Protein AF-A0AAN1WKA2-F1 (afdb_monomer_lite)

Organism: NCBI:txid2721545

InterPro domains:
  IPR009056 Cytochrome c-like domain [PF13442] (157-230)
  IPR009056 Cytochrome c-like domain [PS51007] (146-234)
  IPR013036 Domain of unknown function DUF1587 [PF07626] (254-319)
  IPR013042 Domain of unknown function DUF1592 [PF07631] (455-517)
  IPR036909 Cytochrome c-like domain superfamily [G3DSA:1.10.760.10] (147-249)
  IPR036909 Cytochrome c-like domain superfamily [SSF46626] (140-236)

Secondary structure (DSSP, 8-state):
-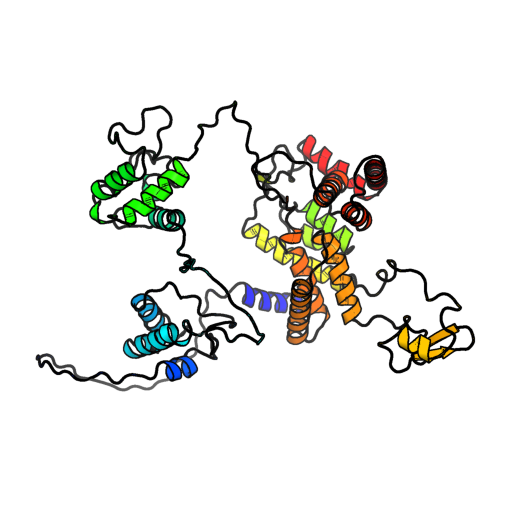HHHHHHHHHHHHHH-SS----------------------------------HHHHHHHHTBTTTB-TTSSSSSS----TTS-HHHHHHHHHHT-STT-TTSS-HHHHHHHHHHIIIIITTPPP-PPP---------------PPPHHHHHHHHHH---TT--SHHHH-TTS--BTTTB--SS-SSS-TTTT-TTTTSHHHHHHHHHHH-STT-GGGS-THHHHHHHHHHIIIIITT-----TTS--------EEPPHHHHHHHHHHHHSSSHHHHHHHSPP----BTTBTT-TTT----HHHHHHHHHHHHHHHHHHHHTT-SS--SSTTTTS-----TTS-SSHHHHHHHTTT-TTEEEETTTEEEETTEETT-SPPPHHHHHHHHHHHHHHHHTSSPPPHHHHHHHHHHHHHHHHHHT-HHHHHHHHHHHHHT-HHHHEE-----TTS--PPPHHHHHHHHHHHHHSSPPPHHHHHHHHHT--SHHHHHHHHHHHHHSGGGHHHHHHHHHHHHT---

pLDDT: mean 70.29, std 21.41, range [24.08, 98.19]

Radius of gyration: 32.51 Å; chains: 1; bounding box: 83×72×100 Å

Sequence (520 aa):
MKLKSMLAGCCILLLAACVAEPEVSSSSIESSMSDTPASSSASSNTATPKLDGKSLYETTCAGVCHSLEGVGSLFPLNNDLLSSADMIAVIRDDMPDGNALACGQLCAEAVTDYIKNTLFNRPVSSQSSSSQNNQSSSSDAPVMGTIIERGATLYFRDTAAGSCASCHGNDGEGIANKGGALVARDGDAFESCDSCGSIGGLTQYIDTKMPNGGAHLCQGQCAEDIAAYIMETFNDGYQAANCNDPIQKATPMRRLNKVEIANAVHDVFGAGAAELAATLPDETEVIGGFATVGSALSTSEDWTQALLEGALNAADAIVNAGKFPTCGDAIALVEPQPTLGECTTTGQCRTLYANATDCNNAAGGVCYCGTELCGNSAPTPNQCFETSTQSIAQLMFRRQLNNAEFMRFDNLRREVSNKTGNDADGYKAVVASMISSPRFMFALAADDKTQARNLTPAELADRLAMALWGSIPDATLLAAANNNDLEGEQLDQQINRMMKDAKFDRFSQVFVDAWIGFGG

Structure (mmCIF, N/CA/C/O backbone):
data_AF-A0AAN1WKA2-F1
#
_entry.id   AF-A0AAN1WKA2-F1
#
loop_
_atom_site.group_PDB
_atom_site.id
_atom_site.type_symbol
_atom_site.label_atom_id
_atom_site.label_alt_id
_atom_site.label_comp_id
_atom_site.label_asym_id
_atom_site.label_entity_id
_atom_site.label_seq_id
_atom_site.pdbx_PDB_ins_code
_atom_site.Cartn_x
_atom_site.Cartn_y
_atom_site.Cartn_z
_atom_site.occupancy
_atom_site.B_iso_or_equiv
_atom_site.auth_seq_id
_atom_site.auth_comp_id
_atom_site.auth_asym_id
_atom_site.auth_atom_id
_atom_site.pdbx_PDB_model_num
ATOM 1 N N . MET A 1 1 ? 24.467 -15.800 -4.545 1.00 39.56 1 MET A N 1
ATOM 2 C CA . MET A 1 1 ? 25.138 -15.732 -3.223 1.00 39.56 1 MET A CA 1
ATOM 3 C C . MET A 1 1 ? 25.714 -14.350 -2.888 1.00 39.56 1 MET A C 1
ATOM 5 O O . MET A 1 1 ? 25.605 -13.962 -1.739 1.00 39.56 1 MET A O 1
ATOM 9 N N . LYS A 1 2 ? 26.250 -13.573 -3.848 1.00 35.88 2 LYS A N 1
ATOM 10 C CA . LYS A 1 2 ? 26.809 -12.223 -3.594 1.00 35.88 2 LYS A CA 1
ATOM 11 C C . LYS A 1 2 ? 25.780 -11.079 -3.445 1.00 35.88 2 LYS A C 1
ATOM 13 O O . LYS A 1 2 ? 26.099 -10.074 -2.829 1.00 35.88 2 LYS A O 1
ATOM 18 N N . LEU A 1 3 ? 24.544 -11.247 -3.933 1.00 30.84 3 LEU A N 1
ATOM 19 C CA . LEU A 1 3 ? 23.468 -10.248 -3.789 1.00 30.84 3 LEU A CA 1
ATOM 20 C C . LEU A 1 3 ? 22.928 -10.183 -2.345 1.00 30.84 3 LEU A C 1
ATOM 22 O O . LEU A 1 3 ? 22.794 -9.102 -1.788 1.00 30.84 3 LEU A O 1
ATOM 26 N N . LYS A 1 4 ? 22.761 -11.345 -1.688 1.00 32.50 4 LYS A N 1
ATOM 27 C CA . LYS A 1 4 ? 22.396 -11.431 -0.261 1.00 32.50 4 LYS A CA 1
ATOM 28 C C . LYS A 1 4 ? 23.464 -10.839 0.667 1.00 32.50 4 LYS A C 1
ATOM 30 O O . LYS A 1 4 ? 23.105 -10.276 1.688 1.00 32.50 4 LYS A O 1
ATOM 35 N N . SER A 1 5 ? 24.753 -10.909 0.313 1.00 34.12 5 SER A N 1
ATOM 36 C CA . SER A 1 5 ? 25.813 -10.304 1.138 1.00 34.12 5 SER A CA 1
ATOM 37 C C . SER A 1 5 ? 25.995 -8.801 0.897 1.00 34.12 5 SER A C 1
ATOM 39 O O . SER A 1 5 ? 26.496 -8.120 1.783 1.00 34.12 5 SER A O 1
ATOM 41 N N . MET A 1 6 ? 25.594 -8.268 -0.265 1.00 34.19 6 MET A N 1
ATOM 42 C CA . MET A 1 6 ? 25.625 -6.820 -0.528 1.00 34.19 6 MET A CA 1
ATOM 43 C C . MET A 1 6 ? 24.364 -6.102 -0.029 1.00 34.19 6 MET A C 1
ATOM 45 O O . MET A 1 6 ? 24.483 -5.010 0.517 1.00 34.19 6 MET A O 1
ATOM 49 N N . LEU A 1 7 ? 23.185 -6.732 -0.105 1.00 34.06 7 LEU A N 1
ATOM 50 C CA . LEU A 1 7 ? 21.964 -6.212 0.525 1.00 34.06 7 LEU A CA 1
ATOM 51 C C . LEU A 1 7 ? 22.010 -6.334 2.051 1.00 34.06 7 LEU A C 1
ATOM 53 O O . LEU A 1 7 ? 21.595 -5.400 2.718 1.00 34.06 7 LEU A O 1
ATOM 57 N N . ALA A 1 8 ? 22.629 -7.377 2.619 1.00 34.22 8 ALA A N 1
ATOM 58 C CA . ALA A 1 8 ? 22.906 -7.419 4.060 1.00 34.22 8 ALA A CA 1
ATOM 59 C C . ALA A 1 8 ? 23.862 -6.292 4.504 1.00 34.22 8 ALA A C 1
ATOM 61 O O . ALA A 1 8 ? 23.672 -5.712 5.567 1.00 34.22 8 ALA A O 1
ATOM 62 N N . GLY A 1 9 ? 24.839 -5.915 3.669 1.00 29.83 9 GLY A N 1
ATOM 63 C CA . GLY A 1 9 ? 25.720 -4.768 3.928 1.00 29.83 9 GLY A CA 1
ATOM 64 C C . GLY A 1 9 ? 25.032 -3.402 3.794 1.00 29.83 9 GLY A C 1
ATOM 65 O O . GLY A 1 9 ? 25.440 -2.449 4.448 1.00 29.83 9 GLY A O 1
ATOM 66 N N . CYS A 1 10 ? 23.964 -3.304 2.997 1.00 28.58 10 CYS A N 1
ATOM 67 C CA . CYS A 1 10 ? 23.152 -2.089 2.879 1.00 28.58 10 CYS A CA 1
ATOM 68 C C . CYS A 1 10 ? 22.026 -2.037 3.932 1.00 28.58 10 CYS A C 1
ATOM 70 O O . CYS A 1 10 ? 21.695 -0.960 4.416 1.00 28.58 10 CYS A O 1
ATOM 72 N N . CYS A 1 11 ? 21.527 -3.193 4.384 1.00 29.33 11 CYS A N 1
ATOM 73 C CA . CYS A 1 11 ? 20.652 -3.316 5.550 1.00 29.33 11 CYS A CA 1
ATOM 74 C C . CYS A 1 11 ? 21.382 -2.964 6.850 1.00 29.33 11 CYS A C 1
ATOM 76 O O . CYS A 1 11 ? 20.771 -2.362 7.717 1.00 29.33 11 CYS A O 1
ATOM 78 N N . ILE A 1 12 ? 22.688 -3.224 6.977 1.00 29.92 12 ILE A N 1
ATOM 79 C CA . ILE A 1 12 ? 23.462 -2.786 8.156 1.00 29.92 12 ILE A CA 1
ATOM 80 C C . ILE A 1 12 ? 23.698 -1.259 8.158 1.00 29.92 12 ILE A C 1
ATOM 82 O O . ILE A 1 12 ? 23.815 -0.667 9.222 1.00 29.92 12 ILE A O 1
ATOM 86 N N . LEU A 1 13 ? 23.629 -0.581 7.006 1.00 29.12 13 LEU A N 1
ATOM 87 C CA . LEU A 1 13 ? 23.627 0.892 6.929 1.00 29.12 13 LEU A CA 1
ATOM 88 C C . LEU A 1 13 ? 22.234 1.527 7.101 1.00 29.12 13 LEU A C 1
ATOM 90 O O . LEU A 1 13 ? 22.134 2.747 7.194 1.00 29.12 13 LEU A O 1
ATOM 94 N N . LEU A 1 14 ? 21.174 0.717 7.180 1.00 30.50 14 LEU A N 1
ATOM 95 C CA . LEU A 1 14 ? 19.807 1.163 7.485 1.00 30.50 14 LEU A CA 1
ATOM 96 C C . LEU A 1 14 ? 19.274 0.630 8.829 1.00 30.50 14 LEU A C 1
ATOM 98 O O . LEU A 1 14 ? 18.238 1.103 9.281 1.00 30.50 14 LEU A O 1
ATOM 102 N N . LEU A 1 15 ? 19.986 -0.290 9.493 1.00 30.95 15 LEU A N 1
ATOM 103 C CA . LEU A 1 15 ? 19.613 -0.867 10.796 1.00 30.95 15 LEU A CA 1
ATOM 104 C C . LEU A 1 15 ? 20.731 -0.841 11.861 1.00 30.95 15 LEU A C 1
ATOM 106 O O . LEU A 1 15 ? 20.538 -1.376 12.946 1.00 30.95 15 LEU A O 1
ATOM 110 N N . ALA A 1 16 ? 21.869 -0.180 11.623 1.00 27.14 16 ALA A N 1
ATOM 111 C CA . ALA A 1 16 ? 22.871 0.077 12.664 1.00 27.14 16 ALA A CA 1
ATOM 112 C C . ALA A 1 16 ? 23.478 1.488 12.543 1.00 27.14 16 ALA A C 1
ATOM 114 O O . ALA A 1 16 ? 24.630 1.665 12.159 1.00 27.14 16 ALA A O 1
ATOM 115 N N . ALA A 1 17 ? 22.694 2.502 12.922 1.00 28.72 17 ALA A N 1
ATOM 116 C CA . ALA A 1 17 ? 23.223 3.756 13.476 1.00 28.72 17 ALA A CA 1
ATOM 117 C C . ALA A 1 17 ? 23.343 3.697 15.020 1.00 28.72 17 ALA A C 1
ATOM 119 O O . ALA A 1 17 ? 23.599 4.706 15.666 1.00 28.72 17 ALA A O 1
ATOM 120 N N . CYS A 1 18 ? 23.208 2.506 15.616 1.00 29.45 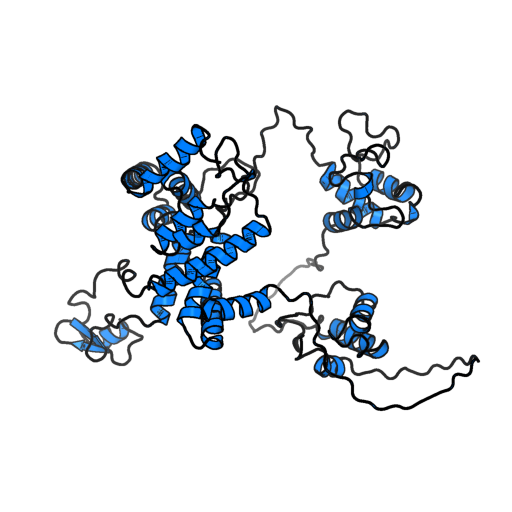18 CYS A N 1
ATOM 121 C CA . CYS A 1 18 ? 23.553 2.230 17.007 1.00 29.45 18 CYS A CA 1
ATOM 122 C C . CYS A 1 18 ? 24.594 1.100 17.071 1.00 29.45 18 CYS A C 1
ATOM 124 O O . CYS A 1 18 ? 24.305 -0.038 16.718 1.00 29.45 18 CYS A O 1
ATOM 126 N N . VAL A 1 19 ? 25.772 1.460 17.594 1.00 28.41 19 VAL A N 1
ATOM 127 C CA . VAL A 1 19 ? 26.871 0.618 18.108 1.00 28.41 19 VAL A CA 1
ATOM 128 C C . VAL A 1 19 ? 27.708 -0.161 17.076 1.00 28.41 19 VAL A C 1
ATOM 130 O O . VAL A 1 19 ? 27.365 -1.272 16.691 1.00 28.41 19 VAL A O 1
ATOM 133 N N . ALA A 1 20 ? 28.893 0.368 16.745 1.00 27.94 20 ALA A N 1
ATOM 134 C CA . ALA A 1 20 ? 30.176 -0.256 17.114 1.00 27.94 20 ALA A CA 1
ATOM 135 C C . ALA A 1 20 ? 31.384 0.632 16.744 1.00 27.94 20 ALA A C 1
ATOM 137 O O . ALA A 1 20 ? 31.482 1.162 15.638 1.00 27.94 20 ALA A O 1
ATOM 138 N N . GLU A 1 21 ? 32.309 0.744 17.697 1.00 30.78 21 GLU A N 1
ATOM 139 C CA . GLU A 1 21 ? 33.670 1.281 17.579 1.00 30.78 21 GLU A CA 1
ATOM 140 C C . GLU A 1 21 ? 34.494 0.582 16.478 1.00 30.78 21 GLU A C 1
ATOM 142 O O . GLU A 1 21 ? 34.253 -0.589 16.168 1.00 30.78 21 GLU A O 1
ATOM 147 N N . PRO A 1 22 ? 35.572 1.221 15.992 1.00 29.14 22 PRO A N 1
ATOM 148 C CA . PRO A 1 22 ? 36.738 0.494 15.519 1.00 29.14 22 PRO A CA 1
ATOM 149 C C . PRO A 1 22 ? 37.973 0.796 16.381 1.00 29.14 22 PRO A C 1
ATOM 151 O O . PRO A 1 22 ? 38.411 1.940 16.508 1.00 29.14 22 PRO A O 1
ATOM 154 N N . GLU A 1 23 ? 38.584 -0.266 16.909 1.00 26.05 23 GLU A N 1
ATOM 155 C CA . GLU A 1 23 ? 39.958 -0.238 17.402 1.00 26.05 23 GLU A CA 1
ATOM 156 C C . GLU A 1 23 ? 40.937 0.142 16.281 1.00 26.05 23 GLU A C 1
ATOM 158 O O . GLU A 1 23 ? 40.973 -0.499 15.228 1.00 26.05 23 GLU A O 1
ATOM 163 N N . VAL A 1 24 ? 41.814 1.115 16.554 1.00 28.89 24 VAL A N 1
ATOM 164 C CA . VAL A 1 24 ? 43.096 1.272 15.855 1.00 28.89 24 VAL A CA 1
ATOM 165 C C . VAL A 1 24 ? 44.203 1.593 16.867 1.00 28.89 24 VAL A C 1
ATOM 167 O O . VAL A 1 24 ? 44.287 2.682 17.421 1.00 28.89 24 VAL A O 1
ATOM 170 N N . SER A 1 25 ? 45.037 0.574 17.081 1.00 26.72 25 SER A N 1
ATOM 171 C CA . SER A 1 25 ? 46.453 0.550 17.477 1.00 26.72 25 SER A CA 1
ATOM 172 C C . SER A 1 25 ? 47.102 1.801 18.094 1.00 26.72 25 SER A C 1
ATOM 174 O O . SER A 1 25 ? 47.347 2.810 17.434 1.00 26.72 25 SER A O 1
ATOM 176 N N . SER A 1 26 ? 47.569 1.618 19.328 1.00 27.19 26 SER A N 1
ATOM 177 C CA . SER A 1 26 ? 48.503 2.470 20.060 1.00 27.19 26 SER A CA 1
ATOM 178 C C . SER A 1 26 ? 49.910 2.516 19.443 1.00 27.19 26 SER A C 1
ATOM 180 O O . SER A 1 26 ? 50.558 1.478 19.294 1.00 27.19 26 SER A O 1
ATOM 182 N N . SER A 1 27 ? 50.448 3.721 19.249 1.00 27.61 27 SER A N 1
ATOM 183 C CA . SER A 1 27 ? 51.892 3.969 19.326 1.00 27.61 27 SER A CA 1
ATOM 184 C C . SER A 1 27 ? 52.171 5.353 19.920 1.00 27.61 27 SER A C 1
ATOM 186 O O . SER A 1 27 ? 51.981 6.368 19.259 1.00 27.61 27 SER A O 1
ATOM 188 N N . SER A 1 28 ? 52.586 5.331 21.188 1.00 26.19 28 SER A N 1
ATOM 189 C CA . SER A 1 28 ? 53.630 6.136 21.839 1.00 26.19 28 SER A CA 1
ATOM 190 C C . SER A 1 28 ? 53.849 7.590 21.386 1.00 26.19 28 SER A C 1
ATOM 192 O O . SER A 1 28 ? 54.323 7.827 20.281 1.00 26.19 28 SER A O 1
ATOM 194 N N . ILE A 1 29 ? 53.733 8.544 22.316 1.00 26.39 29 ILE A N 1
ATOM 195 C CA . ILE A 1 29 ? 54.899 9.169 22.975 1.00 26.39 29 ILE A CA 1
ATOM 196 C C . ILE A 1 29 ? 54.442 10.061 24.140 1.00 26.39 29 ILE A C 1
ATOM 198 O O . ILE A 1 29 ? 53.467 10.803 24.064 1.00 26.39 29 ILE A O 1
ATOM 202 N N . GLU A 1 30 ? 55.184 9.902 25.231 1.00 24.45 30 GLU A N 1
ATOM 203 C CA . GLU A 1 30 ? 55.145 10.584 26.518 1.00 24.45 30 GLU A CA 1
ATOM 204 C C . GLU A 1 30 ? 55.442 12.088 26.418 1.00 24.45 30 GLU A C 1
ATOM 206 O O . GLU A 1 30 ? 56.215 12.512 25.566 1.00 24.45 30 GLU A O 1
ATOM 211 N N . SER A 1 31 ? 54.922 12.867 27.373 1.00 27.02 31 SER A N 1
ATOM 212 C CA . SER A 1 31 ? 55.719 13.573 28.405 1.00 27.02 31 SER A CA 1
ATOM 213 C C . SER A 1 31 ? 54.875 14.723 28.975 1.00 27.02 31 SER A C 1
ATOM 215 O O . SER A 1 31 ? 54.500 15.639 28.251 1.00 27.02 31 SER A O 1
ATOM 217 N N . SER A 1 32 ? 54.370 14.576 30.203 1.00 25.14 32 SER A N 1
ATOM 218 C CA . SER A 1 32 ? 54.972 15.084 31.455 1.00 25.14 32 SER A CA 1
ATOM 219 C C . SER A 1 32 ? 54.480 16.501 31.779 1.00 25.14 32 SER A C 1
ATOM 221 O O . SER A 1 32 ? 54.739 17.417 31.011 1.00 25.14 32 SER A O 1
ATOM 223 N N . MET A 1 33 ? 53.657 16.639 32.830 1.00 26.22 33 MET A N 1
ATOM 224 C CA . MET A 1 33 ? 54.038 17.234 34.135 1.00 26.22 33 MET A CA 1
ATOM 225 C C . MET A 1 33 ? 54.183 18.766 34.053 1.00 26.22 33 MET A C 1
ATOM 227 O O . MET A 1 33 ? 54.800 19.276 33.136 1.00 26.22 33 MET A O 1
ATOM 231 N N . SER A 1 34 ? 53.689 19.595 34.960 1.00 25.44 34 SER A N 1
ATOM 232 C CA . SER A 1 34 ? 53.117 19.445 36.297 1.00 25.44 34 SER A CA 1
ATOM 233 C C . SER A 1 34 ? 52.662 20.849 36.742 1.00 25.44 34 SER A C 1
ATOM 235 O O . SER A 1 34 ? 52.891 21.832 36.041 1.00 25.44 34 SER A O 1
ATOM 237 N N . ASP A 1 35 ? 52.093 20.914 37.945 1.00 25.34 35 ASP A N 1
ATOM 238 C CA . ASP A 1 35 ? 52.036 22.085 38.832 1.00 25.34 35 ASP A CA 1
ATOM 239 C C . ASP A 1 35 ? 50.765 22.945 38.817 1.00 25.34 35 ASP A C 1
ATOM 241 O O . ASP A 1 35 ? 50.650 23.997 38.195 1.00 25.34 35 ASP A O 1
ATOM 245 N N . THR A 1 36 ? 49.841 22.543 39.690 1.00 28.03 36 THR A N 1
ATOM 246 C CA . THR A 1 36 ? 49.083 23.479 40.531 1.00 28.03 36 THR A CA 1
ATOM 247 C C . THR A 1 36 ? 50.006 24.213 41.510 1.00 28.03 36 THR A C 1
ATOM 249 O O . THR A 1 36 ? 50.865 23.582 42.130 1.00 28.03 36 THR A O 1
ATOM 252 N N . PRO A 1 37 ? 49.712 25.491 41.803 1.00 30.97 37 PRO A N 1
ATOM 253 C CA . PRO A 1 37 ? 49.400 25.825 43.190 1.00 30.97 37 PRO A CA 1
ATOM 254 C C . PRO A 1 37 ? 48.167 26.730 43.349 1.00 30.97 37 PRO A C 1
ATOM 256 O O . PRO A 1 37 ? 47.680 27.372 42.422 1.00 30.97 37 PRO A O 1
ATOM 259 N N . ALA A 1 38 ? 47.655 26.728 44.577 1.00 26.89 38 ALA A N 1
ATOM 260 C CA . ALA A 1 38 ? 46.400 27.320 45.003 1.00 26.89 38 ALA A CA 1
ATOM 261 C C . ALA A 1 38 ? 46.437 28.842 45.262 1.00 26.89 38 ALA A C 1
ATOM 263 O O . ALA A 1 38 ? 47.446 29.408 45.672 1.00 26.89 38 ALA A O 1
ATOM 264 N N . SER A 1 39 ? 45.234 29.420 45.159 1.00 29.38 39 SER A N 1
ATOM 265 C CA . SER A 1 39 ? 44.677 30.594 45.854 1.00 29.38 39 SER A CA 1
ATOM 266 C C . SER A 1 39 ? 45.341 31.968 45.685 1.00 29.38 39 SER A C 1
ATOM 268 O O . SER A 1 39 ? 46.417 32.234 46.208 1.00 29.38 39 SER A O 1
ATOM 270 N N . SER A 1 40 ? 44.596 32.927 45.132 1.00 26.36 40 SER A N 1
ATOM 271 C CA . SER A 1 40 ? 44.071 34.079 45.889 1.00 26.36 40 SER A CA 1
ATOM 272 C C . SER A 1 40 ? 43.330 35.054 44.966 1.00 26.36 40 SER A C 1
ATOM 274 O O . SER A 1 40 ? 43.638 35.226 43.793 1.00 26.36 40 SER A O 1
ATOM 276 N N . SER A 1 41 ? 42.284 35.641 45.530 1.00 33.91 41 SER A N 1
ATOM 277 C CA . SER A 1 41 ? 41.320 36.561 44.939 1.00 33.91 41 SER A CA 1
ATOM 278 C C . SER A 1 41 ? 41.932 37.840 44.357 1.00 33.91 41 SER A C 1
ATOM 280 O O . SER A 1 41 ? 42.561 38.605 45.087 1.00 33.91 41 SER A O 1
ATOM 282 N N . ALA A 1 42 ? 41.601 38.151 43.102 1.00 26.09 42 ALA A N 1
ATOM 283 C CA . ALA A 1 42 ? 41.604 39.513 42.578 1.00 26.09 42 ALA A CA 1
ATOM 284 C C . ALA A 1 42 ? 40.483 39.669 41.539 1.00 26.09 42 ALA A C 1
ATOM 286 O O . ALA A 1 42 ? 40.501 39.054 40.475 1.00 26.09 42 ALA A O 1
ATOM 287 N N . SER A 1 43 ? 39.494 40.495 41.876 1.00 34.72 43 SER A N 1
ATOM 288 C CA . SER A 1 43 ? 38.476 40.973 40.945 1.00 34.72 43 SER A CA 1
ATOM 289 C C . SER A 1 43 ? 39.168 41.758 39.828 1.00 34.72 43 SER A C 1
ATOM 291 O O . SER A 1 43 ? 39.803 42.780 40.091 1.00 34.72 43 SER A O 1
ATOM 293 N N . SER A 1 44 ? 39.085 41.265 38.593 1.00 29.23 44 SER A N 1
ATOM 294 C CA . SER A 1 44 ? 39.513 42.005 37.409 1.00 29.23 44 SER A CA 1
ATOM 295 C C . SER A 1 44 ? 38.514 41.785 36.277 1.00 29.23 44 SER A C 1
ATOM 297 O O . SER A 1 44 ? 38.388 40.700 35.716 1.00 29.23 44 SER A O 1
ATOM 299 N N . ASN A 1 45 ? 37.785 42.856 35.960 1.00 38.38 45 ASN A N 1
ATOM 300 C CA . ASN A 1 45 ? 37.074 43.015 34.700 1.00 38.38 45 ASN A CA 1
ATOM 301 C C . ASN A 1 45 ? 38.080 42.846 33.558 1.00 38.38 45 ASN A C 1
ATOM 303 O O . ASN A 1 45 ? 38.846 43.761 33.256 1.00 38.38 45 ASN A O 1
ATOM 307 N N . THR A 1 46 ? 38.074 41.680 32.928 1.00 32.91 46 THR A N 1
ATOM 308 C CA . THR A 1 46 ? 38.745 41.434 31.655 1.00 32.91 46 THR A CA 1
ATOM 309 C C . THR A 1 46 ? 37.692 40.888 30.704 1.00 32.91 46 THR A C 1
ATOM 311 O O . THR A 1 46 ? 37.072 39.861 30.963 1.00 32.91 46 THR A O 1
ATOM 314 N N . ALA A 1 47 ? 37.412 41.649 29.644 1.00 42.59 47 ALA A N 1
ATOM 315 C CA . ALA A 1 47 ? 36.520 41.219 28.580 1.00 42.59 47 ALA A CA 1
ATOM 316 C C . ALA A 1 47 ? 37.089 39.933 27.970 1.00 42.59 47 ALA A C 1
ATOM 318 O O . ALA A 1 47 ? 38.224 39.915 27.489 1.00 42.59 47 ALA A O 1
ATOM 319 N N . THR A 1 48 ? 36.311 38.859 28.042 1.00 43.78 48 THR A N 1
ATOM 320 C CA . THR A 1 48 ? 36.620 37.567 27.438 1.00 43.78 48 THR A CA 1
ATOM 321 C C . THR A 1 48 ? 36.843 37.732 25.928 1.00 43.78 48 THR A C 1
ATOM 323 O O . THR A 1 48 ? 36.108 38.488 25.283 1.00 43.78 48 THR A O 1
ATOM 326 N N . PRO A 1 49 ? 37.844 37.061 25.323 1.00 49.22 49 PRO A N 1
ATOM 327 C CA . PRO A 1 49 ? 38.010 37.065 23.874 1.00 49.22 49 PRO A CA 1
ATOM 328 C C . PRO A 1 49 ? 36.755 36.465 23.236 1.00 49.22 49 PRO A C 1
ATOM 330 O O . PRO A 1 49 ? 36.446 35.295 23.458 1.00 49.22 49 PRO A O 1
ATOM 333 N N . LYS A 1 50 ? 36.006 37.266 22.473 1.00 59.88 50 LYS A N 1
ATOM 334 C CA . LYS A 1 50 ? 34.811 36.784 21.777 1.00 59.88 50 LYS A CA 1
ATOM 335 C C . LYS A 1 50 ? 35.258 35.916 20.602 1.00 59.88 50 LYS A C 1
ATOM 337 O O . LYS A 1 50 ? 35.765 36.436 19.610 1.00 59.88 50 LYS A O 1
ATOM 342 N N . LEU A 1 51 ? 35.123 34.602 20.751 1.00 73.19 51 LEU A N 1
ATOM 343 C CA . LEU A 1 51 ? 35.392 33.637 19.689 1.00 73.19 51 LEU A CA 1
ATOM 344 C C . LEU A 1 51 ? 34.406 33.849 18.528 1.00 73.19 51 LEU A C 1
ATOM 346 O O . LEU A 1 51 ? 33.241 34.187 18.744 1.00 73.19 51 LEU A O 1
ATOM 350 N N . ASP A 1 52 ? 34.877 33.672 17.292 1.00 82.25 52 ASP A N 1
ATOM 351 C CA . ASP A 1 52 ? 34.037 33.789 16.097 1.00 82.25 52 ASP A CA 1
ATOM 352 C C . ASP A 1 52 ? 33.218 32.507 15.897 1.00 82.25 52 ASP A C 1
ATOM 354 O O . ASP A 1 52 ? 33.661 31.547 15.261 1.00 82.25 52 ASP A O 1
ATOM 358 N N . GLY A 1 53 ? 32.012 32.500 16.467 1.00 80.75 53 GLY A N 1
ATOM 359 C CA . GLY A 1 53 ? 31.086 31.370 16.420 1.00 80.75 53 GLY A CA 1
ATOM 360 C C . GLY A 1 53 ? 30.698 30.925 15.011 1.00 80.75 53 GLY A C 1
ATOM 361 O O . GLY A 1 53 ? 30.444 29.741 14.805 1.00 80.75 53 GLY A O 1
ATOM 362 N N . LYS A 1 54 ? 30.714 31.835 14.025 1.00 82.88 54 LYS A N 1
ATOM 363 C CA . LYS A 1 54 ? 30.428 31.493 12.626 1.00 82.88 54 LYS A CA 1
ATOM 364 C C . LYS A 1 54 ? 31.533 30.622 12.046 1.00 82.88 54 LYS A C 1
ATOM 366 O O . LYS A 1 54 ? 31.256 29.551 11.523 1.00 82.88 54 LYS A O 1
ATOM 371 N N . SER A 1 55 ? 32.778 31.080 12.152 1.00 79.50 55 SER A N 1
ATOM 372 C CA . SER A 1 55 ? 33.937 30.348 11.637 1.00 79.50 55 SER A CA 1
ATOM 373 C C . SER A 1 55 ? 34.079 28.984 12.318 1.00 79.50 55 SER A C 1
ATOM 375 O O . SER A 1 55 ? 34.321 27.978 11.654 1.00 79.50 55 SER A O 1
ATOM 377 N N . LEU A 1 56 ? 33.835 28.920 13.633 1.00 80.50 56 LEU A N 1
ATOM 378 C CA . LEU A 1 56 ? 33.821 27.663 14.387 1.00 80.50 56 LEU A CA 1
ATOM 379 C C . LEU A 1 56 ? 32.724 26.705 13.901 1.00 80.50 56 LEU A C 1
ATOM 381 O O . LEU A 1 56 ? 33.014 25.537 13.645 1.00 80.50 56 LEU A O 1
ATOM 385 N N . TYR A 1 57 ? 31.498 27.198 13.698 1.00 82.88 57 TYR A N 1
ATOM 386 C CA . TYR A 1 57 ? 30.403 26.400 13.143 1.00 82.88 57 TYR A CA 1
ATOM 387 C C . TYR A 1 57 ? 30.721 25.904 11.727 1.00 82.88 57 TYR A C 1
ATOM 389 O O . TYR A 1 57 ? 30.586 24.717 11.449 1.00 82.88 57 TYR A O 1
ATOM 397 N N . GLU A 1 58 ? 31.191 26.780 10.837 1.00 83.25 58 GLU A N 1
ATOM 398 C CA . GLU A 1 58 ? 31.476 26.439 9.438 1.00 83.25 58 GLU A CA 1
ATOM 399 C C . GLU A 1 58 ? 32.618 25.424 9.279 1.00 83.25 58 GLU A C 1
ATOM 401 O O . GLU A 1 58 ? 32.622 24.659 8.321 1.00 83.25 58 GLU A O 1
ATOM 406 N N . THR A 1 59 ? 33.582 25.411 10.203 1.00 74.75 59 THR A N 1
ATOM 407 C CA . THR A 1 59 ? 34.760 24.527 10.137 1.00 74.75 59 THR A CA 1
ATOM 408 C C . THR A 1 59 ? 34.595 23.219 10.900 1.00 74.75 59 THR A C 1
ATOM 410 O O . THR A 1 59 ? 35.207 22.223 10.523 1.00 74.75 59 THR A O 1
ATOM 413 N N . THR A 1 60 ? 33.797 23.218 11.972 1.00 71.62 60 THR A N 1
ATOM 414 C CA . THR A 1 60 ? 33.719 22.091 12.919 1.00 71.62 60 THR A CA 1
ATOM 415 C C . THR A 1 60 ? 32.371 21.371 12.863 1.00 71.62 60 THR A C 1
ATOM 417 O O . THR A 1 60 ? 32.296 20.190 13.187 1.00 71.62 60 THR A O 1
ATOM 420 N N . CYS A 1 61 ? 31.307 22.053 12.430 1.00 74.12 61 CYS A N 1
ATOM 421 C CA . CYS A 1 61 ? 29.942 21.520 12.433 1.00 74.12 61 CYS A CA 1
ATOM 422 C C . CYS A 1 61 ? 29.377 21.389 11.009 1.00 74.12 61 CYS A C 1
ATOM 424 O O . CYS A 1 61 ? 28.819 20.348 10.641 1.00 74.12 61 CYS A O 1
ATOM 426 N N . ALA A 1 62 ? 29.526 22.440 10.199 1.00 70.88 62 ALA A N 1
ATOM 427 C CA . ALA A 1 62 ? 29.009 22.487 8.843 1.00 70.88 62 ALA A CA 1
ATOM 428 C C . ALA A 1 62 ? 29.936 21.753 7.860 1.00 70.88 62 ALA A C 1
ATOM 430 O O . ALA A 1 62 ? 31.148 21.935 7.869 1.00 70.88 62 ALA A O 1
ATOM 431 N N . GLY A 1 63 ? 29.363 20.917 6.992 1.00 59.12 63 GLY A N 1
ATOM 432 C CA . GLY A 1 63 ? 30.103 20.162 5.973 1.00 59.12 63 GLY A CA 1
ATOM 433 C C . GLY A 1 63 ? 30.570 18.767 6.403 1.00 59.12 63 GLY A C 1
ATOM 434 O O . GLY A 1 63 ? 30.959 17.987 5.536 1.00 59.12 63 GLY A O 1
ATOM 435 N N . VAL A 1 64 ? 30.472 18.431 7.696 1.00 58.50 64 VAL A N 1
ATOM 436 C CA . VAL A 1 64 ? 30.667 17.060 8.207 1.00 58.50 64 VAL A CA 1
ATOM 437 C C . VAL A 1 64 ? 29.311 16.392 8.449 1.00 58.50 64 VAL A C 1
ATOM 439 O O . VAL A 1 64 ? 29.004 15.395 7.802 1.00 58.50 64 VAL A O 1
ATOM 442 N N . CYS A 1 65 ? 28.468 16.987 9.304 1.00 62.38 65 CYS A N 1
ATOM 443 C CA . CYS A 1 65 ? 27.145 16.441 9.650 1.00 62.38 65 CYS A CA 1
ATOM 444 C C . CYS A 1 65 ? 25.999 17.450 9.445 1.00 62.38 65 CYS A C 1
ATOM 446 O O . CYS A 1 65 ? 24.916 17.067 8.992 1.00 62.38 65 CYS A O 1
ATOM 448 N N . HIS A 1 66 ? 26.237 18.742 9.709 1.00 77.44 66 HIS A N 1
ATOM 449 C CA . HIS A 1 66 ? 25.252 19.811 9.514 1.00 77.44 66 HIS A CA 1
ATOM 450 C C . HIS A 1 66 ? 25.485 20.572 8.203 1.00 77.44 66 HIS A C 1
ATOM 452 O O . HIS A 1 66 ? 26.594 20.600 7.664 1.00 77.44 66 HIS A O 1
ATOM 458 N N . SER A 1 67 ? 24.444 21.210 7.664 1.00 75.00 67 SER A N 1
ATOM 459 C CA . SER A 1 67 ? 24.598 22.112 6.520 1.00 75.00 67 SER A CA 1
ATOM 460 C C . SER A 1 67 ? 25.052 23.506 6.967 1.00 75.00 67 SER A C 1
ATOM 462 O O . SER A 1 67 ? 24.839 23.921 8.110 1.00 75.00 67 SER A O 1
ATOM 464 N N . LEU A 1 68 ? 25.640 24.267 6.040 1.00 77.12 68 LEU A N 1
ATOM 465 C CA . LEU A 1 68 ? 26.009 25.671 6.272 1.00 77.12 68 LEU A CA 1
ATOM 466 C C . LEU A 1 68 ? 24.800 26.544 6.634 1.00 77.12 68 LEU A C 1
ATOM 468 O O . LEU A 1 68 ? 24.944 27.540 7.336 1.00 77.12 68 LEU A O 1
ATOM 472 N N . GLU A 1 69 ? 23.613 26.166 6.164 1.00 74.00 69 GLU A N 1
ATOM 473 C CA . GLU A 1 69 ? 22.367 26.891 6.417 1.00 74.00 69 GLU A CA 1
ATOM 474 C C . GLU A 1 69 ? 21.604 26.353 7.637 1.00 74.00 69 GLU A C 1
ATOM 476 O O . GLU A 1 69 ? 20.560 26.893 7.984 1.00 74.00 69 GLU A O 1
ATOM 481 N N . GLY A 1 70 ? 22.098 25.294 8.289 1.00 62.47 70 GLY A N 1
ATOM 482 C CA . GLY A 1 70 ? 21.421 24.622 9.402 1.00 62.47 70 GLY A CA 1
ATOM 483 C C . GLY A 1 70 ? 20.227 23.753 8.987 1.00 62.47 70 GLY A C 1
ATOM 484 O O . GLY A 1 70 ? 19.674 23.046 9.821 1.00 62.47 70 GLY A O 1
ATOM 485 N N . VAL A 1 71 ? 19.850 23.749 7.705 1.00 60.31 71 VAL A N 1
ATOM 486 C CA . VAL A 1 71 ? 18.702 23.016 7.145 1.00 60.31 71 VAL A CA 1
ATOM 487 C C . VAL A 1 71 ? 19.104 22.156 5.942 1.00 60.31 71 VAL A C 1
ATOM 489 O O . VAL A 1 71 ? 20.067 22.463 5.240 1.00 60.31 71 VAL A O 1
ATOM 492 N N . GLY A 1 72 ? 18.377 21.067 5.683 1.00 53.00 72 GLY A N 1
ATOM 493 C CA . GLY A 1 72 ? 18.545 20.260 4.463 1.00 53.00 72 GLY A CA 1
ATOM 494 C C . GLY A 1 72 ? 19.756 19.312 4.421 1.00 53.00 72 GLY A C 1
ATOM 495 O O . GLY A 1 72 ? 20.009 18.721 3.374 1.00 53.00 72 GLY A O 1
ATOM 496 N N . SER A 1 73 ? 20.495 19.139 5.524 1.00 58.97 73 SER A N 1
ATOM 497 C CA . SER A 1 73 ? 21.444 18.026 5.717 1.00 58.97 73 SER A CA 1
ATOM 498 C C . SER A 1 73 ? 20.743 16.775 6.268 1.00 58.97 73 SER A C 1
ATOM 500 O O . SER A 1 73 ? 19.599 16.852 6.707 1.00 58.97 73 SER A O 1
ATOM 502 N N . LEU A 1 74 ? 21.440 15.627 6.282 1.00 51.62 74 LEU A N 1
ATOM 503 C CA . LEU A 1 74 ? 20.994 14.397 6.968 1.00 51.62 74 LEU A CA 1
ATOM 504 C C . LEU A 1 74 ? 20.714 14.633 8.464 1.00 51.62 74 LEU A C 1
ATOM 506 O O . LEU A 1 74 ? 19.810 14.015 9.016 1.00 51.62 74 LEU A O 1
ATOM 510 N N . PHE A 1 75 ? 21.439 15.571 9.083 1.00 59.25 75 PHE A N 1
ATOM 511 C CA . PHE A 1 75 ? 21.210 16.050 10.446 1.00 59.25 75 PHE A CA 1
ATOM 512 C C . PHE A 1 75 ? 20.923 17.559 10.416 1.00 59.25 75 PHE A C 1
ATOM 514 O O . PHE A 1 75 ? 21.852 18.366 10.534 1.00 59.25 75 PHE A O 1
ATOM 521 N N . PRO A 1 76 ? 19.678 17.984 10.152 1.00 61.31 76 PRO A N 1
ATOM 522 C CA . PRO A 1 76 ? 19.315 19.394 10.228 1.00 61.31 76 PRO A CA 1
ATOM 523 C C . PRO A 1 76 ? 19.334 19.864 11.691 1.00 61.31 76 PRO A C 1
ATOM 525 O O . PRO A 1 76 ? 19.082 19.085 12.613 1.00 61.31 76 PRO A O 1
ATOM 528 N N . LEU A 1 77 ? 19.650 21.139 11.914 1.00 64.62 77 LEU A N 1
ATOM 529 C CA . LEU A 1 77 ? 19.543 21.752 13.233 1.00 64.62 77 LEU A CA 1
ATOM 530 C C . LEU A 1 77 ? 18.051 21.915 13.562 1.00 64.62 77 LEU A C 1
ATOM 532 O O . LEU A 1 77 ? 17.420 22.864 13.119 1.00 64.62 77 LEU A O 1
ATOM 536 N N . ASN A 1 78 ? 17.487 20.979 14.326 1.00 55.44 78 ASN A N 1
ATOM 537 C CA . ASN A 1 78 ? 16.065 20.969 14.705 1.00 55.44 78 ASN A CA 1
ATOM 538 C C . ASN A 1 78 ? 15.839 21.374 16.176 1.00 55.44 78 ASN A C 1
ATOM 540 O O . ASN A 1 78 ? 14.845 20.986 16.786 1.00 55.44 78 ASN A O 1
ATOM 544 N N . ASN A 1 79 ? 16.786 22.101 16.776 1.00 56.62 79 ASN A N 1
ATOM 545 C CA . ASN A 1 79 ? 16.877 22.304 18.227 1.00 56.62 79 ASN A CA 1
ATOM 546 C C . ASN A 1 79 ? 16.484 23.718 18.691 1.00 56.62 79 ASN A C 1
ATOM 548 O O . ASN A 1 79 ? 17.033 24.250 19.658 1.00 56.62 79 ASN A O 1
ATOM 552 N N . ASP A 1 80 ? 15.491 24.312 18.031 1.00 54.44 80 ASP A N 1
ATOM 553 C CA . ASP A 1 80 ? 14.968 25.660 18.317 1.00 54.44 80 ASP A CA 1
ATOM 554 C C . ASP A 1 80 ? 14.355 25.782 19.727 1.00 54.44 80 ASP A C 1
ATOM 556 O O . ASP A 1 80 ? 14.185 26.885 20.248 1.00 54.44 80 ASP A O 1
ATOM 560 N N . LEU A 1 81 ? 14.050 24.640 20.356 1.00 50.72 81 LEU A N 1
ATOM 561 C CA . LEU A 1 81 ? 13.407 24.519 21.668 1.00 50.72 81 LEU A CA 1
ATOM 562 C C . LEU A 1 81 ? 14.389 24.353 22.839 1.00 50.72 81 LEU A C 1
ATOM 564 O O . LEU A 1 81 ? 13.978 24.503 23.990 1.00 50.72 81 LEU A O 1
ATOM 568 N N . LEU A 1 82 ? 15.672 24.062 22.586 1.00 57.88 82 LEU A N 1
ATOM 569 C CA . LEU A 1 82 ? 16.662 23.985 23.664 1.00 57.88 82 LEU A CA 1
ATOM 570 C C . LEU A 1 82 ? 16.924 25.384 24.218 1.00 57.88 82 LEU A C 1
ATOM 572 O O . LEU A 1 82 ? 17.149 26.336 23.459 1.00 57.88 82 LEU A O 1
ATOM 576 N N . SER A 1 83 ? 16.976 25.531 25.544 1.00 75.50 83 SER A N 1
ATOM 577 C CA . SER A 1 83 ? 17.491 26.766 26.136 1.00 75.50 83 SER A CA 1
ATOM 578 C C . SER A 1 83 ? 18.946 26.973 25.695 1.00 75.50 83 SER A C 1
ATOM 580 O O . SER A 1 83 ? 19.616 26.040 25.251 1.00 75.50 83 SER A O 1
ATOM 582 N N . SER A 1 84 ? 19.465 28.205 25.741 1.00 74.62 84 SER A N 1
ATOM 583 C CA . SER A 1 84 ? 20.869 28.412 25.345 1.00 74.62 84 SER A CA 1
ATOM 584 C C . SER A 1 84 ? 21.810 27.608 26.244 1.00 74.62 84 SER A C 1
ATOM 586 O O . SER A 1 84 ? 22.812 27.110 25.758 1.00 74.62 84 SER A O 1
ATOM 588 N N . ALA A 1 85 ? 21.440 27.399 27.511 1.00 77.31 85 ALA A N 1
ATOM 589 C CA . ALA A 1 85 ? 22.189 26.560 28.438 1.00 77.31 85 ALA A CA 1
ATOM 590 C C . ALA A 1 85 ? 22.204 25.082 28.015 1.00 77.31 85 ALA A C 1
ATOM 592 O O . ALA A 1 85 ? 23.264 24.462 28.043 1.00 77.31 85 ALA A O 1
ATOM 593 N N . ASP A 1 86 ? 21.070 24.544 27.562 1.00 78.94 86 ASP A N 1
ATOM 594 C CA . ASP A 1 86 ? 20.986 23.140 27.141 1.00 78.94 86 ASP A CA 1
ATOM 595 C C . ASP A 1 86 ? 21.680 22.919 25.791 1.00 78.94 86 ASP A C 1
ATOM 597 O O . ASP A 1 86 ? 22.365 21.922 25.600 1.00 78.94 86 ASP A O 1
ATOM 601 N N . MET A 1 87 ? 21.586 23.885 24.871 1.00 78.94 87 MET A N 1
ATOM 602 C CA . MET A 1 87 ? 22.319 23.843 23.602 1.00 78.94 87 MET A CA 1
ATOM 603 C C . MET A 1 87 ? 23.837 23.916 23.822 1.00 78.94 87 MET A C 1
ATOM 605 O O . MET A 1 87 ? 24.581 23.179 23.182 1.00 78.94 87 MET A O 1
ATOM 609 N N . ILE A 1 88 ? 24.297 24.743 24.769 1.00 82.38 88 ILE A N 1
ATOM 610 C CA . ILE A 1 88 ? 25.707 24.792 25.179 1.00 82.38 88 ILE A CA 1
ATOM 611 C C . ILE A 1 88 ? 26.141 23.454 25.784 1.00 82.38 88 ILE A C 1
ATOM 613 O O . ILE A 1 88 ? 27.231 22.988 25.468 1.00 82.38 88 ILE A O 1
ATOM 617 N N . ALA A 1 89 ? 25.310 22.840 26.633 1.00 79.81 89 ALA A N 1
ATOM 618 C CA . ALA A 1 89 ? 25.619 21.552 27.249 1.00 79.81 89 ALA A CA 1
ATOM 619 C C . ALA A 1 89 ? 25.776 20.453 26.190 1.00 79.81 89 ALA A C 1
ATOM 621 O O . ALA A 1 89 ? 26.814 19.805 26.156 1.00 79.81 89 ALA A O 1
ATOM 622 N N . VAL A 1 90 ? 24.828 20.338 25.255 1.00 76.88 90 VAL A N 1
ATOM 623 C CA . VAL A 1 90 ? 24.893 19.355 24.161 1.00 76.88 90 VAL A CA 1
ATOM 624 C C . VAL A 1 90 ? 26.100 19.604 23.251 1.00 76.88 90 VAL A C 1
ATOM 626 O O . VAL A 1 90 ? 26.825 18.675 22.909 1.00 76.88 90 VAL A O 1
ATOM 629 N N . ILE A 1 91 ? 26.375 20.861 22.874 1.00 81.38 91 ILE A N 1
ATOM 630 C CA . ILE A 1 91 ? 27.519 21.165 21.997 1.00 81.38 91 ILE A CA 1
ATOM 631 C C . ILE A 1 91 ? 28.857 20.877 22.690 1.00 81.38 91 ILE A C 1
ATOM 633 O O . ILE A 1 91 ? 29.813 20.476 22.035 1.00 81.38 91 ILE A O 1
ATOM 637 N N . ARG A 1 92 ? 28.939 21.094 24.004 1.00 84.81 92 ARG A N 1
ATOM 638 C CA . ARG A 1 92 ? 30.157 20.874 24.788 1.00 84.81 92 ARG A CA 1
ATOM 639 C C . ARG A 1 92 ? 30.393 19.397 25.092 1.00 84.81 92 ARG A C 1
ATOM 641 O O . ARG A 1 92 ? 31.528 18.934 24.985 1.00 84.81 92 ARG A O 1
ATOM 648 N N . ASP A 1 93 ? 29.343 18.700 25.513 1.00 77.06 93 ASP A N 1
ATOM 649 C CA . ASP A 1 93 ? 29.443 17.383 26.146 1.00 77.06 93 ASP A CA 1
ATOM 650 C C . ASP A 1 93 ? 29.171 16.237 25.175 1.00 77.06 93 ASP A C 1
ATOM 652 O O . ASP A 1 93 ? 29.680 15.143 25.396 1.00 77.06 93 ASP A O 1
ATOM 656 N N . ASP A 1 94 ? 28.444 16.497 24.084 1.00 73.75 94 ASP A N 1
ATOM 657 C CA . ASP A 1 94 ? 28.002 15.458 23.152 1.00 73.75 94 ASP A CA 1
ATOM 658 C C . ASP A 1 94 ? 28.477 15.701 21.708 1.00 73.75 94 ASP A C 1
ATOM 660 O O . ASP A 1 94 ? 28.453 14.780 20.897 1.00 73.75 94 ASP A O 1
ATOM 664 N N . MET A 1 95 ? 28.957 16.908 21.369 1.00 73.81 95 MET A N 1
ATOM 665 C CA . MET A 1 95 ? 29.392 17.255 20.007 1.00 73.81 95 MET A CA 1
ATOM 666 C C . MET A 1 95 ? 30.872 17.667 19.917 1.00 73.81 95 MET A C 1
ATOM 668 O O . MET A 1 95 ? 31.413 18.305 20.824 1.00 73.81 95 MET A O 1
ATOM 672 N N . PRO A 1 96 ? 31.530 17.401 18.772 1.00 66.56 96 PRO A N 1
ATOM 673 C CA . PRO A 1 96 ? 31.071 16.569 17.653 1.00 66.56 96 PRO A CA 1
ATOM 674 C C . PRO A 1 96 ? 31.121 15.062 17.975 1.00 66.56 96 PRO A C 1
ATOM 676 O O . PRO A 1 96 ? 31.973 14.620 18.749 1.00 66.56 96 PRO A O 1
ATOM 679 N N . ASP A 1 97 ? 30.242 14.276 17.342 1.00 58.16 97 ASP A N 1
ATOM 680 C CA . ASP A 1 97 ? 30.182 12.814 17.502 1.00 58.16 97 ASP A CA 1
ATOM 681 C C . ASP A 1 97 ? 31.569 12.167 17.337 1.00 58.16 97 ASP A C 1
ATOM 683 O O . ASP A 1 97 ? 32.272 12.378 16.344 1.00 58.16 97 ASP A O 1
ATOM 687 N N . GLY A 1 98 ? 31.975 11.373 18.332 1.00 55.91 98 GLY A N 1
ATOM 688 C CA . GLY A 1 98 ? 33.286 10.714 18.377 1.00 55.91 98 GLY A CA 1
ATOM 689 C C . GLY A 1 98 ? 34.438 11.570 18.924 1.00 55.91 98 GLY A C 1
ATOM 690 O O . GLY A 1 98 ? 35.543 11.053 19.079 1.00 55.91 98 GLY A O 1
ATOM 691 N N . ASN A 1 99 ? 34.204 12.847 19.252 1.00 62.53 99 ASN A N 1
ATOM 692 C CA . ASN A 1 99 ? 35.155 13.715 19.957 1.00 62.53 99 ASN A CA 1
ATOM 693 C C . ASN A 1 99 ? 34.435 14.783 20.806 1.00 62.53 99 ASN A C 1
ATOM 695 O O . ASN A 1 99 ? 34.671 15.988 20.668 1.00 62.53 99 ASN A O 1
ATOM 699 N N . ALA A 1 100 ? 33.549 14.318 21.687 1.00 57.31 100 ALA A N 1
ATOM 700 C CA . ALA A 1 100 ? 32.950 15.134 22.736 1.00 57.31 100 ALA A CA 1
ATOM 701 C C . ALA A 1 100 ? 34.044 15.873 23.530 1.00 57.31 100 ALA A C 1
ATOM 703 O O . ALA A 1 100 ? 35.078 15.284 23.849 1.00 57.31 100 ALA A O 1
ATOM 704 N N . LEU A 1 101 ? 33.813 17.152 23.858 1.00 58.19 101 LEU A N 1
ATOM 705 C CA . LEU A 1 101 ? 34.756 18.103 24.480 1.00 58.19 101 LEU A CA 1
ATOM 706 C C . LEU A 1 101 ? 35.774 18.782 23.542 1.00 58.19 101 LEU A C 1
ATOM 708 O O . LEU A 1 101 ? 36.522 19.649 24.006 1.00 58.19 101 LEU A O 1
ATOM 712 N N . ALA A 1 102 ? 35.794 18.486 22.234 1.00 66.25 102 ALA A N 1
ATOM 713 C CA . ALA A 1 102 ? 36.625 19.242 21.282 1.00 66.25 102 ALA A CA 1
ATOM 714 C C . ALA A 1 102 ? 36.236 20.732 21.215 1.00 66.25 102 ALA A C 1
ATOM 716 O O . ALA A 1 102 ? 37.078 21.598 20.970 1.00 66.25 102 ALA A O 1
ATOM 717 N N . CYS A 1 103 ? 34.963 21.032 21.483 1.00 73.38 103 CYS A N 1
ATOM 718 C CA . CYS A 1 103 ? 34.429 22.378 21.630 1.00 73.38 103 CYS A CA 1
ATOM 719 C C . CYS A 1 103 ? 34.103 22.634 23.111 1.00 73.38 103 CYS A C 1
ATOM 721 O O . CYS A 1 103 ? 32.991 22.412 23.573 1.00 73.38 103 CYS A O 1
ATOM 723 N N . GLY A 1 104 ? 35.095 23.089 23.886 1.00 73.50 104 GLY A N 1
ATOM 724 C CA . GLY A 1 104 ? 34.904 23.425 25.305 1.00 73.50 104 GLY A CA 1
ATOM 725 C C . GLY A 1 104 ? 33.919 24.586 25.537 1.00 73.50 104 GLY A C 1
ATOM 726 O O . GLY A 1 104 ? 33.454 25.221 24.595 1.00 73.50 104 GLY A O 1
ATOM 727 N N . GLN A 1 105 ? 33.651 24.928 26.803 1.00 81.06 105 GLN A N 1
ATOM 728 C CA . GLN A 1 105 ? 32.604 25.884 27.218 1.00 81.06 105 GLN A CA 1
ATOM 729 C C . GLN A 1 105 ? 32.493 27.161 26.357 1.00 81.06 105 GLN A C 1
ATOM 731 O O . GLN A 1 105 ? 31.421 27.473 25.852 1.00 81.06 105 GLN A O 1
ATOM 736 N N . LEU A 1 106 ? 33.601 27.882 26.154 1.00 81.56 106 LEU A N 1
ATOM 737 C CA . LEU A 1 106 ? 33.605 29.147 25.401 1.00 81.56 106 LEU A CA 1
ATOM 738 C C . LEU A 1 106 ? 33.339 28.951 23.899 1.00 81.56 106 LEU A C 1
ATOM 740 O O . LEU A 1 106 ? 32.780 29.830 23.245 1.00 81.56 106 LEU A O 1
ATOM 744 N N . CYS A 1 107 ? 33.749 27.808 23.345 1.00 84.25 107 CYS A N 1
ATOM 745 C CA . CYS A 1 107 ? 33.452 27.435 21.965 1.00 84.25 107 CYS A CA 1
ATOM 746 C C . CYS A 1 107 ? 31.957 27.118 21.819 1.00 84.25 107 CYS A C 1
ATOM 748 O O . CYS A 1 107 ? 31.305 27.662 20.927 1.00 84.25 107 CYS A O 1
ATOM 750 N N . ALA A 1 108 ? 31.401 26.325 22.740 1.00 86.12 108 ALA A N 1
ATOM 751 C CA . ALA A 1 108 ? 29.991 25.946 22.737 1.00 86.12 108 ALA A CA 1
ATOM 752 C C . ALA A 1 108 ? 29.062 27.160 22.899 1.00 86.12 108 ALA A C 1
ATOM 754 O O . ALA A 1 108 ? 28.052 27.263 22.203 1.00 86.12 108 ALA A O 1
ATOM 755 N N . GLU A 1 109 ? 29.440 28.125 23.743 1.00 86.56 109 GLU A N 1
ATOM 756 C CA . GLU A 1 109 ? 28.767 29.424 23.874 1.00 86.56 109 GLU A CA 1
ATOM 757 C C . GLU A 1 109 ? 28.780 30.216 22.559 1.00 86.56 109 GLU A C 1
ATOM 759 O O . GLU A 1 109 ? 27.726 30.636 22.081 1.00 86.56 109 GLU A O 1
ATOM 764 N N . ALA A 1 110 ? 29.947 30.369 21.923 1.00 83.19 110 ALA A N 1
ATOM 765 C CA . ALA A 1 110 ? 30.075 31.138 20.684 1.00 83.19 110 ALA A CA 1
ATOM 766 C C . ALA A 1 110 ? 29.301 30.515 19.507 1.00 83.19 110 ALA A C 1
ATOM 768 O O . ALA A 1 110 ? 28.680 31.234 18.721 1.00 83.19 110 ALA A O 1
ATOM 769 N N . VAL A 1 111 ? 29.316 29.184 19.385 1.00 86.31 111 VAL A N 1
ATOM 770 C CA . VAL A 1 111 ? 28.580 28.454 18.341 1.00 86.31 111 VAL A CA 1
ATOM 771 C C . VAL A 1 111 ? 27.070 28.499 18.601 1.00 86.31 111 VAL A C 1
ATOM 773 O O . VAL A 1 111 ? 26.313 28.790 17.675 1.00 86.31 111 VAL A O 1
ATOM 776 N N . THR A 1 112 ? 26.630 28.313 19.852 1.00 86.31 112 THR A N 1
ATOM 777 C CA . THR A 1 112 ? 25.216 28.464 20.256 1.00 86.31 112 THR A CA 1
ATOM 778 C C . THR A 1 112 ? 24.689 29.855 19.915 1.00 86.31 112 THR A C 1
ATOM 780 O O . THR A 1 112 ? 23.606 29.989 19.341 1.00 86.31 112 THR A O 1
ATOM 783 N N . ASP A 1 113 ? 25.473 30.897 20.202 1.00 85.06 113 ASP A N 1
ATOM 784 C CA . ASP A 1 113 ? 25.121 32.276 19.871 1.00 85.06 113 ASP A CA 1
ATOM 785 C C . ASP A 1 113 ? 24.980 32.488 18.359 1.00 85.06 113 ASP A C 1
ATOM 787 O O . ASP A 1 113 ? 24.052 33.170 17.918 1.00 85.06 113 ASP A O 1
ATOM 791 N N . TYR A 1 114 ? 25.876 31.922 17.548 1.00 84.12 114 TYR A N 1
ATOM 792 C CA . TYR A 1 114 ? 25.785 32.026 16.091 1.00 84.12 114 TYR A CA 1
ATOM 793 C C . TYR A 1 114 ? 24.543 31.309 15.544 1.00 84.12 114 TYR A C 1
ATOM 795 O O . TYR A 1 114 ? 23.787 31.905 14.770 1.00 84.12 114 TYR A O 1
ATOM 803 N N . ILE A 1 115 ? 24.296 30.074 15.989 1.00 82.25 115 ILE A N 1
ATOM 804 C CA . ILE A 1 115 ? 23.144 29.261 15.581 1.00 82.25 115 ILE A CA 1
ATOM 805 C C . ILE A 1 115 ? 21.837 29.995 15.907 1.00 82.25 115 ILE A C 1
ATOM 807 O O . ILE A 1 115 ? 21.041 30.277 15.007 1.00 82.25 115 ILE A O 1
ATOM 811 N N . LYS A 1 116 ? 21.649 30.395 17.171 1.00 80.00 116 LYS A N 1
ATOM 812 C CA . LYS A 1 116 ? 20.401 31.022 17.624 1.00 80.00 116 LYS A CA 1
ATOM 813 C C . LYS A 1 116 ? 20.155 32.396 17.025 1.00 80.00 116 LYS A C 1
ATOM 815 O O . LYS A 1 116 ? 19.028 32.708 16.655 1.00 80.00 116 LYS A O 1
ATOM 820 N N . ASN A 1 117 ? 21.193 33.222 16.923 1.00 78.25 117 ASN A N 1
ATOM 821 C CA . ASN A 1 117 ? 21.010 34.610 16.503 1.00 78.25 117 ASN A CA 1
ATOM 822 C C . ASN A 1 117 ? 21.106 34.804 14.987 1.00 78.25 117 ASN A C 1
ATOM 824 O O . ASN A 1 117 ? 20.642 35.831 14.493 1.00 78.25 117 ASN A O 1
ATOM 828 N N . THR A 1 118 ? 21.716 33.866 14.250 1.00 76.19 118 THR A N 1
ATOM 829 C CA . THR A 1 118 ? 21.980 34.032 12.811 1.00 76.19 118 THR A CA 1
ATOM 830 C C . THR A 1 118 ? 21.333 32.965 11.947 1.00 76.19 118 THR A C 1
ATOM 832 O O . THR A 1 118 ? 20.783 33.331 10.915 1.00 76.19 118 THR A O 1
ATOM 835 N N . LEU A 1 119 ? 21.381 31.679 12.311 1.00 73.69 119 LEU A N 1
ATOM 836 C CA . LEU A 1 119 ? 20.787 30.619 11.482 1.00 73.69 119 LEU A CA 1
ATOM 837 C C . LEU A 1 119 ? 19.268 30.555 11.669 1.00 73.69 119 LEU A C 1
ATOM 839 O O . LEU A 1 119 ? 18.539 30.541 10.681 1.00 73.69 119 LEU A O 1
ATOM 843 N N . PHE A 1 120 ? 18.789 30.659 12.910 1.00 68.88 120 PHE A N 1
ATOM 844 C CA . PHE A 1 120 ? 17.353 30.638 13.221 1.00 68.88 120 PHE A CA 1
ATOM 845 C C . PHE A 1 120 ? 16.645 31.996 13.108 1.00 68.88 120 PHE A C 1
ATOM 847 O O . PHE A 1 120 ? 15.436 32.077 13.292 1.00 68.88 120 PHE A O 1
ATOM 854 N N . ASN A 1 121 ? 17.367 33.066 12.757 1.00 57.91 121 ASN A N 1
ATOM 855 C CA . ASN A 1 121 ? 16.808 34.419 12.642 1.00 57.91 121 ASN A CA 1
ATOM 856 C C . ASN A 1 121 ? 16.923 35.019 11.222 1.00 57.91 121 ASN A C 1
ATOM 858 O O . ASN A 1 121 ? 16.966 36.241 11.058 1.00 57.91 121 ASN A O 1
ATOM 862 N N . ARG A 1 122 ? 17.015 34.188 10.168 1.00 43.00 122 ARG A N 1
ATOM 863 C CA . ARG A 1 122 ? 17.074 34.679 8.775 1.00 43.00 122 ARG A CA 1
ATOM 864 C C . ARG A 1 122 ? 15.669 34.975 8.231 1.00 43.00 122 ARG A C 1
ATOM 866 O O . ARG A 1 122 ? 14.845 34.066 8.187 1.00 43.00 122 ARG A O 1
ATOM 873 N N . PRO A 1 123 ? 15.390 36.189 7.724 1.00 33.53 123 PRO A N 1
ATOM 874 C CA . PRO A 1 123 ? 14.159 36.446 6.987 1.00 33.53 123 PRO A CA 1
ATOM 875 C C . PRO A 1 123 ? 14.202 35.766 5.609 1.00 33.53 123 PRO A C 1
ATOM 877 O O . PRO A 1 123 ? 15.191 35.864 4.878 1.00 33.53 123 PRO A O 1
ATOM 880 N N . VAL A 1 124 ? 13.108 35.091 5.251 1.00 30.20 124 VAL A N 1
ATOM 881 C CA . VAL A 1 124 ? 12.898 34.448 3.946 1.00 30.20 124 VAL A CA 1
ATOM 882 C C . VAL A 1 124 ? 12.879 35.519 2.849 1.00 30.20 124 VAL A C 1
ATOM 884 O O . VAL A 1 124 ? 12.034 36.412 2.852 1.00 30.20 124 VAL A O 1
ATOM 887 N N . SER A 1 125 ? 13.804 35.444 1.894 1.00 28.12 125 SER A N 1
ATOM 888 C CA . SER A 1 125 ? 13.815 36.303 0.707 1.00 28.12 125 SER A CA 1
ATOM 889 C C . SER A 1 125 ? 12.696 35.902 -0.260 1.00 28.12 125 SER A C 1
ATOM 891 O O . SER A 1 125 ? 12.720 34.804 -0.816 1.00 28.12 125 SER A O 1
ATOM 893 N N . SER A 1 126 ? 11.740 36.803 -0.479 1.00 30.47 126 SER A N 1
ATOM 894 C CA . SER A 1 126 ? 10.656 36.687 -1.453 1.00 30.47 126 SER A CA 1
ATOM 895 C C . SER A 1 126 ? 11.077 37.119 -2.865 1.00 30.47 126 SER A C 1
ATOM 897 O O . SER A 1 126 ? 11.787 38.107 -3.060 1.00 30.47 126 SER A O 1
ATOM 899 N N . GLN A 1 127 ? 10.581 36.390 -3.871 1.00 26.61 127 GLN A N 1
ATOM 900 C CA . GLN A 1 127 ? 10.430 36.896 -5.234 1.00 26.61 127 GLN A CA 1
ATOM 901 C C . GLN A 1 127 ? 9.280 37.918 -5.293 1.00 26.61 127 GLN A C 1
ATOM 903 O O . GLN A 1 127 ? 8.281 37.821 -4.585 1.00 26.61 127 GLN A O 1
ATOM 908 N N . SER A 1 128 ? 9.462 38.915 -6.153 1.00 28.45 128 SER A N 1
ATOM 909 C CA . SER A 1 128 ? 8.630 40.099 -6.375 1.00 28.45 128 SER A CA 1
ATOM 910 C C . SER A 1 128 ? 7.211 39.824 -6.890 1.00 28.45 128 SER A C 1
ATOM 912 O O . SER A 1 128 ? 7.060 39.083 -7.860 1.00 28.45 128 SER A O 1
ATOM 914 N N . SER A 1 129 ? 6.208 40.569 -6.405 1.00 26.53 129 SER A N 1
ATOM 915 C CA . SER A 1 129 ? 5.367 41.453 -7.248 1.00 26.53 129 SER A CA 1
ATOM 916 C C . SER A 1 129 ? 4.317 42.252 -6.447 1.00 26.53 129 SER A C 1
ATOM 918 O O . SER A 1 129 ? 3.406 41.715 -5.838 1.00 26.53 129 SER A O 1
ATOM 920 N N . SER A 1 130 ? 4.510 43.574 -6.476 1.00 24.08 130 SER A N 1
ATOM 921 C CA . SER A 1 130 ? 3.535 44.667 -6.640 1.00 24.08 130 SER A CA 1
ATOM 922 C C . SER A 1 130 ? 2.085 44.565 -6.118 1.00 24.08 130 SER A C 1
ATOM 924 O O . SER A 1 130 ? 1.256 43.864 -6.690 1.00 24.08 130 SER A O 1
ATOM 926 N N . SER A 1 131 ? 1.777 45.554 -5.264 1.00 26.69 131 SER A N 1
ATOM 927 C CA . SER A 1 131 ? 0.651 46.506 -5.372 1.00 26.69 131 SER A CA 1
ATOM 928 C C . SER A 1 131 ? -0.626 46.291 -4.542 1.00 26.69 131 SER A C 1
ATOM 930 O O . SER A 1 131 ? -1.476 45.478 -4.870 1.00 26.69 131 SER A O 1
ATOM 932 N N . GLN A 1 132 ? -0.787 47.255 -3.619 1.00 29.27 132 GLN A N 1
ATOM 933 C CA . GLN A 1 132 ? -1.997 47.996 -3.211 1.00 29.27 132 GLN A CA 1
ATOM 934 C C . GLN A 1 132 ? -2.628 47.706 -1.831 1.00 29.27 132 GLN A C 1
ATOM 936 O O . GLN A 1 132 ? -3.242 46.676 -1.600 1.00 29.27 132 GLN A O 1
ATOM 941 N N . ASN A 1 133 ? -2.473 48.724 -0.960 1.00 25.77 133 ASN A N 1
ATOM 942 C CA . ASN A 1 133 ? -3.361 49.258 0.094 1.00 25.77 133 ASN A CA 1
ATOM 943 C C . ASN A 1 133 ? -4.676 48.478 0.318 1.00 25.77 133 ASN A C 1
ATOM 945 O O . ASN A 1 133 ? -5.440 48.299 -0.620 1.00 25.77 133 ASN A O 1
ATOM 949 N N . ASN A 1 134 ? -5.100 48.142 1.540 1.00 25.59 134 ASN A N 1
ATOM 950 C CA . ASN A 1 134 ? -5.599 49.080 2.548 1.00 25.59 134 ASN A CA 1
ATOM 951 C C . ASN A 1 134 ? -6.058 48.278 3.790 1.00 25.59 134 ASN A C 1
ATOM 953 O O . ASN A 1 134 ? -6.665 47.226 3.641 1.00 25.59 134 ASN A O 1
ATOM 957 N N . GLN A 1 135 ? -5.869 48.868 4.969 1.00 27.00 135 GLN A N 1
ATOM 958 C CA . GLN A 1 135 ? -6.616 48.658 6.218 1.00 27.00 135 GLN A CA 1
ATOM 959 C C . GLN A 1 135 ? -6.580 47.334 7.016 1.00 27.00 135 GLN A C 1
ATOM 961 O O . GLN A 1 135 ? -7.075 46.282 6.634 1.00 27.00 135 GLN A O 1
ATOM 966 N N . SER A 1 136 ? -6.252 47.587 8.286 1.00 28.36 136 SER A N 1
ATOM 967 C CA . SER A 1 136 ? -6.741 46.984 9.527 1.00 28.36 136 SER A CA 1
ATOM 968 C C . SER A 1 136 ? -5.860 45.917 10.173 1.00 28.36 136 SER A C 1
ATOM 970 O O . SER A 1 136 ? -5.453 44.921 9.596 1.00 28.36 136 SER A O 1
ATOM 972 N N . SER A 1 137 ? -5.543 46.237 11.419 1.00 37.09 137 SER A N 1
ATOM 973 C CA . SER A 1 137 ? -4.858 45.462 12.432 1.00 37.09 137 SER A CA 1
ATOM 974 C C . SER A 1 137 ? -5.535 44.119 12.706 1.00 37.09 137 SER A C 1
ATOM 976 O O . SER A 1 137 ? -6.679 44.102 13.160 1.00 37.09 137 SER A O 1
ATOM 978 N N . SER A 1 138 ? -4.779 43.033 12.587 1.00 30.77 138 SER A N 1
ATOM 979 C CA . SER A 1 138 ? -4.973 41.826 13.390 1.00 30.77 138 SER A CA 1
ATOM 980 C C . SER A 1 138 ? -3.613 41.187 13.667 1.00 30.77 138 SER A C 1
ATOM 982 O O . SER A 1 138 ? -2.794 40.990 12.775 1.00 30.77 138 SER A O 1
ATOM 984 N N . SER A 1 139 ? -3.367 40.984 14.952 1.00 39.44 139 SER A N 1
ATOM 985 C CA . SER A 1 139 ? -2.225 40.339 15.586 1.00 39.44 139 SER A CA 1
ATOM 986 C C . SER A 1 139 ? -2.101 38.868 15.202 1.00 39.44 139 SER A C 1
ATOM 988 O O . SER A 1 139 ? -3.077 38.156 15.400 1.00 39.44 139 SER A O 1
ATOM 990 N N . ASP A 1 140 ? -0.907 38.407 14.828 1.00 28.50 140 ASP A N 1
ATOM 991 C CA . ASP A 1 140 ? -0.567 36.980 14.870 1.00 28.50 140 ASP A CA 1
ATOM 992 C C . ASP A 1 140 ? 0.843 36.786 15.451 1.00 28.50 140 ASP A C 1
ATOM 994 O O . ASP A 1 140 ? 1.855 37.200 14.883 1.00 28.50 140 ASP A O 1
ATOM 998 N N . ALA A 1 141 ? 0.863 36.209 16.653 1.00 32.72 141 ALA A N 1
ATOM 999 C CA . ALA A 1 141 ? 2.022 35.746 17.409 1.00 32.72 141 ALA A CA 1
ATOM 1000 C C . ALA A 1 141 ? 2.317 34.261 17.071 1.00 32.72 141 ALA A C 1
ATOM 1002 O O . ALA A 1 141 ? 1.432 33.578 16.554 1.00 32.72 141 ALA A O 1
ATOM 1003 N N . PRO A 1 142 ? 3.527 33.735 17.348 1.00 32.03 142 PRO A N 1
ATOM 1004 C CA . PRO A 1 142 ? 3.923 32.387 16.937 1.00 32.03 142 PRO A CA 1
ATOM 1005 C C . PRO A 1 142 ? 3.308 31.292 17.829 1.00 32.03 142 PRO A C 1
ATOM 1007 O O . PRO A 1 142 ? 3.139 31.471 19.035 1.00 32.03 142 PRO A O 1
ATOM 1010 N N . VAL A 1 143 ? 2.976 30.151 17.217 1.00 33.16 143 VAL A N 1
ATOM 1011 C CA . VAL A 1 143 ? 2.261 29.015 17.825 1.00 33.16 143 VAL A CA 1
ATOM 1012 C C . VAL A 1 143 ? 3.135 28.301 18.868 1.00 33.16 143 VAL A C 1
ATOM 1014 O O . VAL A 1 143 ? 4.062 27.572 18.528 1.00 33.16 143 VAL A O 1
ATOM 1017 N N . MET A 1 144 ? 2.812 28.517 20.146 1.00 38.12 144 MET A N 1
ATOM 1018 C CA . MET A 1 144 ? 3.191 27.672 21.285 1.00 38.12 144 MET A CA 1
ATOM 1019 C C . MET A 1 144 ? 2.385 26.365 21.232 1.00 38.12 144 MET A C 1
ATOM 1021 O O . MET A 1 144 ? 1.189 26.416 20.943 1.00 38.12 144 MET A O 1
ATOM 1025 N N . GLY A 1 145 ? 2.998 25.219 21.558 1.00 50.47 145 GLY A N 1
ATOM 1026 C CA . GLY A 1 145 ? 2.255 23.970 21.792 1.00 50.47 145 GLY A CA 1
ATOM 1027 C C . GLY A 1 145 ? 1.124 24.189 22.801 1.00 50.47 145 GLY A C 1
ATOM 1028 O O . GLY A 1 145 ? 1.237 25.035 23.703 1.00 50.47 145 GLY A O 1
ATOM 1029 N N . THR A 1 146 ? 0.008 23.485 22.623 1.00 71.31 146 THR A N 1
ATOM 1030 C CA . THR A 1 146 ? -1.216 23.756 23.390 1.00 71.31 146 THR A CA 1
ATOM 1031 C C . THR A 1 146 ? -0.999 23.484 24.884 1.00 71.31 146 THR A C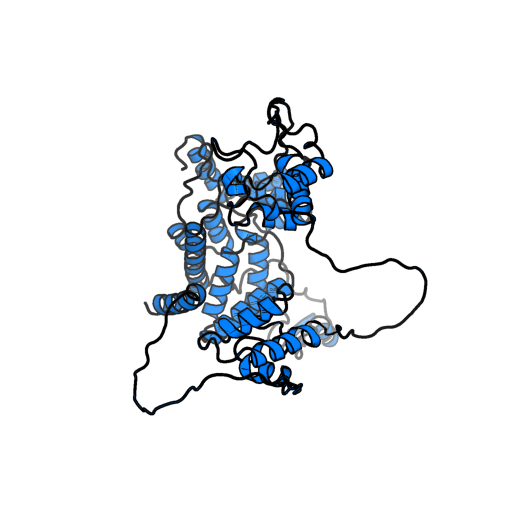 1
ATOM 1033 O O . THR A 1 146 ? -0.108 22.733 25.283 1.00 71.31 146 THR A O 1
ATOM 1036 N N . ILE A 1 147 ? -1.806 24.110 25.747 1.00 69.31 147 ILE A N 1
ATOM 1037 C CA . ILE A 1 147 ? -1.743 23.896 27.206 1.00 69.31 147 ILE A CA 1
ATOM 1038 C C . ILE A 1 147 ? -1.869 22.408 27.590 1.00 69.31 147 ILE A C 1
ATOM 1040 O O . ILE A 1 147 ? -1.229 21.955 28.536 1.00 69.31 147 ILE A O 1
ATOM 1044 N N . ILE A 1 148 ? -2.608 21.642 26.784 1.00 71.38 148 ILE A N 1
ATOM 1045 C CA . ILE A 1 148 ? -2.841 20.207 26.957 1.00 71.38 148 ILE A CA 1
ATOM 1046 C C . ILE A 1 148 ? -1.579 19.389 26.665 1.00 71.38 148 ILE A C 1
ATOM 1048 O O . ILE A 1 148 ? -1.229 18.510 27.446 1.00 71.38 148 ILE A O 1
ATOM 1052 N N . GLU A 1 149 ? -0.846 19.702 25.595 1.00 70.69 149 GLU A N 1
ATOM 1053 C CA . GLU A 1 149 ? 0.395 18.998 25.229 1.00 70.69 149 GLU A CA 1
ATOM 1054 C C . GLU A 1 149 ? 1.503 19.201 26.274 1.00 70.69 149 GLU A C 1
ATOM 1056 O O . GLU A 1 149 ? 2.233 18.266 26.628 1.00 70.69 149 GLU A O 1
ATOM 1061 N N . ARG A 1 150 ? 1.603 20.421 26.822 1.00 81.75 150 ARG A N 1
ATOM 1062 C CA . ARG A 1 150 ? 2.525 20.713 27.929 1.00 81.75 150 ARG A CA 1
ATOM 1063 C C . ARG A 1 150 ? 2.124 19.961 29.194 1.00 81.75 150 ARG A C 1
ATOM 1065 O O . ARG A 1 150 ? 2.977 19.342 29.828 1.00 81.75 150 ARG A O 1
ATOM 1072 N N . GLY A 1 151 ? 0.834 19.959 29.524 1.00 79.19 151 GLY A N 1
ATOM 1073 C CA . GLY A 1 151 ? 0.296 19.220 30.662 1.00 79.19 151 GLY A CA 1
ATOM 1074 C C . GLY A 1 151 ? 0.525 17.712 30.570 1.00 79.19 151 GLY A C 1
ATOM 1075 O O . GLY A 1 151 ? 0.978 17.112 31.543 1.00 79.19 151 GLY A O 1
ATOM 1076 N N . ALA A 1 152 ? 0.317 17.117 29.391 1.00 81.31 152 ALA A N 1
ATOM 1077 C CA . ALA A 1 152 ? 0.580 15.702 29.131 1.00 81.31 152 ALA A CA 1
ATOM 1078 C C . ALA A 1 152 ? 2.049 15.356 29.396 1.00 81.31 152 ALA A C 1
ATOM 1080 O O . ALA A 1 152 ? 2.362 14.427 30.137 1.00 81.31 152 ALA A O 1
ATOM 1081 N N . THR A 1 153 ? 2.965 16.165 28.859 1.00 77.62 153 THR A N 1
ATOM 1082 C CA . THR A 1 153 ? 4.407 15.979 29.069 1.00 77.62 153 THR A CA 1
ATOM 1083 C C . THR A 1 153 ? 4.764 16.020 30.557 1.00 77.62 153 THR A C 1
ATOM 1085 O O . THR A 1 153 ? 5.541 15.197 31.039 1.00 77.62 153 THR A O 1
ATOM 1088 N N . LEU A 1 154 ? 4.174 16.952 31.309 1.00 83.31 154 LEU A N 1
ATOM 1089 C CA . LEU A 1 154 ? 4.400 17.083 32.747 1.00 83.31 154 LEU A CA 1
ATOM 1090 C C . LEU A 1 154 ? 3.806 15.919 33.555 1.00 83.31 154 LEU A C 1
ATOM 1092 O O . LEU A 1 154 ? 4.408 15.520 34.550 1.00 83.31 154 LEU A O 1
ATOM 1096 N N . TYR A 1 155 ? 2.677 15.352 33.124 1.00 82.31 155 TYR A N 1
ATOM 1097 C CA . TYR A 1 155 ? 2.007 14.233 33.791 1.00 82.31 155 TYR A CA 1
ATOM 1098 C C . TYR A 1 155 ? 2.849 12.943 33.790 1.00 82.31 155 TYR A C 1
ATOM 1100 O O . TYR A 1 155 ? 2.903 12.223 34.792 1.00 82.31 155 TYR A O 1
ATOM 1108 N N . PHE A 1 156 ? 3.557 12.674 32.689 1.00 77.31 156 PHE A N 1
ATOM 1109 C CA . PHE A 1 156 ? 4.435 11.503 32.548 1.00 77.31 156 PHE A CA 1
ATOM 1110 C C . PHE A 1 156 ? 5.879 11.754 32.998 1.00 77.31 156 PHE A C 1
ATOM 1112 O O . PHE A 1 156 ? 6.664 10.813 33.099 1.00 77.31 156 PHE A O 1
ATOM 1119 N N . ARG A 1 157 ? 6.247 13.005 33.287 1.00 78.19 157 ARG A N 1
ATOM 1120 C CA . ARG A 1 157 ? 7.608 13.362 33.690 1.00 78.19 157 ARG A CA 1
ATOM 1121 C C . ARG A 1 157 ? 7.923 12.841 35.088 1.00 78.19 157 ARG A C 1
ATOM 1123 O O . ARG A 1 157 ? 7.249 13.189 36.058 1.00 78.19 157 ARG A O 1
ATOM 1130 N N . ASP A 1 158 ? 9.019 12.103 35.209 1.00 68.19 158 ASP A N 1
ATOM 1131 C CA . ASP A 1 158 ? 9.519 11.671 36.507 1.00 68.19 158 ASP A CA 1
ATOM 1132 C C . ASP A 1 158 ? 10.052 12.851 37.327 1.00 68.19 158 ASP A C 1
ATOM 1134 O O . ASP A 1 158 ? 10.842 13.678 36.865 1.00 68.19 158 ASP A O 1
ATOM 1138 N N . THR A 1 159 ? 9.613 12.918 38.580 1.00 63.78 159 THR A N 1
ATOM 1139 C CA . THR A 1 159 ? 10.154 13.832 39.589 1.00 63.78 159 THR A CA 1
ATOM 1140 C C . THR A 1 159 ? 10.819 13.035 40.706 1.00 63.78 159 THR A C 1
ATOM 1142 O O . THR A 1 159 ? 10.719 11.810 40.762 1.00 63.78 159 THR A O 1
ATOM 1145 N N . ALA A 1 160 ? 11.444 13.722 41.665 1.00 55.22 160 ALA A N 1
ATOM 1146 C CA . ALA A 1 160 ? 11.951 13.080 42.880 1.00 55.22 160 ALA A CA 1
ATOM 1147 C C . ALA A 1 160 ? 10.857 12.339 43.689 1.00 55.22 160 ALA A C 1
ATOM 1149 O O . ALA A 1 160 ? 11.185 11.495 44.519 1.00 55.22 160 ALA A O 1
ATOM 1150 N N . ALA A 1 161 ? 9.574 12.633 43.440 1.00 55.72 161 ALA A N 1
ATOM 1151 C CA . ALA A 1 161 ? 8.414 11.962 44.028 1.00 55.72 161 ALA A CA 1
ATOM 1152 C C . ALA A 1 161 ? 7.727 10.958 43.068 1.00 55.72 161 ALA A C 1
ATOM 1154 O O . ALA A 1 161 ? 6.648 10.458 43.383 1.00 55.72 161 ALA A O 1
ATOM 1155 N N . GLY A 1 162 ? 8.337 10.660 41.912 1.00 67.75 162 GLY A N 1
ATOM 1156 C CA . GLY A 1 162 ? 7.729 9.912 40.804 1.00 67.75 162 GLY A CA 1
ATOM 1157 C C . GLY A 1 162 ? 6.947 10.809 39.836 1.00 67.75 162 GLY A C 1
ATOM 1158 O O . GLY A 1 162 ? 6.782 12.009 40.077 1.00 67.75 162 GLY A O 1
ATOM 1159 N N . SER A 1 163 ? 6.504 10.250 38.711 1.00 79.81 163 SER A N 1
ATOM 1160 C CA . SER A 1 163 ? 5.566 10.908 37.787 1.00 79.81 163 SER A CA 1
ATOM 1161 C C . SER A 1 163 ? 4.125 10.794 38.284 1.00 79.81 163 SER A C 1
ATOM 1163 O O . SER A 1 163 ? 3.800 9.900 39.073 1.00 79.81 163 SER A O 1
ATOM 1165 N N . CYS A 1 164 ? 3.232 11.664 37.805 1.00 80.06 164 CYS A N 1
ATOM 1166 C CA . CYS A 1 164 ? 1.806 11.589 38.134 1.00 80.06 164 CYS A CA 1
ATOM 1167 C C . CYS A 1 164 ? 1.230 10.228 37.710 1.00 80.06 164 CYS A C 1
ATOM 1169 O O . CYS A 1 164 ? 0.579 9.555 38.513 1.00 80.06 164 CYS A O 1
ATOM 1171 N N . ALA A 1 165 ? 1.585 9.775 36.505 1.00 82.44 165 ALA A N 1
ATOM 1172 C CA . ALA A 1 165 ? 1.189 8.483 35.953 1.00 82.44 165 ALA A CA 1
ATOM 1173 C C . ALA A 1 165 ? 1.620 7.279 36.817 1.00 82.44 165 ALA A C 1
ATOM 1175 O O . ALA A 1 165 ? 0.861 6.328 36.991 1.00 82.44 165 ALA A O 1
ATOM 1176 N N . SER A 1 166 ? 2.800 7.329 37.448 1.00 76.69 166 SER A N 1
ATOM 1177 C CA . SER A 1 166 ? 3.321 6.219 38.272 1.00 76.69 166 SER A CA 1
ATOM 1178 C C . SER A 1 166 ? 2.500 5.900 39.536 1.00 76.69 166 SER A C 1
ATOM 1180 O O . SER A 1 166 ? 2.665 4.824 40.133 1.00 76.69 166 SER A O 1
ATOM 1182 N N . CYS A 1 167 ? 1.624 6.827 39.941 1.00 75.12 167 CYS A N 1
ATOM 1183 C CA . CYS A 1 167 ? 0.751 6.723 41.112 1.00 75.12 167 CYS A CA 1
ATOM 1184 C C . CYS A 1 167 ? -0.738 6.770 40.750 1.00 75.12 167 CYS A C 1
ATOM 1186 O O . CYS A 1 167 ? -1.528 6.065 41.375 1.00 75.12 167 CYS A O 1
ATOM 1188 N N . HIS A 1 168 ? -1.115 7.585 39.766 1.00 82.25 168 HIS A N 1
ATOM 1189 C CA . HIS A 1 168 ? -2.503 7.781 39.347 1.00 82.25 168 HIS A CA 1
ATOM 1190 C C . HIS A 1 168 ? -2.900 6.971 38.108 1.00 82.25 168 HIS A C 1
ATOM 1192 O O . HIS A 1 168 ? -4.074 6.973 37.752 1.00 82.25 168 HIS A O 1
ATOM 1198 N N . GLY A 1 169 ? -1.961 6.243 37.499 1.00 73.62 169 GLY A N 1
ATOM 1199 C CA . GLY A 1 169 ? -2.209 5.460 36.294 1.00 73.62 169 GLY A CA 1
ATOM 1200 C C . GLY A 1 169 ? -2.026 6.268 35.012 1.00 73.62 169 GLY A C 1
ATOM 1201 O O . GLY A 1 169 ? -2.053 7.504 35.024 1.00 73.62 169 GLY A O 1
ATOM 1202 N N . ASN A 1 170 ? -1.808 5.569 33.901 1.00 80.31 170 ASN A N 1
ATOM 1203 C CA . ASN A 1 170 ? -1.622 6.211 32.596 1.00 80.31 170 ASN A CA 1
ATOM 1204 C C . ASN A 1 170 ? -2.934 6.802 32.062 1.00 80.31 170 ASN A C 1
ATOM 1206 O O . ASN A 1 170 ? -2.889 7.793 31.338 1.00 80.31 170 ASN A O 1
ATOM 1210 N N . ASP A 1 171 ? -4.072 6.242 32.485 1.00 78.00 171 ASP A N 1
ATOM 1211 C CA . ASP A 1 171 ? -5.421 6.648 32.087 1.00 78.00 171 ASP A CA 1
ATOM 1212 C C . ASP A 1 171 ? -6.185 7.318 33.252 1.00 78.00 171 ASP A C 1
ATOM 1214 O O . ASP A 1 171 ? -7.403 7.498 33.199 1.00 78.00 171 ASP A O 1
ATOM 1218 N N . GLY A 1 172 ? -5.485 7.671 34.338 1.00 76.62 172 GLY A N 1
ATOM 1219 C CA . GLY A 1 172 ? -6.076 8.285 35.532 1.00 76.62 172 GLY A CA 1
ATOM 1220 C C . GLY A 1 172 ? -6.917 7.325 36.387 1.00 76.62 172 GLY A C 1
ATOM 1221 O O . GLY A 1 172 ? -7.685 7.772 37.245 1.00 76.62 172 GLY A O 1
ATOM 1222 N N . GLU A 1 173 ? -6.787 6.014 36.175 1.00 75.44 173 GLU A N 1
ATOM 1223 C CA . GLU A 1 173 ? -7.567 4.952 36.816 1.00 75.44 173 GLU A CA 1
ATOM 1224 C C . GLU A 1 173 ? -7.256 4.748 38.309 1.00 75.44 173 GLU A C 1
ATOM 1226 O O . GLU A 1 173 ? -8.041 4.129 39.031 1.00 75.44 173 GLU A O 1
ATOM 1231 N N . GLY A 1 174 ? -6.137 5.301 38.781 1.00 76.19 174 GLY A N 1
ATOM 1232 C CA . GLY A 1 174 ? -5.625 5.131 40.134 1.00 76.19 174 GLY A CA 1
ATOM 1233 C C . GLY A 1 174 ? -4.902 3.798 40.330 1.00 76.19 174 GLY A C 1
ATOM 1234 O O . GLY A 1 174 ? -5.289 2.756 39.807 1.00 76.19 174 GLY A O 1
ATOM 1235 N N . ILE A 1 175 ? -3.850 3.807 41.147 1.00 71.44 175 ILE A N 1
ATOM 1236 C CA . ILE A 1 175 ? -3.100 2.601 41.504 1.00 71.44 175 ILE A CA 1
ATOM 1237 C C . ILE A 1 175 ? -3.306 2.319 42.990 1.00 71.44 175 ILE A C 1
ATOM 1239 O O . ILE A 1 175 ? -2.961 3.132 43.854 1.00 71.44 175 ILE A O 1
ATOM 1243 N N . ALA A 1 176 ? -3.843 1.133 43.295 1.00 74.31 176 ALA A N 1
ATOM 1244 C CA . ALA A 1 176 ? -4.123 0.701 44.661 1.00 74.31 176 ALA A CA 1
ATOM 1245 C C . ALA A 1 176 ? -2.897 0.879 45.576 1.00 74.31 176 ALA A C 1
ATOM 1247 O O . ALA A 1 176 ? -1.796 0.423 45.265 1.00 74.31 176 ALA A O 1
ATOM 1248 N N . ASN A 1 177 ? -3.106 1.521 46.730 1.00 73.75 177 ASN A N 1
ATOM 1249 C CA . ASN A 1 177 ? -2.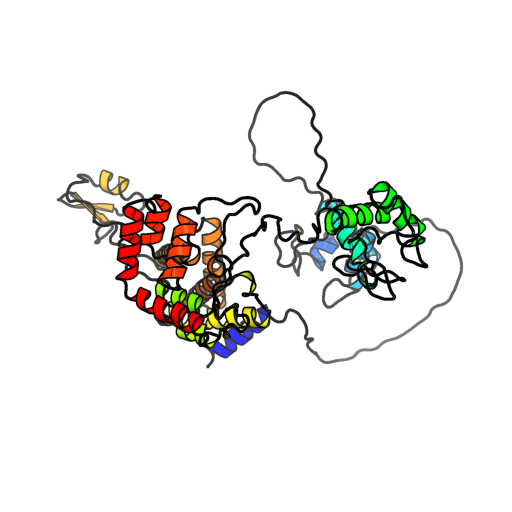075 1.862 47.722 1.00 73.75 177 ASN A CA 1
ATOM 1250 C C . ASN A 1 177 ? -0.994 2.863 47.257 1.00 73.75 177 ASN A C 1
ATOM 1252 O O . ASN A 1 177 ? 0.015 3.008 47.948 1.00 73.75 177 ASN A O 1
ATOM 1256 N N . LYS A 1 178 ? -1.186 3.566 46.131 1.00 76.19 178 LYS A N 1
ATOM 1257 C CA . LYS A 1 178 ? -0.305 4.659 45.684 1.00 76.19 178 LYS A CA 1
ATOM 1258 C C . LYS A 1 178 ? -1.053 5.977 45.502 1.00 76.19 178 LYS A C 1
ATOM 1260 O O . LYS A 1 178 ? -0.818 6.916 46.255 1.00 76.19 178 LYS A O 1
ATOM 1265 N N . GLY A 1 179 ? -1.957 6.037 44.529 1.00 75.75 179 GLY A N 1
ATOM 1266 C CA . GLY A 1 179 ? -2.732 7.227 44.186 1.00 75.75 179 GLY A CA 1
ATOM 1267 C C . GLY A 1 179 ? -4.159 6.845 43.813 1.00 75.75 179 GLY A C 1
ATOM 1268 O O . GLY A 1 179 ? -4.386 5.814 43.183 1.00 75.75 179 GLY A O 1
ATOM 1269 N N . GLY A 1 180 ? -5.131 7.652 44.242 1.00 74.75 180 GLY A N 1
ATOM 1270 C CA . GLY A 1 180 ? -6.536 7.454 43.879 1.00 74.75 180 GLY A CA 1
ATOM 1271 C C . GLY A 1 180 ? -6.794 7.740 42.399 1.00 74.75 180 GLY A C 1
ATOM 1272 O O . GLY A 1 180 ? -5.979 8.389 41.742 1.00 74.75 180 GLY A O 1
ATOM 1273 N N . ALA A 1 181 ? -7.930 7.276 41.883 1.00 76.50 181 ALA A N 1
ATOM 1274 C CA . ALA A 1 181 ? -8.384 7.652 40.547 1.00 76.50 181 ALA A CA 1
ATOM 1275 C C . ALA A 1 181 ? -8.569 9.176 40.456 1.00 76.50 181 ALA A C 1
ATOM 1277 O O . ALA A 1 181 ? -9.008 9.807 41.420 1.00 76.50 181 ALA A O 1
ATOM 1278 N N . LEU A 1 182 ? -8.233 9.762 39.307 1.00 77.00 182 LEU A N 1
ATOM 1279 C CA . LEU A 1 182 ? -8.317 11.210 39.087 1.00 77.00 182 LEU A CA 1
ATOM 1280 C C . LEU A 1 182 ? -9.722 11.678 38.680 1.00 77.00 182 LEU A C 1
ATOM 1282 O O . LEU A 1 182 ? -9.958 12.882 38.611 1.00 77.00 182 LEU A O 1
ATOM 1286 N N . VAL A 1 183 ? -10.657 10.744 38.460 1.00 66.44 183 VAL A N 1
ATOM 1287 C CA . VAL A 1 183 ? -12.054 11.021 38.091 1.00 66.44 183 VAL A CA 1
ATOM 1288 C C . VAL A 1 183 ? -13.050 10.139 38.850 1.00 66.44 183 VAL A C 1
ATOM 1290 O O . VAL A 1 183 ? -12.816 8.951 39.087 1.00 66.44 183 VAL A O 1
ATOM 1293 N N . ALA A 1 184 ? -14.180 10.730 39.249 1.00 54.28 184 ALA A N 1
ATOM 1294 C CA . ALA A 1 184 ? -15.226 10.078 40.033 1.00 54.28 184 ALA A CA 1
ATOM 1295 C C . ALA A 1 184 ? -16.128 9.192 39.178 1.00 54.28 184 ALA A C 1
ATOM 1297 O O . ALA A 1 184 ? -16.852 9.684 38.321 1.00 54.28 184 ALA A O 1
ATOM 1298 N N . ARG A 1 185 ? -16.111 7.879 39.447 1.00 49.75 185 ARG A N 1
ATOM 1299 C CA . ARG A 1 185 ? -16.953 6.910 38.731 1.00 49.75 185 ARG A CA 1
ATOM 1300 C C . ARG A 1 185 ? -18.354 6.737 39.319 1.00 49.75 185 ARG A C 1
ATOM 1302 O O . ARG A 1 185 ? -19.236 6.408 38.548 1.00 49.75 185 ARG A O 1
ATOM 1309 N N . ASP A 1 186 ? -18.591 7.030 40.601 1.00 39.84 186 ASP A N 1
ATOM 1310 C CA . ASP A 1 186 ? -19.897 6.762 41.245 1.00 39.84 186 ASP A CA 1
ATOM 1311 C C . ASP A 1 186 ? -20.235 7.712 42.420 1.00 39.84 186 ASP A C 1
ATOM 1313 O O . ASP A 1 186 ? -20.972 7.358 43.331 1.00 39.84 186 ASP A O 1
ATOM 1317 N N . GLY A 1 187 ? -19.707 8.944 42.419 1.00 43.53 187 GLY A N 1
ATOM 1318 C CA . GLY A 1 187 ? -19.936 9.905 43.515 1.00 43.53 187 GLY A CA 1
ATOM 1319 C C . GLY A 1 187 ? -18.995 9.759 44.719 1.00 43.53 187 GLY A C 1
ATOM 1320 O O . GLY A 1 187 ? -19.089 10.552 45.652 1.00 43.53 187 GLY A O 1
ATOM 1321 N N . ASP A 1 188 ? -18.036 8.830 44.653 1.00 41.38 188 ASP A N 1
ATOM 1322 C CA . ASP A 1 188 ? -17.128 8.526 45.770 1.00 41.38 188 ASP A CA 1
ATOM 1323 C C . ASP A 1 188 ? -15.683 9.028 45.558 1.00 41.38 188 ASP A C 1
ATOM 1325 O O . ASP A 1 188 ? -14.886 9.048 46.497 1.00 41.38 188 ASP A O 1
ATOM 1329 N N . ALA A 1 189 ? -15.301 9.463 44.347 1.00 46.53 189 ALA A N 1
ATOM 1330 C CA . ALA A 1 189 ? -13.937 9.952 44.091 1.00 46.53 189 ALA A CA 1
ATOM 1331 C C . ALA A 1 189 ? -13.830 11.469 44.263 1.00 46.53 189 ALA A C 1
ATOM 1333 O O . ALA A 1 189 ? -13.605 12.207 43.313 1.00 46.53 189 ALA A O 1
ATOM 1334 N N . PHE A 1 190 ? -14.031 11.917 45.498 1.00 50.75 190 PHE A N 1
ATOM 1335 C CA . PHE A 1 190 ? -13.247 12.980 46.126 1.00 50.75 190 PHE A CA 1
ATOM 1336 C C . PHE A 1 190 ? -13.777 13.204 47.545 1.00 50.75 190 PHE A C 1
ATOM 1338 O O . PHE A 1 190 ? -14.327 14.246 47.866 1.00 50.75 190 PHE A O 1
ATOM 1345 N N . GLU A 1 191 ? -13.547 12.261 48.459 1.00 47.91 191 GLU A N 1
ATOM 1346 C CA . GLU A 1 191 ? -13.827 12.513 49.887 1.00 47.91 191 GLU A CA 1
ATOM 1347 C C . GLU A 1 191 ? -12.928 13.639 50.475 1.00 47.91 191 GLU A C 1
ATOM 1349 O O . GLU A 1 191 ? -13.043 13.993 51.644 1.00 47.91 191 GLU A O 1
ATOM 1354 N N . SER A 1 192 ? -12.007 14.213 49.676 1.00 55.25 192 SER A N 1
ATOM 1355 C CA . SER A 1 192 ? -10.979 15.170 50.117 1.00 55.25 192 SER A CA 1
ATOM 1356 C C . SER A 1 192 ? -10.753 16.421 49.236 1.00 55.25 192 SER A C 1
ATOM 1358 O O . SER A 1 192 ? -9.821 17.177 49.520 1.00 55.25 192 SER A O 1
ATOM 1360 N N . CYS A 1 193 ? -11.566 16.686 48.200 1.00 62.03 193 CYS A N 1
ATOM 1361 C CA . CYS A 1 193 ? -11.511 17.935 47.410 1.00 62.03 193 CYS A CA 1
ATOM 1362 C C . CYS A 1 193 ? -12.867 18.264 46.780 1.00 62.03 193 CYS A C 1
ATOM 1364 O O . CYS A 1 193 ? -13.192 17.827 45.677 1.00 62.03 193 CYS A O 1
ATOM 1366 N N . ASP A 1 194 ? -13.618 19.130 47.448 1.00 57.69 194 ASP A N 1
ATOM 1367 C CA . ASP A 1 194 ? -14.936 19.570 46.982 1.00 57.69 194 ASP A CA 1
ATOM 1368 C C . ASP A 1 194 ? -14.876 20.470 45.726 1.00 57.69 194 ASP A C 1
ATOM 1370 O O . ASP A 1 194 ? -15.893 20.692 45.071 1.00 57.69 194 ASP A O 1
ATOM 1374 N N . SER A 1 195 ? -13.702 21.013 45.371 1.00 63.38 195 SER A N 1
ATOM 1375 C CA . SER A 1 195 ? -13.525 21.996 44.286 1.00 63.38 195 SER A CA 1
ATOM 1376 C C . SER A 1 195 ? -12.812 21.467 43.037 1.00 63.38 195 SER A C 1
ATOM 1378 O O . SER A 1 195 ? -12.665 22.208 42.063 1.00 63.38 195 SER A O 1
ATOM 1380 N N . CYS A 1 196 ? -12.394 20.200 43.020 1.00 69.00 196 CYS A N 1
ATOM 1381 C CA . CYS A 1 196 ? -11.571 19.638 41.944 1.00 69.00 196 CYS A CA 1
ATOM 1382 C C . CYS A 1 196 ? -12.330 19.378 40.625 1.00 69.00 196 CYS A C 1
ATOM 1384 O O . CYS A 1 196 ? -11.710 19.024 39.631 1.00 69.00 196 CYS A O 1
ATOM 1386 N N . GLY A 1 197 ? -13.645 19.627 40.571 1.00 65.94 197 GLY A N 1
ATOM 1387 C CA . GLY A 1 197 ? -14.457 19.555 39.343 1.00 65.94 197 GLY A CA 1
ATOM 1388 C C . GLY A 1 197 ? -14.309 20.752 38.390 1.00 65.94 197 GLY A C 1
ATOM 1389 O O . GLY A 1 197 ? -15.111 20.920 37.476 1.00 65.94 197 GLY A O 1
ATOM 1390 N N . SER A 1 198 ? -13.330 21.628 38.615 1.00 69.00 198 SER A N 1
ATOM 1391 C CA . SER A 1 198 ? -13.026 22.772 37.751 1.00 69.00 198 SER A CA 1
ATOM 1392 C C . SER A 1 198 ? -11.518 22.901 37.576 1.00 69.00 198 SER A C 1
ATOM 1394 O O . SER A 1 198 ? -10.780 22.595 38.512 1.00 69.00 198 SER A O 1
ATOM 1396 N N . ILE A 1 199 ? -11.060 23.421 36.428 1.00 71.38 199 ILE A N 1
ATOM 1397 C CA . ILE A 1 199 ? -9.625 23.647 36.170 1.00 71.38 199 ILE A CA 1
ATOM 1398 C C . ILE A 1 199 ? -9.000 24.443 37.321 1.00 71.38 199 ILE A C 1
ATOM 1400 O O . ILE A 1 199 ? -8.012 24.006 37.893 1.00 71.38 199 ILE A O 1
ATOM 1404 N N . GLY A 1 200 ? -9.619 25.552 37.743 1.00 70.31 200 GLY A N 1
ATOM 1405 C CA . GLY A 1 200 ? -9.079 26.387 38.822 1.00 70.31 200 GLY A CA 1
ATOM 1406 C C . GLY A 1 200 ? -8.994 25.680 40.180 1.00 70.31 200 GLY A C 1
ATOM 1407 O O . GLY A 1 200 ? -8.002 25.833 40.893 1.00 70.31 200 GLY A O 1
ATOM 1408 N N . GLY A 1 201 ? -10.001 24.882 40.545 1.00 74.31 201 GLY A N 1
ATOM 1409 C CA . GLY A 1 201 ? -9.971 24.138 41.805 1.00 74.31 201 GLY A CA 1
ATOM 1410 C C . GLY A 1 201 ? -8.990 22.965 41.783 1.00 74.31 201 GLY A C 1
ATOM 1411 O O . GLY A 1 201 ? -8.304 22.729 42.777 1.00 74.31 201 GLY A O 1
ATOM 1412 N N . LEU A 1 202 ? -8.854 22.291 40.639 1.00 82.56 202 LEU A N 1
ATOM 1413 C CA . LEU A 1 202 ? -7.867 21.235 40.442 1.00 82.56 202 LEU A CA 1
ATOM 1414 C C . LEU A 1 202 ? -6.436 21.789 40.425 1.00 82.56 202 LEU A C 1
ATOM 1416 O O . LEU A 1 202 ? -5.568 21.235 41.094 1.00 82.56 202 LEU A O 1
ATOM 1420 N N . THR A 1 203 ? -6.193 22.915 39.747 1.00 83.88 203 THR A N 1
ATOM 1421 C CA . THR A 1 203 ? -4.908 23.629 39.778 1.00 83.88 203 THR A CA 1
ATOM 1422 C C . THR A 1 203 ? -4.498 23.938 41.210 1.00 83.88 203 THR A C 1
ATOM 1424 O O . THR A 1 203 ? -3.383 23.615 41.605 1.00 83.88 203 THR A O 1
ATOM 1427 N N . GLN A 1 204 ? -5.397 24.506 42.019 1.00 79.75 204 GLN A N 1
ATOM 1428 C CA . GLN A 1 204 ? -5.090 24.840 43.410 1.00 79.75 204 GLN A CA 1
ATOM 1429 C C . GLN A 1 204 ? -4.768 23.598 44.253 1.00 79.75 204 GLN A C 1
ATOM 1431 O O . GLN A 1 204 ? -3.897 23.636 45.129 1.00 79.75 204 GLN A O 1
ATOM 1436 N N . TYR A 1 205 ? -5.467 22.491 44.007 1.00 83.50 205 TYR A N 1
ATOM 1437 C CA . TYR A 1 205 ? -5.199 21.237 44.694 1.00 83.50 205 TYR A CA 1
ATOM 1438 C C . TYR A 1 205 ? -3.827 20.674 44.311 1.00 83.50 205 TYR A C 1
ATOM 1440 O O . TYR A 1 205 ? -3.050 20.323 45.198 1.00 83.50 205 TYR A O 1
ATOM 1448 N N . ILE A 1 206 ? -3.497 20.651 43.016 1.00 86.50 206 ILE A N 1
ATOM 1449 C CA . ILE A 1 206 ? -2.192 20.188 42.534 1.00 86.50 206 ILE A CA 1
ATOM 1450 C C . ILE A 1 206 ? -1.084 21.055 43.132 1.00 86.50 206 ILE A C 1
ATOM 1452 O O . ILE A 1 206 ? -0.219 20.529 43.820 1.00 86.50 206 ILE A O 1
ATOM 1456 N N . ASP A 1 207 ? -1.195 22.374 42.993 1.00 84.00 207 ASP A N 1
ATOM 1457 C CA . ASP A 1 207 ? -0.208 23.358 43.452 1.00 84.00 207 ASP A CA 1
ATOM 1458 C C . ASP A 1 207 ? 0.150 23.229 44.947 1.00 84.00 207 ASP A C 1
ATOM 1460 O O . ASP A 1 207 ? 1.287 23.466 45.367 1.00 84.00 207 ASP A O 1
ATOM 1464 N N . THR A 1 208 ? -0.823 22.827 45.772 1.00 81.00 208 THR A N 1
ATOM 1465 C CA . THR A 1 208 ? -0.671 22.822 47.234 1.00 81.00 208 THR A CA 1
ATOM 1466 C C . THR A 1 208 ? -0.541 21.436 47.858 1.00 81.00 208 THR A C 1
ATOM 1468 O O . THR A 1 208 ? -0.070 21.330 48.997 1.00 81.00 208 THR A O 1
ATOM 1471 N N . LYS A 1 209 ? -0.962 20.373 47.165 1.00 82.12 209 LYS A N 1
ATOM 1472 C CA . LYS A 1 209 ? -1.037 19.011 47.720 1.00 82.12 209 LYS A CA 1
ATOM 1473 C C . LYS A 1 209 ? -0.307 17.961 46.895 1.00 82.12 209 LYS A C 1
ATOM 1475 O O . LYS A 1 209 ? -0.037 16.896 47.450 1.00 82.12 209 LYS A O 1
ATOM 1480 N N . MET A 1 210 ? 0.037 18.240 45.636 1.00 82.88 210 MET A N 1
ATOM 1481 C CA . MET A 1 210 ? 0.655 17.264 44.740 1.00 82.88 210 MET A CA 1
ATOM 1482 C C . MET A 1 210 ? 1.988 17.748 44.159 1.00 82.88 210 MET A C 1
ATOM 1484 O O . MET A 1 210 ? 2.115 18.907 43.785 1.00 82.88 210 MET A O 1
ATOM 1488 N N . PRO A 1 211 ? 2.987 16.863 44.019 1.00 83.56 211 PRO A N 1
ATOM 1489 C CA . PRO A 1 211 ? 2.996 15.463 44.453 1.00 83.56 211 PRO A CA 1
ATOM 1490 C C . PRO A 1 211 ? 2.925 15.292 45.981 1.00 83.56 211 PRO A C 1
ATOM 1492 O O . PRO A 1 211 ? 3.370 16.161 46.736 1.00 83.56 211 PRO A O 1
ATOM 1495 N N . ASN A 1 212 ? 2.373 14.168 46.453 1.00 77.25 212 ASN A N 1
ATOM 1496 C CA . ASN A 1 212 ? 2.312 13.871 47.887 1.00 77.25 212 ASN A CA 1
ATOM 1497 C C . ASN A 1 212 ? 3.734 13.845 48.482 1.00 77.25 212 ASN A C 1
ATOM 1499 O O . ASN A 1 212 ? 4.623 13.179 47.957 1.00 77.25 212 ASN A O 1
ATOM 1503 N N . GLY A 1 213 ? 3.964 14.606 49.555 1.00 69.75 213 GLY A N 1
ATOM 1504 C CA . GLY A 1 213 ? 5.295 14.796 50.142 1.00 69.75 213 GLY A CA 1
ATOM 1505 C C . GLY A 1 213 ? 6.217 15.756 49.371 1.00 69.75 213 GLY A C 1
ATOM 1506 O O . GLY A 1 213 ? 7.366 15.926 49.773 1.00 69.75 213 GLY A O 1
ATOM 1507 N N . GLY A 1 214 ? 5.733 16.415 48.308 1.00 70.75 214 GLY A N 1
ATOM 1508 C CA . GLY A 1 214 ? 6.559 17.214 47.398 1.00 70.75 214 GLY A CA 1
ATOM 1509 C C . GLY A 1 214 ? 5.834 18.320 46.623 1.00 70.75 214 GLY A C 1
ATOM 1510 O O . GLY A 1 214 ? 6.262 18.626 45.520 1.00 70.75 214 GLY A O 1
ATOM 1511 N N . ALA A 1 215 ? 4.788 18.952 47.171 1.00 74.06 215 ALA A N 1
ATOM 1512 C CA . ALA A 1 215 ? 3.947 19.919 46.437 1.00 74.06 215 ALA A CA 1
ATOM 1513 C C . ALA A 1 215 ? 4.704 21.072 45.739 1.00 74.06 215 ALA A C 1
ATOM 1515 O O . ALA A 1 215 ? 4.331 21.524 44.664 1.00 74.06 215 ALA A O 1
ATOM 1516 N N . HIS A 1 216 ? 5.838 21.501 46.297 1.00 74.31 216 HIS A N 1
ATOM 1517 C CA . HIS A 1 216 ? 6.701 22.525 45.694 1.00 74.31 216 HIS A CA 1
ATOM 1518 C C . HIS A 1 216 ? 7.311 22.128 44.334 1.00 74.31 216 HIS A C 1
ATOM 1520 O O . HIS A 1 216 ? 7.830 22.985 43.626 1.00 74.31 216 HIS A O 1
ATOM 1526 N N . LEU A 1 217 ? 7.284 20.843 43.966 1.00 71.56 217 LEU A N 1
ATOM 1527 C CA . LEU A 1 217 ? 7.844 20.335 42.711 1.00 71.56 217 LEU A CA 1
ATOM 1528 C C . LEU A 1 217 ? 6.967 20.654 41.490 1.00 71.56 217 LEU A C 1
ATOM 1530 O O . LEU A 1 217 ? 7.443 20.538 40.359 1.00 71.56 217 LEU A O 1
ATOM 1534 N N . CYS A 1 218 ? 5.707 21.050 41.691 1.00 76.12 218 CYS A N 1
ATOM 1535 C CA . CYS A 1 218 ? 4.815 21.457 40.613 1.00 76.12 218 CYS A CA 1
ATOM 1536 C C . CYS A 1 218 ? 3.853 22.557 41.077 1.00 76.12 218 CYS A C 1
ATOM 1538 O O . CYS A 1 218 ? 2.786 22.279 41.612 1.00 76.12 218 CYS A O 1
ATOM 1540 N N . GLN A 1 219 ? 4.250 23.813 40.854 1.00 81.25 219 GLN A N 1
ATOM 1541 C CA . GLN A 1 219 ? 3.489 25.004 41.246 1.00 81.25 219 GLN A CA 1
ATOM 1542 C C . GLN A 1 219 ? 3.289 25.969 40.070 1.00 81.25 219 GLN A C 1
ATOM 1544 O O . GLN A 1 219 ? 4.038 25.935 39.087 1.00 81.25 219 GLN A O 1
ATOM 1549 N N . GLY A 1 220 ? 2.280 26.834 40.168 1.00 80.81 220 GLY A N 1
ATOM 1550 C CA . GLY A 1 220 ? 1.925 27.826 39.154 1.00 80.81 220 GLY A CA 1
ATOM 1551 C C . GLY A 1 220 ? 1.591 27.175 37.812 1.00 80.81 220 GLY A C 1
ATOM 1552 O O . GLY A 1 220 ? 0.750 26.282 37.745 1.00 80.81 220 GLY A O 1
ATOM 1553 N N . GLN A 1 221 ? 2.298 27.567 36.746 1.00 78.94 221 GLN A N 1
ATOM 1554 C CA . GLN A 1 221 ? 2.039 27.071 35.387 1.00 78.94 221 GLN A CA 1
ATOM 1555 C C . GLN A 1 221 ? 2.119 25.542 35.272 1.00 78.94 221 GLN A C 1
ATOM 1557 O O . GLN A 1 221 ? 1.392 24.952 34.484 1.00 78.94 221 GLN A O 1
ATOM 1562 N N . CYS A 1 222 ? 2.963 24.885 36.080 1.00 83.88 222 CYS A N 1
ATOM 1563 C CA . CYS A 1 222 ? 3.021 23.422 36.111 1.00 83.88 222 CYS A CA 1
ATOM 1564 C C . CYS A 1 222 ? 1.676 22.822 36.549 1.00 83.88 222 CYS A C 1
ATOM 1566 O O . CYS A 1 222 ? 1.172 21.897 35.918 1.00 83.88 222 CYS A O 1
ATOM 1568 N N . ALA A 1 223 ? 1.075 23.379 37.602 1.00 85.75 223 ALA A N 1
ATOM 1569 C CA . ALA A 1 223 ? -0.210 22.925 38.116 1.00 85.75 223 ALA A CA 1
ATOM 1570 C C . ALA A 1 223 ? -1.370 23.297 37.178 1.00 85.75 223 ALA A C 1
ATOM 1572 O O . ALA A 1 223 ? -2.325 22.533 37.059 1.00 85.75 223 ALA A O 1
ATOM 1573 N N . GLU A 1 224 ? -1.289 24.439 36.490 1.00 83.50 224 GLU A N 1
ATOM 1574 C CA . GLU A 1 224 ? -2.271 24.859 35.479 1.00 83.50 224 GLU A CA 1
ATOM 1575 C C . GLU A 1 224 ? -2.264 23.945 34.251 1.00 83.50 224 GLU A C 1
ATOM 1577 O O . GLU A 1 224 ? -3.317 23.453 33.850 1.00 83.50 224 GLU A O 1
ATOM 1582 N N . ASP A 1 225 ? -1.082 23.674 33.693 1.00 84.81 225 ASP A N 1
ATOM 1583 C CA . ASP A 1 225 ? -0.923 22.828 32.510 1.00 84.81 225 ASP A CA 1
ATOM 1584 C C . ASP A 1 225 ? -1.375 21.384 32.814 1.00 84.81 225 ASP A C 1
ATOM 1586 O O . ASP A 1 225 ? -2.138 20.800 32.044 1.00 84.81 225 ASP A O 1
ATOM 1590 N N . ILE A 1 226 ? -0.988 20.818 33.968 1.00 87.44 226 ILE A N 1
ATOM 1591 C CA . ILE A 1 226 ? -1.432 19.473 34.380 1.00 87.44 226 ILE A CA 1
ATOM 1592 C C . ILE A 1 226 ? -2.942 19.440 34.655 1.00 87.44 226 ILE A C 1
ATOM 1594 O O . ILE A 1 226 ? -3.605 18.491 34.242 1.00 87.44 226 ILE A O 1
ATOM 1598 N N . ALA A 1 227 ? -3.510 20.451 35.322 1.00 85.69 227 ALA A N 1
ATOM 1599 C CA . ALA A 1 227 ? -4.952 20.503 35.573 1.00 85.69 227 ALA A CA 1
ATOM 1600 C C . ALA A 1 227 ? -5.753 20.587 34.270 1.00 85.69 227 ALA A C 1
ATOM 1602 O O . ALA A 1 227 ? -6.765 19.905 34.135 1.00 85.69 227 ALA A O 1
ATOM 1603 N N . ALA A 1 228 ? -5.292 21.384 33.303 1.00 82.12 228 ALA A N 1
ATOM 1604 C CA . ALA A 1 228 ? -5.909 21.465 31.986 1.00 82.12 228 ALA A CA 1
ATOM 1605 C C . ALA A 1 228 ? -5.843 20.113 31.260 1.00 82.12 228 ALA A C 1
ATOM 1607 O O . ALA A 1 228 ? -6.860 19.651 30.754 1.00 82.12 228 ALA A O 1
ATOM 1608 N N . TYR A 1 229 ? -4.687 19.442 31.281 1.00 84.31 229 TYR A N 1
ATOM 1609 C CA . TYR A 1 229 ? -4.537 18.103 30.709 1.00 84.31 229 TYR A CA 1
ATOM 1610 C C . TYR A 1 229 ? -5.450 17.066 31.374 1.00 84.31 229 TYR A C 1
ATOM 1612 O O . TYR A 1 229 ? -6.108 16.312 30.665 1.00 84.31 229 TYR A O 1
ATOM 1620 N N . ILE A 1 230 ? -5.541 17.041 32.708 1.00 84.81 230 ILE A N 1
ATOM 1621 C CA . ILE A 1 230 ? -6.423 16.117 33.441 1.00 84.81 230 ILE A CA 1
ATOM 1622 C C . ILE A 1 230 ? -7.891 16.382 33.101 1.00 84.81 230 ILE A C 1
ATOM 1624 O O . ILE A 1 230 ? -8.649 15.443 32.866 1.00 84.81 230 ILE A O 1
ATOM 1628 N N . MET A 1 231 ? -8.299 17.651 33.057 1.00 78.06 231 MET A N 1
ATOM 1629 C CA . MET A 1 231 ? -9.684 18.012 32.763 1.00 78.06 231 MET A CA 1
ATOM 1630 C C . MET A 1 231 ? -10.064 17.671 31.316 1.00 78.06 231 MET A C 1
ATOM 1632 O O . MET A 1 231 ? -11.128 17.113 31.082 1.00 78.06 231 MET A O 1
ATOM 1636 N N . GLU A 1 232 ? -9.181 17.926 30.357 1.00 75.81 232 GLU A N 1
ATOM 1637 C CA . GLU A 1 232 ? -9.417 17.578 28.953 1.00 75.81 232 GLU A CA 1
ATOM 1638 C C . GLU A 1 232 ? -9.387 16.058 28.725 1.00 75.81 232 GLU A C 1
ATOM 1640 O O . GLU A 1 232 ? -10.255 15.489 28.074 1.00 75.81 232 GLU A O 1
ATOM 1645 N N . THR A 1 233 ? -8.380 15.378 29.274 1.00 75.88 233 THR A N 1
ATOM 1646 C CA . THR A 1 233 ? -8.084 13.978 28.928 1.00 75.88 233 THR A CA 1
ATOM 1647 C C . THR A 1 233 ? -8.923 12.999 29.732 1.00 75.88 233 THR A C 1
ATOM 1649 O O . THR A 1 233 ? -9.321 11.956 29.219 1.00 75.88 233 THR A O 1
ATOM 1652 N N . PHE A 1 234 ? -9.190 13.318 31.001 1.00 75.31 234 PHE A N 1
ATOM 1653 C CA . PHE A 1 234 ? -9.857 12.403 31.922 1.00 75.31 234 PHE A CA 1
ATOM 1654 C C . PHE A 1 234 ? -11.281 12.866 32.273 1.00 75.31 234 PHE A C 1
ATOM 1656 O O . PHE A 1 234 ? -12.150 12.017 32.474 1.00 75.31 234 PHE A O 1
ATOM 1663 N N . ASN A 1 235 ? -11.560 14.179 32.310 1.00 65.62 235 ASN A N 1
ATOM 1664 C CA . ASN A 1 235 ? -12.866 14.714 32.731 1.00 65.62 235 ASN A CA 1
ATOM 1665 C C . ASN A 1 235 ? -13.857 14.970 31.573 1.00 65.62 235 ASN A C 1
ATOM 1667 O O . ASN A 1 235 ? -15.059 15.007 31.830 1.00 65.62 235 ASN A O 1
ATOM 1671 N N . ASP A 1 236 ? -13.408 15.060 30.315 1.00 49.06 236 ASP A N 1
ATOM 1672 C CA . ASP A 1 236 ? -14.276 15.361 29.156 1.00 49.06 236 ASP A CA 1
ATOM 1673 C C . ASP A 1 236 ? -14.940 14.134 28.498 1.00 49.06 236 ASP A C 1
ATOM 1675 O O . ASP A 1 236 ? -15.402 14.166 27.358 1.00 49.06 236 ASP A O 1
ATOM 1679 N N . GLY A 1 237 ? -15.088 13.046 29.257 1.00 47.53 237 GLY A N 1
ATOM 1680 C CA . GLY A 1 237 ? -15.975 11.953 28.871 1.00 47.53 237 GLY A CA 1
ATOM 1681 C C . GLY A 1 237 ? -15.343 10.574 28.857 1.00 47.53 237 GLY A C 1
ATOM 1682 O O . GLY A 1 237 ? -15.510 9.836 27.887 1.00 47.53 237 GLY A O 1
ATOM 1683 N N . TYR A 1 238 ? -14.856 10.110 30.011 1.00 40.03 238 TYR A N 1
ATOM 1684 C CA . TYR A 1 238 ? -15.293 8.768 30.389 1.00 40.03 238 TYR A CA 1
ATOM 1685 C C . TYR A 1 238 ? -16.787 8.862 30.736 1.00 40.03 238 TYR A C 1
ATOM 1687 O O . TYR A 1 238 ? -17.180 8.871 31.901 1.00 40.03 238 TYR A O 1
ATOM 1695 N N . GLN A 1 239 ? -17.642 8.962 29.706 1.00 42.72 239 GLN A N 1
ATOM 1696 C CA . GLN A 1 239 ? -18.993 8.428 29.816 1.00 42.72 239 GLN A CA 1
ATOM 1697 C C . GLN A 1 239 ? -18.754 6.996 30.277 1.00 42.72 239 GLN A C 1
ATOM 1699 O O . GLN A 1 239 ? -18.198 6.200 29.517 1.00 42.72 239 GLN A O 1
ATOM 1704 N N . ALA A 1 240 ? -19.028 6.687 31.549 1.00 41.62 240 ALA A N 1
ATOM 1705 C CA . ALA A 1 240 ? -19.048 5.306 32.000 1.00 41.62 240 ALA A CA 1
ATOM 1706 C C . ALA A 1 240 ? -19.912 4.585 30.982 1.00 41.62 240 ALA A C 1
ATOM 1708 O O . ALA A 1 240 ? -21.085 4.932 30.922 1.00 41.62 240 ALA A O 1
ATOM 1709 N N . ALA A 1 241 ? -19.304 3.741 30.133 1.00 42.34 241 ALA A N 1
ATOM 1710 C CA . ALA A 1 241 ? -19.907 3.288 28.887 1.00 42.34 241 ALA A CA 1
ATOM 1711 C C . ALA A 1 241 ? -21.373 2.950 29.140 1.00 42.34 241 ALA A C 1
ATOM 1713 O O . ALA A 1 241 ? -21.689 1.915 29.732 1.00 42.34 241 ALA A O 1
ATOM 1714 N N . ASN A 1 242 ? -22.267 3.876 28.791 1.00 42.44 242 ASN A N 1
ATOM 1715 C CA . ASN A 1 242 ? -23.672 3.651 29.009 1.00 42.44 242 ASN A CA 1
ATOM 1716 C C . ASN A 1 242 ? -24.001 2.645 27.923 1.00 42.44 242 ASN A C 1
ATOM 1718 O O . ASN A 1 242 ? -23.762 2.915 26.748 1.00 42.44 242 ASN A O 1
ATOM 1722 N N . CYS A 1 243 ? -24.526 1.474 28.275 1.00 49.53 243 CYS A N 1
ATOM 1723 C CA . CYS A 1 243 ? -24.918 0.484 27.268 1.00 49.53 243 CYS A CA 1
ATOM 1724 C C . CYS A 1 243 ? -25.928 1.051 26.242 1.00 49.53 243 CYS A C 1
ATOM 1726 O O . CYS A 1 243 ? -26.232 0.384 25.257 1.00 49.53 243 CYS A O 1
ATOM 1728 N N . ASN A 1 244 ? -26.447 2.262 26.488 1.00 48.38 244 ASN A N 1
ATOM 1729 C CA . ASN A 1 244 ? -27.349 3.017 25.631 1.00 48.38 244 ASN A CA 1
ATOM 1730 C C . ASN A 1 244 ? -26.695 4.178 24.855 1.00 48.38 244 ASN A C 1
ATOM 1732 O O . ASN A 1 244 ? -27.393 4.795 24.050 1.00 48.38 244 ASN A O 1
ATOM 1736 N N . ASP A 1 245 ? -25.412 4.494 25.062 1.00 41.69 245 ASP A N 1
ATOM 1737 C CA . ASP A 1 245 ? -24.733 5.490 24.230 1.00 41.69 245 ASP A CA 1
ATOM 1738 C C . ASP A 1 245 ? -24.521 4.917 22.820 1.00 41.69 245 ASP A C 1
ATOM 1740 O O . ASP A 1 245 ? -24.045 3.784 22.666 1.00 41.69 245 ASP A O 1
ATOM 1744 N N . PRO A 1 246 ? -24.866 5.665 21.756 1.00 42.03 246 PRO A N 1
ATOM 1745 C CA . PRO A 1 246 ? -24.552 5.244 20.405 1.00 42.03 246 PRO A CA 1
ATOM 1746 C C . PRO A 1 246 ? -23.031 5.187 20.275 1.00 42.03 246 PRO A C 1
ATOM 1748 O O . PRO A 1 246 ? -22.353 6.204 20.400 1.00 42.03 246 PRO A O 1
ATOM 1751 N N . ILE A 1 247 ? -22.500 3.984 20.045 1.00 45.66 247 ILE A N 1
ATOM 1752 C CA . ILE A 1 247 ? -21.063 3.756 19.893 1.00 45.66 247 ILE A CA 1
ATOM 1753 C C . ILE A 1 247 ? -20.542 4.717 18.815 1.00 45.66 247 ILE A C 1
ATOM 1755 O O . ILE A 1 247 ? -20.831 4.527 17.630 1.00 45.66 247 ILE A O 1
ATOM 1759 N N . GLN A 1 248 ? -19.764 5.726 19.213 1.00 44.66 248 GLN A N 1
ATOM 1760 C CA . GLN A 1 248 ? -18.954 6.535 18.303 1.00 44.66 248 GLN A CA 1
ATOM 1761 C C . GLN A 1 248 ? -17.830 5.631 17.780 1.00 44.66 248 GLN A C 1
ATOM 1763 O O . GLN A 1 248 ? -16.710 5.611 18.286 1.00 44.66 248 GLN A O 1
ATOM 1768 N N . LYS A 1 249 ? -18.170 4.765 16.818 1.00 51.31 249 LYS A N 1
ATOM 1769 C CA . LYS A 1 249 ? -17.226 3.861 16.162 1.00 51.31 249 LYS A CA 1
ATOM 1770 C C . LYS A 1 249 ? -16.400 4.685 15.189 1.00 51.31 249 LYS A C 1
ATOM 1772 O O . LYS A 1 249 ? -16.750 4.786 14.017 1.00 51.31 249 LYS A O 1
ATOM 1777 N N . ALA A 1 250 ? -15.291 5.245 15.657 1.00 52.44 250 ALA A N 1
ATOM 1778 C CA . ALA A 1 250 ? -14.223 5.600 14.737 1.00 52.44 250 ALA A CA 1
ATOM 1779 C C . ALA A 1 250 ? -13.826 4.319 13.986 1.00 52.44 250 ALA A C 1
ATOM 1781 O O . ALA A 1 250 ? -13.457 3.326 14.616 1.00 52.44 250 ALA A O 1
ATOM 1782 N N . THR A 1 251 ? -13.941 4.310 12.656 1.00 60.59 251 THR A N 1
ATOM 1783 C CA . THR A 1 251 ? -13.428 3.193 11.856 1.00 60.59 251 THR A CA 1
ATOM 1784 C C . THR A 1 251 ? -11.907 3.161 12.053 1.00 60.59 251 THR A C 1
ATOM 1786 O O . THR A 1 251 ? -11.245 4.137 11.690 1.00 60.59 251 THR A O 1
ATOM 1789 N N . PRO A 1 252 ? -11.328 2.108 12.661 1.00 64.50 252 PRO A N 1
ATOM 1790 C CA . PRO A 1 252 ? -9.882 2.032 12.831 1.00 64.50 252 PRO A CA 1
ATOM 1791 C C . PRO A 1 252 ? -9.212 1.967 11.455 1.00 64.50 252 PRO A C 1
ATOM 1793 O O . PRO A 1 252 ? -9.784 1.415 10.511 1.00 64.50 252 PRO A O 1
ATOM 1796 N N . MET A 1 253 ? -7.994 2.505 11.334 1.00 71.44 253 MET A N 1
ATOM 1797 C CA . MET A 1 253 ? -7.189 2.274 10.132 1.00 71.44 253 MET A CA 1
ATOM 1798 C C . MET A 1 253 ? -6.992 0.768 9.976 1.00 71.44 253 MET A C 1
ATOM 1800 O O . MET A 1 253 ? -6.425 0.121 10.853 1.00 71.44 253 MET A O 1
ATOM 1804 N N . ARG A 1 254 ? -7.486 0.200 8.875 1.00 81.19 254 ARG A N 1
ATOM 1805 C CA . ARG A 1 254 ? -7.410 -1.241 8.642 1.00 81.19 254 ARG A CA 1
ATOM 1806 C C . ARG A 1 254 ? -6.161 -1.547 7.834 1.00 81.19 254 ARG A C 1
ATOM 1808 O O . ARG A 1 254 ? -6.098 -1.215 6.650 1.00 81.19 254 ARG A O 1
ATOM 1815 N N . ARG A 1 255 ? -5.186 -2.196 8.466 1.00 87.25 255 ARG A N 1
ATOM 1816 C CA . ARG A 1 255 ? -4.070 -2.822 7.754 1.00 87.25 255 ARG A CA 1
ATOM 1817 C C . ARG A 1 255 ? -4.589 -3.995 6.911 1.00 87.25 255 ARG A C 1
ATOM 1819 O O . ARG A 1 255 ? -5.497 -4.700 7.343 1.00 87.25 255 ARG A O 1
ATOM 1826 N N . LEU A 1 256 ? -4.023 -4.206 5.728 1.00 88.94 256 LEU A N 1
ATOM 1827 C CA . LEU A 1 256 ? -4.235 -5.422 4.944 1.00 88.94 256 LEU A CA 1
ATOM 1828 C C . LEU A 1 256 ? -3.540 -6.613 5.616 1.00 88.94 256 LEU A C 1
ATOM 1830 O O . LEU A 1 256 ? -2.419 -6.482 6.112 1.00 88.94 256 LEU A O 1
ATOM 1834 N N . ASN A 1 257 ? -4.183 -7.776 5.626 1.00 88.56 257 ASN A N 1
ATOM 1835 C CA . ASN A 1 257 ? -3.554 -8.997 6.132 1.00 88.56 257 ASN A CA 1
ATOM 1836 C C . ASN A 1 257 ? -2.582 -9.610 5.112 1.00 88.56 257 ASN A C 1
ATOM 1838 O O . ASN A 1 257 ? -2.543 -9.213 3.946 1.00 88.56 257 ASN A O 1
ATOM 1842 N N . LYS A 1 258 ? -1.790 -10.592 5.543 1.00 90.69 258 LYS A N 1
ATOM 1843 C CA . LYS A 1 258 ? -0.794 -11.292 4.728 1.00 90.69 258 LYS A CA 1
ATOM 1844 C C . LYS A 1 258 ? -1.355 -11.786 3.394 1.00 90.69 258 LYS A C 1
ATOM 1846 O O . LYS A 1 258 ? -0.726 -11.585 2.354 1.00 90.69 258 LYS A O 1
ATOM 1851 N N . VAL A 1 259 ? -2.531 -12.414 3.417 1.00 89.69 259 VAL A N 1
ATOM 1852 C CA . VAL A 1 259 ? -3.180 -12.972 2.221 1.00 89.69 259 VAL A CA 1
ATOM 1853 C C . VAL A 1 259 ? -3.617 -11.857 1.271 1.00 89.69 259 VAL A C 1
ATOM 1855 O O . VAL A 1 259 ? -3.353 -11.938 0.074 1.00 89.69 259 VAL A O 1
ATOM 1858 N N . GLU A 1 260 ? -4.221 -10.789 1.794 1.00 91.75 260 GLU A N 1
ATOM 1859 C CA . GLU A 1 260 ? -4.639 -9.616 1.020 1.00 91.75 260 GLU A CA 1
ATOM 1860 C C . GLU A 1 260 ? -3.443 -8.910 0.369 1.00 91.75 260 GLU A C 1
ATOM 1862 O O . GLU A 1 260 ? -3.495 -8.559 -0.812 1.00 91.75 260 GLU A O 1
ATOM 1867 N N . ILE A 1 261 ? -2.342 -8.748 1.109 1.00 93.56 261 ILE A N 1
ATOM 1868 C CA . ILE A 1 261 ? -1.101 -8.157 0.599 1.00 93.56 261 ILE A CA 1
ATOM 1869 C C . ILE A 1 261 ? -0.524 -9.026 -0.528 1.00 93.56 261 ILE A C 1
ATOM 1871 O O . ILE A 1 261 ? -0.190 -8.509 -1.596 1.00 93.56 261 ILE A O 1
ATOM 1875 N N . ALA A 1 262 ? -0.425 -10.341 -0.318 1.00 93.94 262 ALA A N 1
ATOM 1876 C CA . ALA A 1 262 ? 0.113 -11.263 -1.314 1.00 93.94 262 ALA A CA 1
ATOM 1877 C C . ALA A 1 262 ? -0.754 -11.309 -2.584 1.00 93.94 262 ALA A C 1
ATOM 1879 O O . ALA A 1 262 ? -0.224 -11.230 -3.694 1.00 93.94 262 ALA A O 1
ATOM 1880 N N . ASN A 1 263 ? -2.081 -11.360 -2.437 1.00 93.44 263 ASN A N 1
ATOM 1881 C CA . ASN A 1 263 ? -3.021 -11.305 -3.556 1.00 93.44 263 ASN A CA 1
ATOM 1882 C C . ASN A 1 263 ? -2.894 -9.999 -4.340 1.00 93.44 263 ASN A C 1
ATOM 1884 O O . ASN A 1 263 ? -2.868 -10.028 -5.569 1.00 93.44 263 ASN A O 1
ATOM 1888 N N . ALA A 1 264 ? -2.771 -8.863 -3.651 1.00 93.94 264 ALA A N 1
ATOM 1889 C CA . ALA A 1 264 ? -2.605 -7.571 -4.301 1.00 93.94 264 ALA A CA 1
ATOM 1890 C C . ALA A 1 264 ? -1.286 -7.492 -5.082 1.00 93.94 264 ALA A C 1
ATOM 1892 O O . ALA A 1 264 ? -1.283 -7.060 -6.232 1.00 93.94 264 ALA A O 1
ATOM 1893 N N . VAL A 1 265 ? -0.174 -7.972 -4.514 1.00 95.25 265 VAL A N 1
ATOM 1894 C CA . VAL A 1 265 ? 1.117 -8.031 -5.222 1.00 95.25 265 VAL A CA 1
ATOM 1895 C C . VAL A 1 265 ? 1.045 -8.958 -6.437 1.00 95.25 265 VAL A C 1
ATOM 1897 O O . VAL A 1 265 ? 1.518 -8.593 -7.514 1.00 95.25 265 VAL A O 1
ATOM 1900 N N . HIS A 1 266 ? 0.398 -10.118 -6.309 1.00 92.88 266 HIS A N 1
ATOM 1901 C CA . HIS A 1 266 ? 0.162 -11.014 -7.439 1.00 92.88 266 HIS A CA 1
ATOM 1902 C C . HIS A 1 266 ? -0.674 -10.340 -8.532 1.00 92.88 266 HIS A C 1
ATOM 1904 O O . HIS A 1 266 ? -0.337 -10.428 -9.707 1.00 92.88 266 HIS A O 1
ATOM 1910 N N . ASP A 1 267 ? -1.751 -9.655 -8.163 1.00 90.94 267 ASP A N 1
ATOM 1911 C CA . ASP A 1 267 ? -2.667 -9.045 -9.122 1.00 90.94 267 ASP A CA 1
ATOM 1912 C C . ASP A 1 267 ? -2.052 -7.835 -9.843 1.00 90.94 267 ASP A C 1
ATOM 1914 O O . ASP A 1 267 ? -2.410 -7.572 -10.989 1.00 90.94 267 ASP A O 1
ATOM 1918 N N . VAL A 1 268 ? -1.132 -7.116 -9.192 1.00 92.19 268 VAL A N 1
ATOM 1919 C CA . VAL A 1 268 ? -0.437 -5.951 -9.764 1.00 92.19 268 VAL A CA 1
ATOM 1920 C C . VAL A 1 268 ? 0.743 -6.367 -10.636 1.00 92.19 268 VAL A C 1
ATOM 1922 O O . VAL A 1 268 ? 0.910 -5.843 -11.734 1.00 92.19 268 VAL A O 1
ATOM 1925 N N . PHE A 1 269 ? 1.577 -7.291 -10.156 1.00 92.00 269 PHE A N 1
ATOM 1926 C CA . PHE A 1 269 ? 2.858 -7.603 -10.796 1.00 92.00 269 PHE A CA 1
ATOM 1927 C C . PHE A 1 269 ? 2.889 -8.977 -11.475 1.00 92.00 269 PHE A C 1
ATOM 1929 O O . PHE A 1 269 ? 3.738 -9.232 -12.329 1.00 92.00 269 PHE A O 1
ATOM 1936 N N . GLY A 1 270 ? 2.011 -9.904 -11.087 1.00 88.62 270 GLY A N 1
ATOM 1937 C CA . GLY A 1 270 ? 2.055 -11.304 -11.524 1.00 88.62 270 GLY A CA 1
ATOM 1938 C C . GLY A 1 270 ? 3.282 -12.082 -11.025 1.00 88.62 270 GLY A C 1
ATOM 1939 O O . GLY A 1 270 ? 3.552 -13.170 -11.526 1.00 88.62 270 GLY A O 1
ATOM 1940 N N . ALA A 1 271 ? 4.052 -11.521 -10.087 1.00 91.88 271 ALA A N 1
ATOM 1941 C CA . ALA A 1 271 ? 5.259 -12.096 -9.488 1.00 91.88 271 ALA A CA 1
ATOM 1942 C C . ALA A 1 271 ? 5.485 -11.511 -8.079 1.00 91.88 271 ALA A C 1
ATOM 1944 O O . ALA A 1 271 ? 4.880 -10.501 -7.728 1.00 91.88 271 ALA A O 1
ATOM 1945 N N . GLY A 1 272 ? 6.344 -12.134 -7.267 1.00 93.62 272 GLY A N 1
ATOM 1946 C CA . GLY A 1 272 ? 6.747 -11.621 -5.947 1.00 93.62 272 GLY A CA 1
ATOM 1947 C C . GLY A 1 272 ? 5.807 -11.960 -4.785 1.00 93.62 272 GLY A C 1
ATOM 1948 O O . GLY A 1 272 ? 6.197 -11.843 -3.625 1.00 93.62 272 GLY A O 1
ATOM 1949 N N . ALA A 1 273 ? 4.578 -12.400 -5.061 1.00 93.19 273 ALA A N 1
ATOM 1950 C CA . ALA A 1 273 ? 3.599 -12.718 -4.021 1.00 93.19 273 ALA A CA 1
ATOM 1951 C C . ALA A 1 273 ? 3.997 -13.923 -3.155 1.00 93.19 273 ALA A C 1
ATOM 1953 O O . ALA A 1 273 ? 3.768 -13.908 -1.948 1.00 93.19 273 ALA A O 1
ATOM 1954 N N . ALA A 1 274 ? 4.601 -14.954 -3.756 1.00 93.12 274 ALA A N 1
ATOM 1955 C CA . ALA A 1 274 ? 5.030 -16.148 -3.031 1.00 93.12 274 ALA A CA 1
ATOM 1956 C C . ALA A 1 274 ? 6.196 -15.832 -2.086 1.00 93.12 274 ALA A C 1
ATOM 1958 O O . ALA A 1 274 ? 6.208 -16.277 -0.941 1.00 93.12 274 ALA A O 1
ATOM 1959 N N . GLU A 1 275 ? 7.147 -15.025 -2.553 1.00 95.88 275 GLU A N 1
ATOM 1960 C CA . GLU A 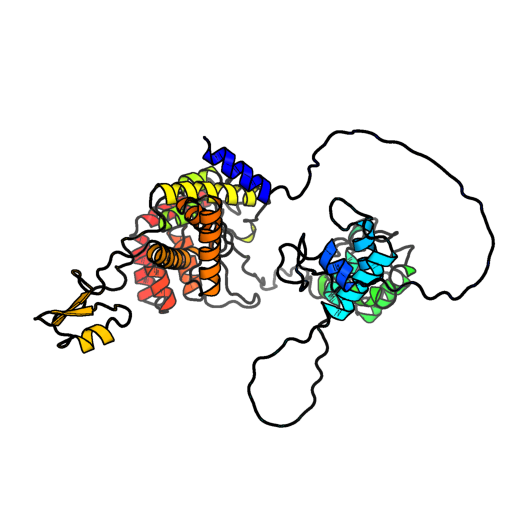1 275 ? 8.282 -14.543 -1.774 1.00 95.88 275 GLU A CA 1
ATOM 1961 C C . GLU A 1 275 ? 7.818 -13.680 -0.597 1.00 95.88 275 GLU A C 1
ATOM 1963 O O . GLU A 1 275 ? 8.270 -13.886 0.526 1.00 95.88 275 GLU A O 1
ATOM 1968 N N . LEU A 1 276 ? 6.871 -12.768 -0.837 1.00 94.19 276 LEU A N 1
ATOM 1969 C CA . LEU A 1 276 ? 6.301 -11.911 0.200 1.00 94.19 276 LEU A CA 1
ATOM 1970 C C . LEU A 1 276 ? 5.547 -12.718 1.263 1.00 94.19 276 LEU A C 1
ATOM 1972 O O . LEU A 1 276 ? 5.782 -12.550 2.459 1.00 94.19 276 LEU A O 1
ATOM 1976 N N . ALA A 1 277 ? 4.671 -13.627 0.830 1.00 93.12 277 ALA A N 1
ATOM 1977 C CA . ALA A 1 277 ? 3.904 -14.486 1.726 1.00 93.12 277 ALA A CA 1
ATOM 1978 C C . ALA A 1 277 ? 4.795 -15.445 2.531 1.00 93.12 277 ALA A C 1
ATOM 1980 O O . ALA A 1 277 ? 4.466 -15.779 3.664 1.00 93.12 277 ALA A O 1
ATOM 1981 N N . ALA A 1 278 ? 5.927 -15.890 1.983 1.00 93.81 278 ALA A N 1
ATOM 1982 C CA . ALA A 1 278 ? 6.855 -16.744 2.717 1.00 93.81 278 ALA A CA 1
ATOM 1983 C C . ALA A 1 278 ? 7.567 -16.007 3.865 1.00 93.81 278 ALA A C 1
ATOM 1985 O O . ALA A 1 278 ? 7.985 -16.652 4.824 1.00 93.81 278 ALA A O 1
ATOM 1986 N N . THR A 1 279 ? 7.722 -14.682 3.768 1.00 94.44 279 THR A N 1
ATOM 1987 C CA . THR A 1 279 ? 8.387 -13.871 4.798 1.00 94.44 279 THR A CA 1
ATOM 1988 C C . THR A 1 279 ? 7.414 -13.338 5.848 1.00 94.44 279 THR A C 1
ATOM 1990 O O . THR A 1 279 ? 7.766 -13.280 7.023 1.00 94.44 279 THR A O 1
ATOM 1993 N N . LEU A 1 280 ? 6.195 -12.956 5.455 1.00 91.19 280 LEU A N 1
ATOM 1994 C CA . LEU A 1 280 ? 5.217 -12.403 6.392 1.00 91.19 280 LEU A CA 1
ATOM 1995 C C . LEU A 1 280 ? 4.727 -13.468 7.393 1.00 91.19 280 LEU A C 1
ATOM 1997 O O . LEU A 1 280 ? 4.348 -14.568 6.970 1.00 91.19 280 LEU A O 1
ATOM 2001 N N . PRO A 1 281 ? 4.679 -13.159 8.702 1.00 88.81 281 PRO A N 1
ATOM 2002 C CA . PRO A 1 281 ? 4.063 -14.045 9.684 1.00 88.81 281 PRO A CA 1
ATOM 2003 C C . PRO A 1 281 ? 2.545 -14.107 9.468 1.00 88.81 281 PRO A C 1
ATOM 2005 O O . PRO A 1 281 ? 1.947 -13.160 8.952 1.00 88.81 281 PRO A O 1
ATOM 2008 N N . ASP A 1 282 ? 1.932 -15.221 9.861 1.00 85.56 282 ASP A N 1
ATOM 2009 C CA . ASP A 1 282 ? 0.472 -15.353 9.869 1.00 85.56 282 ASP A CA 1
ATOM 2010 C C . ASP A 1 282 ? -0.142 -14.480 10.979 1.00 85.56 282 ASP A C 1
ATOM 2012 O O . ASP A 1 282 ? 0.475 -14.244 12.023 1.00 85.56 282 ASP A O 1
ATOM 2016 N N . GLU A 1 283 ? -1.349 -13.964 10.747 1.00 81.50 283 GLU A N 1
ATOM 2017 C CA . GLU A 1 283 ? -2.075 -13.152 11.722 1.00 81.50 283 GLU A CA 1
ATOM 2018 C C . GLU A 1 283 ? -2.533 -13.977 12.932 1.00 81.50 283 GLU A C 1
ATOM 2020 O O . GLU A 1 283 ? -3.472 -14.755 12.845 1.00 81.50 283 GLU A O 1
ATOM 2025 N N . THR A 1 284 ? -1.937 -13.734 14.098 1.00 69.62 284 THR A N 1
ATOM 2026 C CA . THR A 1 284 ? -2.333 -14.391 15.357 1.00 69.62 284 THR A CA 1
ATOM 2027 C C . THR A 1 284 ? -3.481 -13.678 16.081 1.00 69.62 284 THR A C 1
ATOM 2029 O O . THR A 1 284 ? -4.164 -14.266 16.921 1.00 69.62 284 THR A O 1
ATOM 2032 N N . GLU A 1 285 ? -3.714 -12.405 15.758 1.00 65.81 285 GLU A N 1
ATOM 2033 C CA . GLU A 1 285 ? -4.748 -11.552 16.346 1.00 65.81 285 GLU A CA 1
ATOM 2034 C C . GLU A 1 285 ? -6.010 -11.574 15.462 1.00 65.81 285 GLU A C 1
ATOM 2036 O O . GLU A 1 285 ? -6.284 -10.650 14.697 1.00 65.81 285 GLU A O 1
ATOM 2041 N N . VAL A 1 286 ? -6.790 -12.660 15.539 1.00 68.88 286 VAL A N 1
ATOM 2042 C CA . VAL A 1 286 ? -8.061 -12.807 14.803 1.00 68.88 286 VAL A CA 1
ATOM 2043 C C . VAL A 1 286 ? -9.273 -12.616 15.714 1.00 68.88 286 VAL A C 1
ATOM 2045 O O . VAL A 1 286 ? -9.348 -13.166 16.812 1.00 68.88 286 VAL A O 1
ATOM 2048 N N . ILE A 1 287 ? -10.275 -11.863 15.250 1.00 64.12 287 ILE A N 1
ATOM 2049 C CA . ILE A 1 287 ? -11.553 -11.704 15.962 1.00 64.12 287 ILE A CA 1
ATOM 2050 C C . ILE A 1 287 ? -12.611 -12.538 15.248 1.00 64.12 287 ILE A C 1
ATOM 2052 O O . ILE A 1 287 ? -12.943 -12.285 14.092 1.00 64.12 287 ILE A O 1
ATOM 2056 N N . GLY A 1 288 ? -13.149 -13.543 15.945 1.00 65.00 288 GLY A N 1
ATOM 2057 C CA . GLY A 1 288 ? -14.188 -14.423 15.400 1.00 65.00 288 GLY A CA 1
ATOM 2058 C C . GLY A 1 288 ? -13.745 -15.223 14.169 1.00 65.00 288 GLY A C 1
ATOM 2059 O O . GLY A 1 288 ? -14.583 -15.499 13.321 1.00 65.00 288 GLY A O 1
ATOM 2060 N N . GLY A 1 289 ? -12.446 -15.532 14.052 1.00 67.75 289 GLY A N 1
ATOM 2061 C CA . GLY A 1 289 ? -11.847 -16.214 12.894 1.00 67.75 289 GLY A CA 1
ATOM 2062 C C . GLY A 1 289 ? -11.491 -15.290 11.723 1.00 67.75 289 GLY A C 1
ATOM 2063 O O . GLY A 1 289 ? -10.931 -15.737 10.730 1.00 67.75 289 GLY A O 1
ATOM 2064 N N . PHE A 1 290 ? -11.786 -13.989 11.816 1.00 71.94 290 PHE A N 1
ATOM 2065 C CA . PHE A 1 290 ? -11.513 -13.039 10.740 1.00 71.94 290 PHE A CA 1
ATOM 2066 C C . PHE A 1 290 ? -10.221 -12.256 10.990 1.00 71.94 290 PHE A C 1
ATOM 2068 O O . PHE A 1 290 ? -10.180 -11.339 11.814 1.00 71.94 290 PHE A O 1
ATOM 2075 N N . ALA A 1 291 ? -9.198 -12.535 10.181 1.00 77.81 291 ALA A N 1
ATOM 2076 C CA . ALA A 1 291 ? -7.964 -11.749 10.074 1.00 77.81 291 ALA A CA 1
ATOM 2077 C C . ALA A 1 291 ? -8.148 -10.448 9.259 1.00 77.81 291 ALA A C 1
ATOM 2079 O O . ALA A 1 291 ? -7.235 -9.986 8.587 1.00 77.81 291 ALA A O 1
ATOM 2080 N N . THR A 1 292 ? -9.349 -9.868 9.237 1.00 77.62 292 THR A N 1
ATOM 2081 C CA . THR A 1 292 ? -9.671 -8.628 8.499 1.00 77.62 292 THR A CA 1
ATOM 2082 C C . THR A 1 292 ? -10.183 -7.522 9.420 1.00 77.62 292 THR A C 1
ATOM 2084 O O . THR A 1 292 ? -10.451 -6.406 8.973 1.00 77.62 292 THR A O 1
ATOM 2087 N N . VAL A 1 293 ? -10.314 -7.800 10.719 1.00 70.62 293 VAL A N 1
ATOM 2088 C CA . VAL A 1 293 ? -10.862 -6.851 11.687 1.00 70.62 293 VAL A CA 1
ATOM 2089 C C . VAL A 1 293 ? -9.793 -5.828 12.068 1.00 70.62 293 VAL A C 1
ATOM 2091 O O . VAL A 1 293 ? -8.824 -6.145 12.746 1.00 70.62 293 VAL A O 1
ATOM 2094 N N . GLY A 1 294 ? -9.985 -4.572 11.653 1.00 70.31 294 GLY A N 1
ATOM 2095 C CA . GLY A 1 294 ? -8.973 -3.518 11.799 1.00 70.31 294 GLY A CA 1
ATOM 2096 C C . GLY A 1 294 ? -8.527 -3.230 13.237 1.00 70.31 294 GLY A C 1
ATOM 2097 O O . GLY A 1 294 ? -7.385 -2.846 13.437 1.00 70.31 294 GLY A O 1
ATOM 2098 N N . SER A 1 295 ? -9.377 -3.462 14.243 1.00 65.56 295 SER A N 1
ATOM 2099 C CA . SER A 1 295 ? -8.996 -3.303 15.657 1.00 65.56 295 SER A CA 1
ATOM 2100 C C . SER A 1 295 ? -8.076 -4.408 16.187 1.00 65.56 295 SER A C 1
ATOM 2102 O O . SER A 1 295 ? -7.548 -4.257 17.281 1.00 65.56 295 SER A O 1
ATOM 2104 N N . ALA A 1 296 ? -7.925 -5.514 15.454 1.00 68.44 296 ALA A N 1
ATOM 2105 C CA . ALA A 1 296 ? -7.047 -6.628 15.810 1.00 68.44 296 ALA A CA 1
ATOM 2106 C C . ALA A 1 296 ? -5.782 -6.690 14.949 1.00 68.44 296 ALA A C 1
ATOM 2108 O O . ALA A 1 296 ? -4.864 -7.423 15.267 1.00 68.44 296 ALA A O 1
ATOM 2109 N N . LEU A 1 297 ? -5.704 -5.929 13.856 1.00 72.25 297 LEU A N 1
ATOM 2110 C CA . LEU A 1 297 ? -4.532 -5.935 12.984 1.00 72.25 297 LEU A CA 1
ATOM 2111 C C . LEU A 1 297 ? -3.539 -4.859 13.422 1.00 72.25 297 LEU A C 1
ATOM 2113 O O . LEU A 1 297 ? -3.449 -3.793 12.809 1.00 72.25 297 LEU A O 1
ATOM 2117 N N . SER A 1 298 ? -2.783 -5.151 14.480 1.00 70.00 298 SER A N 1
ATOM 2118 C CA . SER A 1 298 ? -1.670 -4.311 14.922 1.00 70.00 298 SER A CA 1
ATOM 2119 C C . SER A 1 298 ? -0.432 -4.466 14.010 1.00 70.00 298 SER A C 1
ATOM 2121 O O . SER A 1 298 ? -0.356 -5.363 13.157 1.00 70.00 298 SER A O 1
ATOM 2123 N N . THR A 1 299 ? 0.526 -3.540 14.131 1.00 76.94 299 THR A N 1
ATOM 2124 C CA . THR A 1 299 ? 1.849 -3.605 13.484 1.00 76.94 299 THR A CA 1
ATOM 2125 C C . THR A 1 299 ? 2.927 -3.661 14.556 1.00 76.94 299 THR A C 1
ATOM 2127 O O . THR A 1 299 ? 3.256 -2.631 15.147 1.00 76.94 299 THR A O 1
ATOM 2130 N N . SER A 1 300 ? 3.473 -4.848 14.815 1.00 82.19 300 SER A N 1
ATOM 2131 C CA . SER A 1 300 ? 4.645 -4.998 15.679 1.00 82.19 300 SER A CA 1
ATOM 2132 C C . SER A 1 300 ? 5.937 -4.645 14.932 1.00 82.19 300 SER A C 1
ATOM 2134 O O . SER A 1 300 ? 5.963 -4.546 13.698 1.00 82.19 300 SER A O 1
ATOM 2136 N N . GLU A 1 301 ? 7.022 -4.469 15.683 1.00 85.56 301 GLU A N 1
ATOM 2137 C CA . GLU A 1 301 ? 8.367 -4.297 15.125 1.00 85.56 301 GLU A CA 1
ATOM 2138 C C . GLU A 1 301 ? 8.759 -5.500 14.254 1.00 85.56 301 GLU A C 1
ATOM 2140 O O . GLU A 1 301 ? 9.089 -5.324 13.081 1.00 85.56 301 GLU A O 1
ATOM 2145 N N . ASP A 1 302 ? 8.578 -6.718 14.775 1.00 86.06 302 ASP A N 1
ATOM 2146 C CA . ASP A 1 302 ? 8.848 -7.968 14.055 1.00 86.06 302 ASP A CA 1
ATOM 2147 C C . ASP A 1 302 ? 8.055 -8.069 12.746 1.00 86.06 302 ASP A C 1
ATOM 2149 O O . ASP A 1 302 ? 8.597 -8.440 11.702 1.00 86.06 302 ASP A O 1
ATOM 2153 N N . TRP A 1 303 ? 6.769 -7.702 12.775 1.00 89.25 303 TRP A N 1
ATOM 2154 C CA . TRP A 1 303 ? 5.929 -7.718 11.578 1.00 89.25 303 TRP A CA 1
ATOM 2155 C C . TRP A 1 303 ? 6.424 -6.702 10.543 1.00 89.25 303 TRP A C 1
ATOM 2157 O O . TRP A 1 303 ? 6.484 -7.000 9.351 1.00 89.25 303 TRP A O 1
ATOM 2167 N N . THR A 1 304 ? 6.828 -5.512 10.992 1.00 90.00 304 THR A N 1
ATOM 2168 C CA . THR A 1 304 ? 7.343 -4.446 10.120 1.00 90.00 304 THR A CA 1
ATOM 2169 C C . THR A 1 304 ? 8.676 -4.839 9.484 1.00 90.00 304 THR A C 1
ATOM 2171 O O . THR A 1 304 ? 8.884 -4.612 8.289 1.00 90.00 304 THR A O 1
ATOM 2174 N N . GLN A 1 305 ? 9.562 -5.483 10.246 1.00 91.69 305 GLN A N 1
ATOM 2175 C CA . GLN A 1 305 ? 10.816 -6.022 9.730 1.00 91.69 305 GLN A CA 1
ATOM 2176 C C . GLN A 1 305 ? 10.563 -7.120 8.687 1.00 91.69 305 GLN A C 1
ATOM 2178 O O . GLN A 1 305 ? 11.150 -7.081 7.602 1.00 91.69 305 GLN A O 1
ATOM 2183 N N . ALA A 1 306 ? 9.648 -8.052 8.973 1.00 94.00 306 ALA A N 1
ATOM 2184 C CA . ALA A 1 306 ? 9.257 -9.103 8.037 1.00 94.00 306 ALA A CA 1
ATOM 2185 C C . ALA A 1 306 ? 8.625 -8.535 6.756 1.00 94.00 306 ALA A C 1
ATOM 2187 O O . ALA A 1 306 ? 8.914 -9.017 5.660 1.00 94.00 306 ALA A O 1
ATOM 2188 N N . LEU A 1 307 ? 7.809 -7.480 6.861 1.00 94.19 307 LEU A N 1
ATOM 2189 C CA . LEU A 1 307 ? 7.261 -6.785 5.697 1.00 94.19 307 LEU A CA 1
ATOM 2190 C C . LEU A 1 307 ? 8.373 -6.190 4.833 1.00 94.19 307 LEU A C 1
ATOM 2192 O O . LEU A 1 307 ? 8.333 -6.344 3.615 1.00 94.19 307 LEU A O 1
ATOM 2196 N N . LEU A 1 308 ? 9.355 -5.515 5.434 1.00 95.38 308 LEU A N 1
ATOM 2197 C CA . LEU A 1 308 ? 10.443 -4.899 4.678 1.00 95.38 308 LEU A CA 1
ATOM 2198 C C . LEU A 1 308 ? 11.302 -5.952 3.965 1.00 95.38 308 LEU A C 1
ATOM 2200 O O . LEU A 1 308 ? 11.601 -5.802 2.780 1.00 95.38 308 LEU A O 1
ATOM 2204 N N . GLU A 1 309 ? 11.658 -7.037 4.655 1.00 96.88 309 GLU A N 1
ATOM 2205 C CA . GLU A 1 309 ? 12.392 -8.151 4.049 1.00 96.88 309 GLU A CA 1
ATOM 2206 C C . GLU A 1 309 ? 11.575 -8.818 2.931 1.00 96.88 309 GLU A C 1
ATOM 2208 O O . GLU A 1 309 ? 12.084 -9.045 1.830 1.00 96.88 309 GLU A O 1
ATOM 2213 N N . GLY A 1 310 ? 10.289 -9.071 3.174 1.00 97.12 310 GLY A N 1
ATOM 2214 C CA . GLY A 1 310 ? 9.382 -9.648 2.189 1.00 97.12 310 GLY A CA 1
ATOM 2215 C C . GLY A 1 310 ? 9.214 -8.751 0.962 1.00 97.12 310 GLY A C 1
ATOM 2216 O O . GLY A 1 310 ? 9.235 -9.242 -0.165 1.00 97.12 310 GLY A O 1
ATOM 2217 N N . ALA A 1 311 ? 9.120 -7.433 1.155 1.00 97.88 311 ALA A N 1
ATOM 2218 C CA . ALA A 1 311 ? 9.028 -6.450 0.080 1.00 97.88 311 ALA A CA 1
ATOM 2219 C C . ALA A 1 311 ? 10.293 -6.431 -0.790 1.00 97.88 311 ALA A C 1
ATOM 2221 O O . ALA A 1 311 ? 10.190 -6.344 -2.014 1.00 97.88 311 ALA A O 1
ATOM 2222 N N . LEU A 1 312 ? 11.479 -6.560 -0.185 1.00 97.88 312 LEU A N 1
ATOM 2223 C CA . LEU A 1 312 ? 12.746 -6.677 -0.913 1.00 97.88 312 LEU A CA 1
ATOM 2224 C C . LEU A 1 312 ? 12.817 -7.981 -1.721 1.00 97.88 312 LEU A C 1
ATOM 2226 O O . LEU A 1 312 ? 13.155 -7.947 -2.905 1.00 97.88 312 LEU A O 1
ATOM 2230 N N . ASN A 1 313 ? 12.441 -9.113 -1.118 1.00 97.81 313 ASN A N 1
ATOM 2231 C CA . ASN A 1 313 ? 12.411 -10.410 -1.799 1.00 97.81 313 ASN A CA 1
ATOM 2232 C C . ASN A 1 313 ? 11.414 -10.413 -2.975 1.00 97.81 313 ASN A C 1
ATOM 2234 O O . ASN A 1 313 ? 11.727 -10.899 -4.064 1.00 97.81 313 ASN A O 1
ATOM 2238 N N . ALA A 1 314 ? 10.232 -9.825 -2.776 1.00 97.81 314 ALA A N 1
ATOM 2239 C CA . ALA A 1 314 ? 9.228 -9.662 -3.820 1.00 97.81 314 ALA A CA 1
ATOM 2240 C C . ALA A 1 314 ? 9.731 -8.758 -4.950 1.00 97.81 314 ALA A C 1
ATOM 2242 O O . ALA A 1 314 ? 9.596 -9.108 -6.121 1.00 97.81 314 ALA A O 1
ATOM 2243 N N . ALA A 1 315 ? 10.355 -7.626 -4.616 1.00 98.19 315 ALA A N 1
ATOM 2244 C CA . ALA A 1 315 ? 10.922 -6.707 -5.595 1.00 98.19 315 ALA A CA 1
ATOM 2245 C C . ALA A 1 315 ? 12.002 -7.373 -6.458 1.00 98.19 315 ALA A C 1
ATOM 2247 O O . ALA A 1 315 ? 12.007 -7.196 -7.678 1.00 98.19 315 ALA A O 1
ATOM 2248 N N . ASP A 1 316 ? 12.872 -8.184 -5.848 1.00 96.62 316 ASP A N 1
ATOM 2249 C CA . ASP A 1 316 ? 13.842 -9.011 -6.566 1.00 96.62 316 ASP A CA 1
ATOM 2250 C C . ASP A 1 316 ? 13.143 -9.925 -7.584 1.00 96.62 316 ASP A C 1
ATOM 2252 O O . ASP A 1 316 ? 13.507 -9.926 -8.761 1.00 96.62 316 ASP A O 1
ATOM 2256 N N . ALA A 1 317 ? 12.125 -10.680 -7.162 1.00 95.94 317 ALA A N 1
ATOM 2257 C CA . ALA A 1 317 ? 11.388 -11.590 -8.040 1.00 95.94 317 ALA A CA 1
ATOM 2258 C C . ALA A 1 317 ? 10.672 -10.852 -9.186 1.00 95.94 317 ALA A C 1
ATOM 2260 O O . ALA A 1 317 ? 10.767 -11.266 -10.342 1.00 95.94 317 ALA A O 1
ATOM 2261 N N . ILE A 1 318 ? 10.011 -9.732 -8.886 1.00 95.81 318 ILE A N 1
ATOM 2262 C CA . ILE A 1 318 ? 9.267 -8.903 -9.846 1.00 95.81 318 ILE A CA 1
ATOM 2263 C C . ILE A 1 318 ? 10.195 -8.355 -10.933 1.00 95.81 318 ILE A C 1
ATOM 2265 O O . ILE A 1 318 ? 9.933 -8.530 -12.126 1.00 95.81 318 ILE A O 1
ATOM 2269 N N . VAL A 1 319 ? 11.299 -7.715 -10.541 1.00 94.94 319 VAL A N 1
ATOM 2270 C CA . VAL A 1 319 ? 12.222 -7.090 -11.497 1.00 94.94 319 VAL A CA 1
ATOM 2271 C C . VAL A 1 319 ? 12.979 -8.150 -12.297 1.00 94.94 319 VAL A C 1
ATOM 2273 O O . VAL A 1 319 ? 13.098 -8.024 -13.514 1.00 94.94 319 VAL A O 1
ATOM 2276 N N . ASN A 1 320 ? 13.421 -9.243 -11.663 1.00 92.12 320 ASN A N 1
ATOM 2277 C CA . ASN A 1 320 ? 14.111 -10.331 -12.368 1.00 92.12 320 ASN A CA 1
ATOM 2278 C C . ASN A 1 320 ? 13.195 -11.063 -13.365 1.00 92.12 320 ASN A C 1
ATOM 2280 O O . ASN A 1 320 ? 13.677 -11.568 -14.378 1.00 92.12 320 ASN A O 1
ATOM 2284 N N . ALA A 1 321 ? 11.885 -11.101 -13.109 1.00 89.88 321 ALA A N 1
ATOM 2285 C CA . ALA A 1 321 ? 10.888 -11.636 -14.034 1.00 89.88 321 ALA A CA 1
ATOM 2286 C C . ALA A 1 321 ? 10.499 -10.654 -15.158 1.00 89.88 321 ALA A C 1
ATOM 2288 O O . ALA A 1 321 ? 9.648 -10.984 -15.986 1.00 89.88 321 ALA A O 1
ATOM 2289 N N . GLY A 1 322 ? 11.079 -9.447 -15.191 1.00 88.62 322 GLY A N 1
ATOM 2290 C CA . GLY A 1 322 ? 10.740 -8.408 -16.167 1.00 88.62 322 GLY A CA 1
ATOM 2291 C C . GLY A 1 322 ? 9.335 -7.830 -15.979 1.00 88.62 322 GLY A C 1
ATOM 2292 O O . GLY A 1 322 ? 8.751 -7.319 -16.930 1.00 88.62 322 GLY A O 1
ATOM 2293 N N . LYS A 1 323 ? 8.771 -7.936 -14.768 1.00 89.81 323 LYS A N 1
ATOM 2294 C CA . LYS A 1 323 ? 7.430 -7.434 -14.429 1.00 89.81 323 LYS A CA 1
ATOM 2295 C C . LYS A 1 323 ? 7.426 -5.978 -13.966 1.00 89.81 323 LYS A C 1
ATOM 2297 O O . LYS A 1 323 ? 6.357 -5.411 -13.778 1.00 89.81 323 LYS A O 1
ATOM 2302 N N . PHE A 1 324 ? 8.598 -5.364 -13.799 1.00 92.31 324 PHE A N 1
ATOM 2303 C CA . PHE A 1 324 ? 8.731 -3.929 -13.572 1.00 92.31 324 PHE A CA 1
ATOM 2304 C C . PHE A 1 324 ? 10.131 -3.407 -13.962 1.00 92.31 324 PHE A C 1
ATOM 2306 O O . PHE A 1 324 ? 11.124 -4.028 -13.572 1.00 92.31 324 PHE A O 1
ATOM 2313 N N . PRO A 1 325 ? 10.230 -2.254 -14.654 1.00 89.88 325 PRO A N 1
ATOM 2314 C CA . PRO A 1 325 ? 9.140 -1.578 -15.358 1.00 89.88 325 PRO A CA 1
ATOM 2315 C C . PRO A 1 325 ? 8.698 -2.390 -16.583 1.00 89.88 325 PRO A C 1
ATOM 2317 O O . PRO A 1 325 ? 9.505 -3.069 -17.215 1.00 89.88 325 PRO A O 1
ATOM 2320 N N . THR A 1 326 ? 7.419 -2.313 -16.938 1.00 83.25 326 THR A N 1
ATOM 2321 C CA . THR A 1 326 ? 6.888 -2.952 -18.147 1.00 83.25 326 THR A CA 1
ATOM 2322 C C . THR A 1 326 ? 6.850 -1.951 -19.296 1.00 83.25 326 THR A C 1
ATOM 2324 O O . THR A 1 326 ? 6.234 -0.891 -19.194 1.00 83.25 326 THR A O 1
ATOM 2327 N N . CYS A 1 327 ? 7.490 -2.301 -20.410 1.00 68.25 327 CYS A N 1
ATOM 2328 C CA . CYS A 1 327 ? 7.445 -1.562 -21.673 1.00 68.25 327 CYS A CA 1
ATOM 2329 C C . CYS A 1 327 ? 6.555 -2.312 -22.678 1.00 68.25 327 CYS A C 1
ATOM 2331 O O . CYS A 1 327 ? 7.048 -2.846 -23.667 1.00 68.25 327 CYS A O 1
ATOM 2333 N N . GLY A 1 328 ? 5.263 -2.450 -22.400 1.00 56.44 328 GLY A N 1
ATOM 2334 C CA . GLY A 1 328 ? 4.369 -3.232 -23.256 1.00 56.44 328 GLY A CA 1
ATOM 2335 C C . GLY A 1 328 ? 3.116 -3.615 -22.496 1.00 56.44 328 GLY A C 1
ATOM 2336 O O . GLY A 1 328 ? 3.215 -4.409 -21.571 1.00 56.44 328 GLY A O 1
ATOM 2337 N N . ASP A 1 329 ? 2.022 -2.940 -22.861 1.00 46.72 329 ASP A N 1
ATOM 2338 C CA . ASP A 1 329 ? 0.597 -3.096 -22.489 1.00 46.72 329 ASP A CA 1
ATOM 2339 C C . ASP A 1 329 ? -0.025 -1.755 -22.053 1.00 46.72 329 ASP A C 1
ATOM 2341 O O . ASP A 1 329 ? -1.190 -1.488 -22.332 1.00 46.72 329 ASP A O 1
ATOM 2345 N N . ALA A 1 330 ? 0.769 -0.817 -21.521 1.00 40.59 330 ALA A N 1
ATOM 2346 C CA . ALA A 1 330 ? 0.314 0.544 -21.192 1.00 40.59 330 ALA A CA 1
ATOM 2347 C C . ALA A 1 330 ? 0.153 1.488 -22.409 1.00 40.59 330 ALA A C 1
ATOM 2349 O O . ALA A 1 330 ? -0.077 2.683 -22.241 1.00 40.59 330 ALA A O 1
ATOM 2350 N N . ILE A 1 331 ? 0.236 0.961 -23.637 1.00 37.56 331 ILE A N 1
ATOM 2351 C CA . ILE A 1 331 ? -0.237 1.659 -24.849 1.00 37.56 331 ILE A CA 1
ATOM 2352 C C . ILE A 1 331 ? -1.751 1.404 -25.061 1.00 37.56 331 ILE A C 1
ATOM 2354 O O . ILE A 1 331 ? -2.387 2.074 -25.864 1.00 37.56 331 ILE A O 1
ATOM 2358 N N . ALA A 1 332 ? -2.390 0.523 -24.279 1.00 32.53 332 ALA A N 1
ATOM 2359 C CA . ALA A 1 332 ? -3.801 0.159 -24.455 1.00 32.53 332 ALA A CA 1
ATOM 2360 C C . ALA A 1 332 ? -4.825 1.029 -23.688 1.00 32.53 332 ALA A C 1
ATOM 2362 O O . ALA A 1 332 ? -5.977 0.623 -23.551 1.00 32.53 332 ALA A O 1
ATOM 2363 N N . LEU A 1 333 ? -4.456 2.225 -23.206 1.00 31.80 333 LEU A N 1
ATOM 2364 C CA . LEU A 1 333 ? -5.450 3.241 -22.802 1.00 31.80 333 LEU A CA 1
ATOM 2365 C C . LEU A 1 333 ? -5.651 4.356 -23.837 1.00 31.80 333 LEU A C 1
ATOM 2367 O O . LEU A 1 333 ? -6.472 5.240 -23.610 1.00 31.80 333 LEU A O 1
ATOM 2371 N N . VAL A 1 334 ? -4.998 4.274 -25.002 1.00 30.91 334 VAL A N 1
ATOM 2372 C CA . VAL A 1 334 ? -5.390 5.024 -26.204 1.00 30.91 334 VAL A CA 1
ATOM 2373 C C . VAL A 1 334 ? -5.055 4.184 -27.443 1.00 30.91 334 VAL A C 1
ATOM 2375 O O . VAL A 1 334 ? -3.911 4.158 -27.884 1.00 30.91 334 VAL A O 1
ATOM 2378 N N . GLU A 1 335 ? -6.049 3.538 -28.053 1.00 29.69 335 GLU A N 1
ATOM 2379 C CA . GLU A 1 335 ? -5.990 3.217 -29.487 1.00 29.69 335 GLU A CA 1
ATOM 2380 C C . GLU A 1 335 ? -7.074 4.018 -30.235 1.00 29.69 335 GLU A C 1
ATOM 2382 O O . GLU A 1 335 ? -8.154 4.217 -29.672 1.00 29.69 335 GLU A O 1
ATOM 2387 N N . PRO A 1 336 ? -6.849 4.454 -31.494 1.00 43.41 336 PRO A N 1
ATOM 2388 C CA . PRO A 1 336 ? -5.765 4.053 -32.384 1.00 43.41 336 PRO A CA 1
ATOM 2389 C C . PRO A 1 336 ? -4.839 5.205 -32.812 1.00 43.41 336 PRO A C 1
ATOM 2391 O O . PRO A 1 336 ? -5.107 6.388 -32.617 1.00 43.41 336 PRO A O 1
ATOM 2394 N N . GLN A 1 337 ? -3.737 4.783 -33.432 1.00 45.66 337 GLN A N 1
ATOM 2395 C CA . GLN A 1 337 ? -2.921 5.486 -34.426 1.00 45.66 337 GLN A CA 1
ATOM 2396 C C . GLN A 1 337 ? -3.649 6.658 -35.128 1.00 45.66 337 GLN A C 1
ATOM 2398 O O . GLN A 1 337 ? -4.846 6.536 -35.404 1.00 45.66 337 GLN A O 1
ATOM 2403 N N . PRO A 1 338 ? -2.942 7.745 -35.510 1.00 42.78 338 PRO A N 1
ATOM 2404 C CA . PRO A 1 338 ? -3.554 8.850 -36.251 1.00 42.78 338 PRO A CA 1
ATOM 2405 C C . PRO A 1 338 ? -4.332 8.316 -37.457 1.00 42.78 338 PRO A C 1
ATOM 2407 O O . PRO A 1 338 ? -3.834 7.476 -38.217 1.00 42.78 338 PRO A O 1
ATOM 2410 N N . THR A 1 339 ? -5.570 8.779 -37.621 1.00 45.84 339 THR A N 1
ATOM 2411 C CA . THR A 1 339 ? -6.388 8.377 -38.762 1.00 45.84 339 THR A CA 1
ATOM 2412 C C . THR A 1 339 ? -5.751 8.893 -40.056 1.00 45.84 339 THR A C 1
ATOM 2414 O O . THR A 1 339 ? -5.204 9.998 -40.114 1.00 45.84 339 THR A O 1
ATOM 2417 N N . LEU A 1 340 ? -5.783 8.077 -41.117 1.00 43.28 340 LEU A N 1
ATOM 2418 C CA . LEU A 1 340 ? -5.353 8.494 -42.454 1.00 43.28 340 LEU A CA 1
ATOM 2419 C C . LEU A 1 340 ? -6.124 9.769 -42.851 1.00 43.28 340 LEU A C 1
ATOM 2421 O O . LEU A 1 340 ? -7.327 9.702 -43.096 1.00 43.28 340 LEU A O 1
ATOM 2425 N N . GLY A 1 341 ? -5.436 10.916 -42.935 1.00 50.91 341 GLY A N 1
ATOM 2426 C CA . GLY A 1 341 ? -6.012 12.170 -43.444 1.00 50.91 341 GLY A CA 1
ATOM 2427 C C . GLY A 1 341 ? -6.014 13.386 -42.507 1.00 50.91 341 GLY A C 1
ATOM 2428 O O . GLY A 1 341 ? -6.481 14.442 -42.927 1.00 50.91 341 GLY A O 1
ATOM 2429 N N . GLU A 1 342 ? -5.472 13.307 -41.289 1.00 56.50 342 GLU A N 1
ATOM 2430 C CA . GLU A 1 342 ? -5.476 14.443 -40.337 1.00 56.50 342 GLU A CA 1
ATOM 2431 C C . GLU A 1 342 ? -4.412 15.522 -40.606 1.00 56.50 342 GLU A C 1
ATOM 2433 O O . GLU A 1 342 ? -4.427 16.600 -40.009 1.00 56.50 342 GLU A O 1
ATOM 2438 N N . CYS A 1 343 ? -3.485 15.277 -41.531 1.00 61.12 343 CYS A N 1
ATOM 2439 C CA . CYS A 1 343 ? -2.466 16.247 -41.908 1.00 61.12 343 CYS A CA 1
ATOM 2440 C C . CYS A 1 343 ? -2.199 16.209 -43.416 1.00 61.12 343 CYS A C 1
ATOM 2442 O O . CYS A 1 343 ? -2.077 15.152 -44.023 1.00 61.12 343 CYS A O 1
ATOM 2444 N N . THR A 1 344 ? -2.074 17.375 -44.042 1.00 70.62 344 THR A N 1
ATOM 2445 C CA . THR A 1 344 ? -1.771 17.509 -45.478 1.00 70.62 344 THR A CA 1
ATOM 2446 C C . THR A 1 344 ? -0.419 18.174 -45.728 1.00 70.62 344 THR A C 1
ATOM 2448 O O . THR A 1 344 ? -0.020 18.351 -46.876 1.00 70.62 344 THR A O 1
ATOM 2451 N N . THR A 1 345 ? 0.284 18.593 -44.670 1.00 77.38 345 THR A N 1
ATOM 2452 C CA . THR A 1 345 ? 1.559 19.315 -44.762 1.00 77.38 345 THR A CA 1
ATOM 2453 C C . THR A 1 345 ? 2.538 18.899 -43.663 1.00 77.38 345 THR A C 1
ATOM 2455 O O . THR A 1 345 ? 2.142 18.565 -42.546 1.00 77.38 345 THR A O 1
ATOM 2458 N N . THR A 1 346 ? 3.841 19.008 -43.946 1.00 77.81 346 THR A N 1
ATOM 2459 C CA . THR A 1 346 ? 4.909 18.831 -42.944 1.00 77.81 346 THR A CA 1
ATOM 2460 C C . THR A 1 346 ? 4.778 19.807 -41.771 1.00 77.81 346 THR A C 1
ATOM 2462 O O . THR A 1 346 ? 5.095 19.451 -40.641 1.00 77.81 346 THR A O 1
ATOM 2465 N N . GLY A 1 347 ? 4.263 21.019 -42.007 1.00 77.19 347 GLY A N 1
ATOM 2466 C CA . GLY A 1 347 ? 3.991 21.989 -40.942 1.00 77.19 347 GLY A CA 1
ATOM 2467 C C . GLY A 1 347 ? 2.962 21.475 -39.934 1.00 77.19 347 GLY A C 1
ATOM 2468 O O . GLY A 1 347 ? 3.217 21.520 -38.737 1.00 77.19 347 GLY A O 1
ATOM 2469 N N . GLN A 1 348 ? 1.854 20.900 -40.412 1.00 75.62 348 GLN A N 1
ATOM 2470 C CA . GLN A 1 348 ? 0.837 20.286 -39.548 1.00 75.62 348 GLN A CA 1
ATOM 2471 C C . GLN A 1 348 ? 1.388 19.086 -38.775 1.00 75.62 348 GLN A C 1
ATOM 2473 O O . GLN A 1 348 ? 1.134 18.983 -37.581 1.00 75.62 348 GLN A O 1
ATOM 2478 N N . CYS A 1 349 ? 2.197 18.233 -39.411 1.00 69.75 349 CYS A N 1
ATOM 2479 C CA . CYS A 1 349 ? 2.883 17.141 -38.716 1.00 69.75 349 CYS A CA 1
ATOM 2480 C C . CYS A 1 349 ? 3.774 17.654 -37.570 1.00 69.75 349 CYS A C 1
ATOM 2482 O O . CYS A 1 349 ? 3.748 17.109 -36.472 1.00 69.75 349 CYS A O 1
ATOM 2484 N N . ARG A 1 350 ? 4.516 18.748 -37.773 1.00 74.75 350 ARG A N 1
ATOM 2485 C CA . ARG A 1 350 ? 5.338 19.346 -36.708 1.00 74.75 350 ARG A CA 1
ATOM 2486 C C . ARG A 1 350 ? 4.512 19.997 -35.604 1.00 74.75 350 ARG A C 1
ATOM 2488 O O . ARG A 1 350 ? 4.934 19.971 -34.459 1.00 74.75 350 ARG A O 1
ATOM 2495 N N . THR A 1 351 ? 3.351 20.567 -35.920 1.00 72.94 351 THR A N 1
ATOM 2496 C CA . THR A 1 351 ? 2.434 21.102 -34.902 1.00 72.94 351 THR A CA 1
ATOM 2497 C C . THR A 1 351 ? 1.791 19.986 -34.076 1.00 72.94 351 THR A C 1
ATOM 2499 O O . THR A 1 351 ? 1.676 20.132 -32.864 1.00 72.94 351 THR A O 1
ATOM 2502 N N . LEU A 1 352 ? 1.414 18.871 -34.712 1.00 68.19 352 LEU A N 1
ATOM 2503 C CA . LEU A 1 352 ? 0.833 17.697 -34.049 1.00 68.19 352 LEU A CA 1
ATOM 2504 C C . LEU A 1 352 ? 1.855 16.961 -33.168 1.00 68.19 352 LEU A C 1
ATOM 2506 O O . LEU A 1 352 ? 1.520 16.525 -32.072 1.00 68.19 352 LEU A O 1
ATOM 2510 N N . TYR A 1 353 ? 3.112 16.874 -33.612 1.00 67.25 353 TYR A N 1
ATOM 2511 C CA . TYR A 1 353 ? 4.200 16.177 -32.919 1.00 67.25 353 TYR A CA 1
ATOM 2512 C C . TYR A 1 353 ? 5.305 17.149 -32.484 1.00 67.25 353 TYR A C 1
ATOM 2514 O O . TYR A 1 353 ? 6.475 16.938 -32.798 1.00 67.25 353 TYR A O 1
ATOM 2522 N N . ALA A 1 354 ? 4.937 18.214 -31.761 1.00 55.31 354 ALA A N 1
ATOM 2523 C CA . ALA A 1 354 ? 5.775 19.376 -31.412 1.00 55.31 354 ALA A CA 1
ATOM 2524 C C . ALA A 1 354 ? 7.164 19.079 -30.798 1.00 55.31 354 ALA A C 1
ATOM 2526 O O . ALA A 1 354 ? 8.019 19.963 -30.770 1.00 55.31 354 ALA A O 1
ATOM 2527 N N . ASN A 1 355 ? 7.408 17.844 -30.353 1.00 53.06 355 ASN A N 1
ATOM 2528 C CA . ASN A 1 355 ? 8.661 17.399 -29.742 1.00 53.06 355 ASN A CA 1
ATOM 2529 C C . ASN A 1 355 ? 9.621 16.680 -30.713 1.00 53.06 355 ASN A C 1
ATOM 2531 O O . ASN A 1 355 ? 10.765 16.424 -30.345 1.00 53.06 355 ASN A O 1
ATOM 2535 N N . ALA A 1 356 ? 9.192 16.353 -31.937 1.00 58.56 356 ALA A N 1
ATOM 2536 C CA . ALA A 1 356 ? 10.017 15.667 -32.931 1.00 58.56 356 ALA A CA 1
ATOM 2537 C C . ALA A 1 356 ? 10.640 16.665 -33.922 1.00 58.56 356 ALA A C 1
ATOM 2539 O O . ALA A 1 356 ? 9.948 17.327 -34.700 1.00 58.56 356 ALA A O 1
ATOM 2540 N N . THR A 1 357 ? 11.969 16.778 -33.911 1.00 61.78 357 THR A N 1
ATOM 2541 C CA . THR A 1 357 ? 12.725 17.731 -34.745 1.00 61.78 357 THR A CA 1
ATOM 2542 C C . THR A 1 357 ? 12.859 17.298 -36.209 1.00 61.78 357 THR A C 1
ATOM 2544 O O . THR A 1 357 ? 13.171 18.124 -37.069 1.00 61.78 357 THR A O 1
ATOM 2547 N N . ASP A 1 358 ? 12.573 16.033 -36.515 1.00 70.06 358 ASP A N 1
ATOM 2548 C CA . ASP A 1 358 ? 12.711 15.384 -37.822 1.00 70.06 358 ASP A CA 1
ATOM 2549 C C . ASP A 1 358 ? 11.368 14.934 -38.434 1.00 70.06 358 ASP A C 1
ATOM 2551 O O . ASP A 1 358 ? 11.334 14.139 -39.375 1.00 70.06 358 ASP A O 1
ATOM 2555 N N . CYS A 1 359 ? 10.260 15.485 -37.934 1.00 75.00 359 CYS A N 1
ATOM 2556 C CA . CYS A 1 359 ? 8.907 15.150 -38.365 1.00 75.00 359 CYS A CA 1
ATOM 2557 C C . CYS A 1 359 ? 8.575 15.702 -39.770 1.00 75.00 359 CYS A C 1
ATOM 2559 O O . CYS A 1 359 ? 8.677 16.914 -40.022 1.00 75.00 359 CYS A O 1
ATOM 2561 N N . ASN A 1 360 ? 8.151 14.811 -40.676 1.00 78.69 360 ASN A N 1
ATOM 2562 C CA . ASN A 1 360 ? 7.811 15.074 -42.077 1.00 78.69 360 ASN A CA 1
ATOM 2563 C C . ASN A 1 360 ? 6.506 14.377 -42.498 1.00 78.69 360 ASN A C 1
ATOM 2565 O O . ASN A 1 360 ? 6.217 13.263 -42.075 1.00 78.69 360 ASN A O 1
ATOM 2569 N N . ASN A 1 361 ? 5.722 15.017 -43.371 1.00 75.94 361 ASN A N 1
ATOM 2570 C CA . ASN A 1 361 ? 4.524 14.406 -43.955 1.00 75.94 361 ASN A CA 1
ATOM 2571 C C . ASN A 1 361 ? 4.894 13.543 -45.174 1.00 75.94 361 ASN A C 1
ATOM 2573 O O . ASN A 1 361 ? 5.640 13.995 -46.045 1.00 75.94 361 ASN A O 1
ATOM 2577 N N . ALA A 1 362 ? 4.349 12.330 -45.250 1.00 73.38 362 ALA A N 1
ATOM 2578 C CA . ALA A 1 362 ? 4.388 11.480 -46.436 1.00 73.38 362 ALA A CA 1
ATOM 2579 C C . ALA A 1 362 ? 3.067 11.561 -47.224 1.00 73.38 362 ALA A C 1
ATOM 2581 O O . ALA A 1 362 ? 2.001 11.843 -46.667 1.00 73.38 362 ALA A O 1
ATOM 2582 N N . ALA A 1 363 ? 3.126 11.275 -48.531 1.00 60.06 363 ALA A N 1
ATOM 2583 C CA . ALA A 1 363 ? 1.947 11.258 -49.397 1.00 60.06 363 ALA A CA 1
ATOM 2584 C C . ALA A 1 363 ? 0.886 10.283 -48.847 1.00 60.06 363 ALA A C 1
ATOM 2586 O O . ALA A 1 363 ? 1.138 9.084 -48.760 1.00 60.06 363 ALA A O 1
ATOM 2587 N N . GLY A 1 364 ? -0.285 10.808 -48.465 1.00 61.12 364 GLY A N 1
ATOM 2588 C CA . GLY A 1 364 ? -1.362 10.041 -47.817 1.00 61.12 364 GLY A CA 1
ATOM 2589 C C . GLY A 1 364 ? -1.762 10.529 -46.419 1.00 61.12 364 GLY A C 1
ATOM 2590 O O . GLY A 1 364 ? -2.670 9.961 -45.824 1.00 61.12 364 GLY A O 1
ATOM 2591 N N . GLY A 1 365 ? -1.128 11.590 -45.910 1.00 67.69 365 GLY A N 1
ATOM 2592 C CA . GLY A 1 365 ? -1.516 12.228 -44.648 1.00 67.69 365 GLY A CA 1
ATOM 2593 C C . GLY A 1 365 ? -1.005 11.515 -43.402 1.00 67.69 365 GLY A C 1
ATOM 2594 O O . GLY A 1 365 ? -1.673 11.495 -42.373 1.00 67.69 365 GLY A O 1
ATOM 2595 N N . VAL A 1 366 ? 0.186 10.930 -43.524 1.00 67.50 366 VAL A N 1
ATOM 2596 C CA . VAL A 1 366 ? 0.867 10.162 -42.483 1.00 67.50 366 VAL A CA 1
ATOM 2597 C C . VAL A 1 366 ? 2.167 10.880 -42.108 1.00 67.50 366 VAL A C 1
ATOM 2599 O O . VAL A 1 366 ? 2.927 11.278 -42.995 1.00 67.50 366 VAL A O 1
ATOM 2602 N N . CYS A 1 367 ? 2.427 11.064 -40.811 1.00 73.81 367 CYS A N 1
ATOM 2603 C CA . CYS A 1 367 ? 3.636 11.729 -40.315 1.00 73.81 367 CYS A CA 1
ATOM 2604 C C . CYS A 1 367 ? 4.735 10.715 -39.969 1.00 73.81 367 CYS A C 1
ATOM 2606 O O . CYS A 1 367 ? 4.492 9.755 -39.239 1.00 73.81 367 CYS A O 1
ATOM 2608 N N . TYR A 1 368 ? 5.950 10.967 -40.455 1.00 72.44 368 TYR A N 1
ATOM 2609 C CA . TYR A 1 368 ? 7.150 10.171 -40.198 1.00 72.44 368 TYR A CA 1
ATOM 2610 C C . TYR A 1 368 ? 8.218 10.993 -39.477 1.00 72.44 368 TYR A C 1
ATOM 2612 O O . TYR A 1 368 ? 8.440 12.155 -39.816 1.00 72.44 368 TYR A O 1
ATOM 2620 N N . CYS A 1 369 ? 8.884 10.370 -38.510 1.00 70.88 369 CYS A N 1
ATOM 2621 C CA . CYS A 1 369 ? 9.967 10.920 -37.705 1.00 70.88 369 CYS A CA 1
ATOM 2622 C C . CYS A 1 369 ? 11.198 10.041 -37.980 1.00 70.88 369 CYS A C 1
ATOM 2624 O O . CYS A 1 369 ? 11.271 8.888 -37.548 1.00 70.88 369 CYS A O 1
ATOM 2626 N N . GLY A 1 370 ? 12.088 10.521 -38.851 1.00 74.31 370 GLY A N 1
ATOM 2627 C CA . GLY A 1 370 ? 13.140 9.699 -39.448 1.00 74.31 370 GLY A CA 1
ATOM 2628 C C . GLY A 1 370 ? 12.559 8.699 -40.454 1.00 74.31 370 GLY A C 1
ATOM 2629 O O . GLY A 1 370 ? 11.996 9.095 -41.475 1.00 74.31 370 GLY A O 1
ATOM 2630 N N . THR A 1 371 ? 12.709 7.401 -40.183 1.00 69.06 371 THR A N 1
ATOM 2631 C CA . THR A 1 371 ? 12.162 6.304 -41.010 1.00 69.06 371 THR A CA 1
ATOM 2632 C C . THR A 1 371 ? 10.939 5.622 -40.397 1.00 69.06 371 THR A C 1
ATOM 2634 O O . THR A 1 371 ? 10.375 4.722 -41.015 1.00 69.06 371 THR A O 1
ATOM 2637 N N . GLU A 1 372 ? 10.527 6.027 -39.195 1.00 63.88 372 GLU A N 1
ATOM 2638 C CA . GLU A 1 372 ? 9.398 5.445 -38.466 1.00 63.88 372 GLU A CA 1
ATOM 2639 C C . GLU A 1 372 ? 8.208 6.404 -38.433 1.00 63.88 372 GLU A C 1
ATOM 2641 O O . GLU A 1 372 ? 8.344 7.607 -38.656 1.00 63.88 372 GLU A O 1
ATOM 2646 N N . LEU A 1 373 ? 7.018 5.869 -38.164 1.00 67.00 373 LEU A N 1
ATOM 2647 C CA . LEU A 1 373 ? 5.824 6.682 -37.952 1.00 67.00 373 LEU A CA 1
ATOM 2648 C C . LEU A 1 373 ? 5.982 7.507 -36.670 1.00 67.00 373 LEU A C 1
ATOM 2650 O O . LEU A 1 373 ? 6.412 6.989 -35.639 1.00 67.00 373 LEU A O 1
ATOM 2654 N N . CYS A 1 374 ? 5.620 8.788 -36.717 1.00 65.50 374 CYS A N 1
ATOM 2655 C CA . CYS A 1 374 ? 5.651 9.629 -35.525 1.00 65.50 374 CYS A CA 1
ATOM 2656 C C . CYS A 1 374 ? 4.679 9.081 -34.472 1.00 65.50 374 CYS A C 1
ATOM 2658 O O . CYS A 1 374 ? 3.501 8.875 -34.754 1.00 65.50 374 CYS A O 1
ATOM 2660 N N . GLY A 1 375 ? 5.189 8.831 -33.265 1.00 61.66 375 GLY A N 1
ATOM 2661 C CA . GLY A 1 375 ? 4.445 8.153 -32.200 1.00 61.66 375 GLY A CA 1
ATOM 2662 C C . GLY A 1 375 ? 4.639 6.631 -32.135 1.00 61.66 375 GLY A C 1
ATOM 2663 O O . GLY A 1 375 ? 4.167 6.033 -31.178 1.00 61.66 375 GLY A O 1
ATOM 2664 N N . ASN A 1 376 ? 5.377 6.016 -33.072 1.00 53.97 376 ASN A N 1
ATOM 2665 C CA . ASN A 1 376 ? 5.734 4.587 -33.033 1.00 53.97 376 ASN A CA 1
ATOM 2666 C C . ASN A 1 376 ? 7.177 4.321 -32.565 1.00 53.97 376 ASN A C 1
ATOM 2668 O O . ASN A 1 376 ? 7.680 3.212 -32.726 1.00 53.97 376 ASN A O 1
ATOM 2672 N N . SER A 1 377 ? 7.841 5.309 -31.959 1.00 58.78 377 SER A N 1
ATOM 2673 C CA . SER A 1 377 ? 9.135 5.092 -31.308 1.00 58.78 377 SER A CA 1
ATOM 2674 C C . SER A 1 377 ? 8.949 4.192 -30.088 1.00 58.78 377 SER A C 1
ATOM 2676 O O . SER A 1 377 ? 8.088 4.464 -29.248 1.00 58.78 377 SER A O 1
ATOM 2678 N N . ALA A 1 378 ? 9.763 3.140 -29.969 1.00 62.38 378 ALA A N 1
ATOM 2679 C CA . ALA A 1 378 ? 9.763 2.305 -28.772 1.00 62.38 378 ALA A CA 1
ATOM 2680 C C . ALA A 1 378 ? 9.971 3.187 -27.520 1.00 62.38 378 ALA A C 1
ATOM 2682 O O . ALA A 1 378 ? 10.870 4.039 -27.529 1.00 62.38 378 ALA A O 1
ATOM 2683 N N . PRO A 1 379 ? 9.159 3.024 -26.458 1.00 68.44 379 PRO A N 1
ATOM 2684 C CA . PRO A 1 379 ? 9.278 3.852 -25.267 1.00 68.44 379 PRO A CA 1
ATOM 2685 C C . PRO A 1 379 ? 10.669 3.692 -24.644 1.00 68.44 379 PRO A C 1
ATOM 2687 O O . PRO A 1 379 ? 11.212 2.590 -24.546 1.00 68.44 379 PRO A O 1
ATOM 2690 N N . THR A 1 380 ? 11.259 4.809 -24.222 1.00 78.38 380 THR A N 1
ATOM 2691 C CA . THR A 1 380 ? 12.548 4.797 -23.517 1.00 78.38 380 THR A CA 1
ATOM 2692 C C . THR A 1 380 ? 12.409 4.123 -22.144 1.00 78.38 380 THR A C 1
ATOM 2694 O O . THR A 1 380 ? 11.323 4.162 -21.560 1.00 78.38 380 THR A O 1
ATOM 2697 N N . PRO A 1 381 ? 13.493 3.583 -21.551 1.00 80.19 381 PRO A N 1
ATOM 2698 C CA . PRO A 1 381 ? 13.438 2.999 -20.207 1.00 80.19 381 PRO A CA 1
ATOM 2699 C C . PRO A 1 381 ? 12.838 3.937 -19.148 1.00 80.19 381 PRO A C 1
ATOM 2701 O O . PRO A 1 381 ? 12.048 3.501 -18.314 1.00 80.19 381 PRO A O 1
ATOM 2704 N N . ASN A 1 382 ? 13.138 5.240 -19.228 1.00 82.38 382 ASN A N 1
ATOM 2705 C CA . ASN A 1 382 ? 12.564 6.246 -18.330 1.00 82.38 382 ASN A CA 1
ATOM 2706 C C . ASN A 1 382 ? 11.051 6.423 -18.546 1.00 82.38 382 ASN A C 1
ATOM 2708 O O . ASN A 1 382 ? 10.314 6.507 -17.570 1.00 82.38 382 ASN A O 1
ATOM 2712 N N . GLN A 1 383 ? 10.572 6.428 -19.795 1.00 82.62 383 GLN A N 1
ATOM 2713 C CA . GLN A 1 383 ? 9.134 6.511 -20.092 1.00 82.62 383 GLN A CA 1
ATOM 2714 C C . GLN A 1 383 ? 8.378 5.263 -19.626 1.00 82.62 383 GLN A C 1
ATOM 2716 O O . GLN A 1 383 ? 7.276 5.370 -19.085 1.00 82.62 383 GLN A O 1
ATOM 2721 N N . CYS A 1 384 ? 8.970 4.077 -19.795 1.00 85.25 384 CYS A N 1
ATOM 2722 C CA . CYS A 1 384 ? 8.384 2.851 -19.264 1.00 85.25 384 CYS A CA 1
ATOM 2723 C C . CYS A 1 384 ? 8.331 2.868 -17.742 1.00 85.25 384 CYS A C 1
ATOM 2725 O O . CYS A 1 384 ? 7.325 2.464 -17.162 1.00 85.25 384 CYS A O 1
ATOM 2727 N N . PHE A 1 385 ? 9.401 3.338 -17.095 1.00 91.19 385 PHE A N 1
ATOM 2728 C CA . PHE A 1 385 ? 9.444 3.488 -15.649 1.00 91.19 385 PHE A CA 1
ATOM 2729 C C . PHE A 1 385 ? 8.360 4.446 -15.158 1.00 91.19 385 PHE A C 1
ATOM 2731 O O . PHE A 1 385 ? 7.602 4.075 -14.268 1.00 91.19 385 PHE A O 1
ATOM 2738 N N . GLU A 1 386 ? 8.228 5.624 -15.767 1.00 88.88 386 GLU A N 1
ATOM 2739 C CA . GLU A 1 386 ? 7.197 6.604 -15.419 1.00 88.88 386 GLU A CA 1
ATOM 2740 C C . GLU A 1 386 ? 5.787 6.019 -15.548 1.00 88.88 386 GLU A C 1
ATOM 2742 O O . GLU A 1 386 ? 5.028 5.994 -14.577 1.00 88.88 386 GLU A O 1
ATOM 2747 N N . THR A 1 387 ? 5.472 5.459 -16.717 1.00 87.56 387 THR A N 1
ATOM 2748 C CA . THR A 1 387 ? 4.142 4.906 -17.008 1.00 87.56 387 THR A CA 1
ATOM 2749 C C . THR A 1 387 ? 3.807 3.724 -16.096 1.00 87.56 387 THR A C 1
ATOM 2751 O O . THR A 1 387 ? 2.697 3.641 -15.564 1.00 87.56 387 THR A O 1
ATOM 2754 N N . SER A 1 388 ? 4.772 2.827 -15.862 1.00 90.94 388 SER A N 1
ATOM 2755 C CA . SER A 1 388 ? 4.595 1.680 -14.962 1.00 90.94 388 SER A CA 1
ATOM 2756 C C . SER A 1 388 ? 4.387 2.139 -13.521 1.00 90.94 388 SER A C 1
ATOM 2758 O O . SER A 1 388 ? 3.475 1.666 -12.853 1.00 90.94 388 SER A O 1
ATOM 2760 N N . THR A 1 389 ? 5.198 3.092 -13.052 1.00 92.81 389 THR A N 1
ATOM 2761 C CA . THR A 1 389 ? 5.130 3.634 -11.685 1.00 92.81 389 THR A CA 1
ATOM 2762 C C . THR A 1 389 ? 3.775 4.284 -11.426 1.00 92.81 389 THR A C 1
ATOM 2764 O O . THR A 1 389 ? 3.163 4.012 -10.397 1.00 92.81 389 THR A O 1
ATOM 2767 N N . GLN A 1 390 ? 3.272 5.090 -12.366 1.00 90.12 390 GLN A N 1
ATOM 2768 C CA . GLN A 1 390 ? 1.951 5.716 -12.250 1.00 90.12 390 GLN A CA 1
ATOM 2769 C C . GLN A 1 390 ? 0.821 4.682 -12.249 1.00 90.12 390 GLN A C 1
ATOM 2771 O O . GLN A 1 390 ? -0.057 4.726 -11.389 1.00 90.12 390 GLN A O 1
ATOM 2776 N N . SER A 1 391 ? 0.869 3.708 -13.162 1.00 89.75 391 SER A N 1
ATOM 2777 C CA . SER A 1 391 ? -0.162 2.666 -13.267 1.00 89.75 391 SER A CA 1
ATOM 2778 C C . SER A 1 391 ? -0.224 1.797 -12.008 1.00 89.75 391 SER A C 1
ATOM 2780 O O . SER A 1 391 ? -1.298 1.550 -11.464 1.00 89.75 391 SER A O 1
ATOM 2782 N N . ILE A 1 392 ? 0.933 1.377 -11.495 1.00 92.44 392 ILE A N 1
ATOM 2783 C CA . ILE A 1 392 ? 1.029 0.572 -10.272 1.00 92.44 392 ILE A CA 1
ATOM 2784 C C . ILE A 1 392 ? 0.587 1.376 -9.053 1.00 92.44 392 ILE A C 1
ATOM 2786 O O . ILE A 1 392 ? -0.178 0.868 -8.235 1.00 92.44 392 ILE A O 1
ATOM 2790 N N . ALA A 1 393 ? 1.014 2.634 -8.938 1.00 90.12 393 ALA A N 1
ATOM 2791 C CA . ALA A 1 393 ? 0.589 3.496 -7.845 1.00 90.12 393 ALA A CA 1
ATOM 2792 C C . ALA A 1 393 ? -0.923 3.755 -7.874 1.00 90.12 393 ALA A C 1
ATOM 2794 O O . ALA A 1 393 ? -1.553 3.733 -6.817 1.00 90.12 393 ALA A O 1
ATOM 2795 N N . GLN A 1 394 ? -1.523 3.910 -9.061 1.00 88.69 394 GLN A N 1
ATOM 2796 C CA . GLN A 1 394 ? -2.973 4.024 -9.205 1.00 88.69 394 GLN A CA 1
ATOM 2797 C C . GLN A 1 394 ? -3.700 2.839 -8.577 1.00 88.69 394 GLN A C 1
ATOM 2799 O O . GLN A 1 394 ? -4.697 3.052 -7.896 1.00 88.69 394 GLN A O 1
ATOM 2804 N N . LEU A 1 395 ? -3.192 1.620 -8.763 1.00 91.06 395 LEU A N 1
ATOM 2805 C CA . LEU A 1 395 ? -3.757 0.423 -8.150 1.00 91.06 395 LEU A CA 1
ATOM 2806 C C . LEU A 1 395 ? -3.434 0.368 -6.650 1.00 91.06 395 LEU A C 1
ATOM 2808 O O . LEU A 1 395 ? -4.330 0.433 -5.811 1.00 91.06 395 LEU A O 1
ATOM 2812 N N . MET A 1 396 ? -2.148 0.295 -6.295 1.00 91.00 396 MET A N 1
ATOM 2813 C CA . MET A 1 396 ? -1.691 0.044 -4.923 1.00 91.00 396 MET A CA 1
ATOM 2814 C C . MET A 1 396 ? -2.106 1.150 -3.949 1.00 91.00 396 MET A C 1
ATOM 2816 O O . MET A 1 396 ? -2.501 0.868 -2.819 1.00 91.00 396 MET A O 1
ATOM 2820 N N . PHE A 1 397 ? -2.049 2.411 -4.377 1.00 88.88 397 PHE A N 1
ATOM 2821 C CA . PHE A 1 397 ? -2.423 3.565 -3.555 1.00 88.88 397 PHE A CA 1
ATOM 2822 C C . PHE A 1 397 ? -3.850 4.046 -3.829 1.00 88.88 397 PHE A C 1
ATOM 2824 O O . PHE A 1 397 ? -4.270 5.043 -3.242 1.00 88.88 397 PHE A O 1
ATOM 2831 N N . ARG A 1 398 ? -4.587 3.351 -4.712 1.00 86.12 398 ARG A N 1
ATOM 2832 C CA . ARG A 1 398 ? -5.943 3.697 -5.173 1.00 86.12 398 ARG A CA 1
ATOM 2833 C C . ARG A 1 398 ? -6.061 5.122 -5.738 1.00 86.12 398 ARG A C 1
ATOM 2835 O O . ARG A 1 398 ? -7.144 5.701 -5.752 1.00 86.12 398 ARG A O 1
ATOM 2842 N N . ARG A 1 399 ? -4.947 5.718 -6.180 1.00 84.75 399 ARG A N 1
ATOM 2843 C CA . ARG A 1 399 ? -4.885 7.063 -6.772 1.00 84.75 399 ARG A CA 1
ATOM 2844 C C . ARG A 1 399 ? -3.601 7.270 -7.562 1.00 84.75 399 ARG A C 1
ATOM 2846 O O . ARG A 1 399 ? -2.579 6.654 -7.278 1.00 84.75 399 ARG A O 1
ATOM 2853 N N . GLN A 1 400 ? -3.636 8.224 -8.481 1.00 82.25 400 GLN A N 1
ATOM 2854 C CA . GLN A 1 400 ? -2.442 8.677 -9.189 1.00 82.25 400 GLN A CA 1
ATOM 2855 C C . GLN A 1 400 ? -1.452 9.377 -8.245 1.00 82.25 400 GLN A C 1
ATOM 2857 O O . GLN A 1 400 ? -1.849 10.008 -7.252 1.00 82.25 400 GLN A O 1
ATOM 2862 N N . LEU A 1 401 ? -0.161 9.281 -8.570 1.00 82.69 401 LEU A N 1
ATOM 2863 C CA . LEU A 1 401 ? 0.868 10.067 -7.897 1.00 82.69 401 LEU A CA 1
ATOM 2864 C C . LEU A 1 401 ? 0.838 11.494 -8.420 1.00 82.69 401 LEU A C 1
ATOM 2866 O O . LEU A 1 401 ? 0.726 11.731 -9.623 1.00 82.69 401 LEU A O 1
ATOM 2870 N N . ASN A 1 402 ? 1.023 12.457 -7.521 1.00 83.06 402 ASN A N 1
ATOM 2871 C CA . ASN A 1 402 ? 1.378 13.798 -7.965 1.00 83.06 402 ASN A CA 1
ATOM 2872 C C . ASN A 1 402 ? 2.861 13.853 -8.383 1.00 83.06 402 ASN A C 1
ATOM 2874 O O . ASN A 1 402 ? 3.651 12.957 -8.077 1.00 83.06 402 ASN A O 1
ATOM 2878 N N . ASN A 1 403 ? 3.259 14.937 -9.053 1.00 80.94 403 ASN A N 1
ATOM 2879 C CA . ASN A 1 403 ? 4.627 15.094 -9.555 1.00 80.94 403 ASN A CA 1
ATOM 2880 C C . ASN A 1 403 ? 5.693 14.985 -8.455 1.00 80.94 403 ASN A C 1
ATOM 2882 O O . ASN A 1 403 ? 6.731 14.369 -8.669 1.00 80.94 403 ASN A O 1
ATOM 2886 N N . ALA A 1 404 ? 5.452 15.552 -7.271 1.00 78.31 404 ALA A N 1
ATOM 2887 C CA . ALA A 1 404 ? 6.421 15.496 -6.180 1.00 78.31 404 ALA A CA 1
ATOM 2888 C C . ALA A 1 404 ? 6.597 14.064 -5.651 1.00 78.31 404 ALA A C 1
ATOM 2890 O O . ALA A 1 404 ? 7.712 13.656 -5.336 1.00 78.31 404 ALA A O 1
ATOM 2891 N N . GLU A 1 405 ? 5.514 13.292 -5.576 1.00 84.62 405 GLU A N 1
ATOM 2892 C CA . GLU A 1 405 ? 5.550 11.885 -5.171 1.00 84.62 405 GLU A CA 1
ATOM 2893 C C . GLU A 1 405 ? 6.249 11.012 -6.210 1.00 84.62 405 GLU A C 1
ATOM 2895 O O . GLU A 1 405 ? 7.109 10.212 -5.849 1.00 84.62 405 GLU A O 1
ATOM 2900 N N . PHE A 1 406 ? 5.947 11.208 -7.496 1.00 88.06 406 PHE A N 1
ATOM 2901 C CA . PHE A 1 406 ? 6.649 10.515 -8.574 1.00 88.06 406 PHE A CA 1
ATOM 2902 C C . PHE A 1 406 ? 8.155 10.811 -8.548 1.00 88.06 406 PHE A C 1
ATOM 2904 O O . PHE A 1 406 ? 8.971 9.890 -8.573 1.00 88.06 406 PHE A O 1
ATOM 2911 N N . MET A 1 407 ? 8.537 12.084 -8.394 1.00 84.62 407 MET A N 1
ATOM 2912 C CA . MET A 1 407 ? 9.943 12.486 -8.318 1.00 84.62 407 MET A CA 1
ATOM 2913 C C . MET A 1 407 ? 10.683 11.856 -7.132 1.00 84.62 407 MET A C 1
ATOM 2915 O O . MET A 1 407 ? 11.886 11.624 -7.232 1.00 84.62 407 MET A O 1
ATOM 2919 N N . ARG A 1 408 ? 10.005 11.534 -6.020 1.00 88.88 408 ARG A N 1
ATOM 2920 C CA . ARG A 1 408 ? 10.625 10.779 -4.914 1.00 88.88 408 ARG A CA 1
ATOM 2921 C C . ARG A 1 408 ? 11.008 9.364 -5.350 1.00 88.88 408 ARG A C 1
ATOM 2923 O O . ARG A 1 408 ? 12.121 8.935 -5.054 1.00 88.88 408 ARG A O 1
ATOM 2930 N N . PHE A 1 409 ? 10.138 8.670 -6.086 1.00 91.56 409 PHE A N 1
ATOM 2931 C CA . PHE A 1 409 ? 10.449 7.341 -6.622 1.00 91.56 409 PHE A CA 1
ATOM 2932 C C . PHE A 1 409 ? 11.526 7.388 -7.710 1.00 91.56 409 PHE A C 1
ATOM 2934 O O . PHE A 1 409 ? 12.425 6.549 -7.697 1.00 91.56 409 PHE A O 1
ATOM 2941 N N . ASP A 1 410 ? 11.495 8.373 -8.613 1.00 90.44 410 ASP A N 1
ATOM 2942 C CA . ASP A 1 410 ? 12.549 8.510 -9.628 1.00 90.44 410 ASP A CA 1
ATOM 2943 C C . ASP A 1 410 ? 13.911 8.848 -9.003 1.00 90.44 410 ASP A C 1
ATOM 2945 O O . ASP A 1 410 ? 14.926 8.255 -9.371 1.00 90.44 410 ASP A O 1
ATOM 2949 N N . ASN A 1 411 ? 13.949 9.732 -8.002 1.00 90.50 411 ASN A N 1
ATOM 2950 C CA . ASN A 1 411 ? 15.186 10.034 -7.283 1.00 90.50 411 ASN A CA 1
ATOM 2951 C C . ASN A 1 411 ? 15.733 8.803 -6.554 1.00 90.50 411 ASN A C 1
ATOM 2953 O O . ASN A 1 411 ? 16.924 8.526 -6.680 1.00 90.50 411 ASN A O 1
ATOM 2957 N N . LEU A 1 412 ? 14.876 8.035 -5.871 1.00 93.12 412 LEU A N 1
ATOM 2958 C CA . LEU A 1 412 ? 15.274 6.780 -5.229 1.00 93.12 412 LEU A CA 1
ATOM 2959 C C . LEU A 1 412 ? 15.866 5.797 -6.246 1.00 93.12 412 LEU A C 1
ATOM 2961 O O . LEU A 1 412 ? 16.961 5.271 -6.037 1.00 93.12 412 LEU A O 1
ATOM 2965 N N . ARG A 1 413 ? 15.172 5.587 -7.371 1.00 96.50 413 ARG A N 1
ATOM 2966 C CA . ARG A 1 413 ? 15.656 4.738 -8.462 1.00 96.50 413 ARG A CA 1
ATOM 2967 C C . ARG A 1 413 ? 17.041 5.184 -8.909 1.00 96.50 413 ARG A C 1
ATOM 2969 O O . ARG A 1 413 ? 17.952 4.363 -8.963 1.00 96.50 413 ARG A O 1
ATOM 2976 N N . ARG A 1 414 ? 17.211 6.470 -9.231 1.00 93.19 414 ARG A N 1
ATOM 2977 C CA . ARG A 1 414 ? 18.477 7.029 -9.729 1.00 93.19 414 ARG A CA 1
ATOM 2978 C C . ARG A 1 414 ? 19.595 6.907 -8.704 1.00 93.19 414 ARG A C 1
ATOM 2980 O O . ARG A 1 414 ? 20.705 6.540 -9.071 1.00 93.19 414 ARG A O 1
ATOM 2987 N N . GLU A 1 415 ? 19.321 7.188 -7.436 1.00 94.44 415 GLU A N 1
ATOM 2988 C CA . GLU A 1 415 ? 20.312 7.095 -6.367 1.00 94.44 415 GLU A CA 1
ATOM 2989 C C . GLU A 1 415 ? 20.835 5.664 -6.211 1.00 94.44 415 GLU A C 1
ATOM 2991 O O . GLU A 1 415 ? 22.048 5.442 -6.225 1.00 94.44 415 GLU A O 1
ATOM 2996 N N . VAL A 1 416 ? 19.931 4.685 -6.128 1.00 94.69 416 VAL A N 1
ATOM 2997 C CA . VAL A 1 416 ? 20.307 3.273 -5.991 1.00 94.69 416 VAL A CA 1
ATOM 2998 C C . VAL A 1 416 ? 20.987 2.758 -7.261 1.00 94.69 416 VAL A C 1
ATOM 3000 O O . VAL A 1 416 ? 22.007 2.074 -7.169 1.00 94.69 416 VAL A O 1
ATOM 3003 N N . SER A 1 417 ? 20.502 3.145 -8.444 1.00 93.62 417 SER A N 1
ATOM 3004 C CA . SER A 1 417 ? 21.126 2.772 -9.725 1.00 93.62 417 SER A CA 1
ATOM 3005 C C . SER A 1 417 ? 22.551 3.316 -9.831 1.00 93.62 417 SER A C 1
ATOM 3007 O O . SER A 1 417 ? 23.465 2.588 -10.203 1.00 93.62 417 SER A O 1
ATOM 3009 N N . ASN A 1 418 ? 22.777 4.569 -9.424 1.00 94.00 418 ASN A N 1
ATOM 3010 C CA . ASN A 1 418 ? 24.104 5.188 -9.433 1.00 94.00 418 ASN A CA 1
ATOM 3011 C C . ASN A 1 418 ? 25.058 4.534 -8.424 1.00 94.00 418 ASN A C 1
ATOM 3013 O O . ASN A 1 418 ? 26.231 4.339 -8.731 1.00 94.00 418 ASN A O 1
ATOM 3017 N N . LYS A 1 419 ? 24.568 4.190 -7.225 1.00 95.19 419 LYS A N 1
ATOM 3018 C CA . LYS A 1 419 ? 25.374 3.536 -6.179 1.00 95.19 419 LYS A CA 1
ATOM 3019 C C . LYS A 1 419 ? 25.790 2.113 -6.561 1.00 95.19 419 LYS A C 1
ATOM 3021 O O . LYS A 1 419 ? 26.885 1.685 -6.211 1.00 95.19 419 LYS A O 1
ATOM 3026 N N . THR A 1 420 ? 24.925 1.383 -7.260 1.00 93.81 420 THR A N 1
ATOM 3027 C CA . THR A 1 420 ? 25.153 -0.023 -7.641 1.00 93.81 420 THR A CA 1
ATOM 3028 C C . THR A 1 420 ? 25.759 -0.184 -9.036 1.00 93.81 420 THR A C 1
ATOM 3030 O O . THR A 1 420 ? 26.346 -1.222 -9.335 1.00 93.81 420 THR A O 1
ATOM 3033 N N . GLY A 1 421 ? 25.626 0.831 -9.894 1.00 90.44 421 GLY A N 1
ATOM 3034 C CA . GLY A 1 421 ? 25.936 0.743 -11.319 1.00 90.44 421 GLY A CA 1
ATOM 3035 C C . GLY A 1 421 ? 24.925 -0.091 -12.116 1.00 90.44 421 GLY A C 1
ATOM 3036 O O . GLY A 1 421 ? 25.241 -0.505 -13.230 1.00 90.44 421 GLY A O 1
ATOM 3037 N N . ASN A 1 422 ? 23.744 -0.377 -11.554 1.00 89.75 422 ASN A N 1
ATOM 3038 C CA . ASN A 1 422 ? 22.743 -1.264 -12.139 1.00 89.75 422 ASN A CA 1
ATOM 3039 C C . ASN A 1 422 ? 21.319 -0.711 -11.964 1.00 89.75 422 ASN A C 1
ATOM 3041 O O . ASN A 1 422 ? 20.782 -0.677 -10.857 1.00 89.75 422 ASN A O 1
ATOM 3045 N N . ASP A 1 423 ? 20.669 -0.357 -13.075 1.00 88.75 423 ASP A N 1
ATOM 3046 C CA . ASP A 1 423 ? 19.296 0.171 -13.069 1.00 88.75 423 ASP A CA 1
ATOM 3047 C C . ASP A 1 423 ? 18.274 -0.810 -12.471 1.00 88.75 423 ASP A C 1
ATOM 3049 O O . ASP A 1 423 ? 17.295 -0.386 -11.855 1.00 88.75 423 ASP A O 1
ATOM 3053 N N . ALA A 1 424 ? 18.511 -2.124 -12.593 1.00 92.81 424 ALA A N 1
ATOM 3054 C CA . ALA A 1 424 ? 17.625 -3.131 -12.013 1.00 92.81 424 ALA A CA 1
ATOM 3055 C C . ALA A 1 424 ? 17.529 -2.999 -10.487 1.00 92.81 424 ALA A C 1
ATOM 3057 O O . ALA A 1 424 ? 16.455 -3.195 -9.922 1.00 92.81 424 ALA A O 1
ATOM 3058 N N . ASP A 1 425 ? 18.616 -2.615 -9.815 1.00 92.81 425 ASP A N 1
ATOM 3059 C CA . ASP A 1 425 ? 18.604 -2.431 -8.365 1.00 92.81 425 ASP A CA 1
ATOM 3060 C C . ASP A 1 425 ? 17.847 -1.154 -7.966 1.00 92.81 425 ASP A C 1
ATOM 3062 O O . ASP A 1 425 ? 17.140 -1.144 -6.957 1.00 92.81 425 ASP A O 1
ATOM 3066 N N . GLY A 1 426 ? 17.873 -0.117 -8.811 1.00 94.62 426 GLY A N 1
ATOM 3067 C CA . GLY A 1 426 ? 17.002 1.049 -8.663 1.00 94.62 426 GLY A CA 1
ATOM 3068 C C . GLY A 1 426 ? 15.517 0.717 -8.799 1.00 94.62 426 GLY A C 1
ATOM 3069 O O . GLY A 1 426 ? 14.706 1.184 -7.999 1.00 94.62 426 GLY A O 1
ATOM 3070 N N . TYR A 1 427 ? 15.147 -0.121 -9.770 1.00 96.50 427 TYR A N 1
ATOM 3071 C CA . TYR A 1 427 ? 13.761 -0.572 -9.927 1.00 96.50 427 TYR A CA 1
ATOM 3072 C C . TYR A 1 427 ? 13.279 -1.389 -8.726 1.00 96.50 427 TYR A C 1
ATOM 3074 O O . TYR A 1 427 ? 12.167 -1.168 -8.247 1.00 96.50 427 TYR A O 1
ATOM 3082 N N . LYS A 1 428 ? 14.124 -2.278 -8.190 1.00 97.62 428 LYS A N 1
ATOM 3083 C CA . LYS A 1 428 ? 13.794 -3.065 -6.992 1.00 97.62 428 LYS A CA 1
ATOM 3084 C C . LYS A 1 428 ? 13.546 -2.177 -5.779 1.00 97.62 428 LYS A C 1
ATOM 3086 O O . LYS A 1 428 ? 12.578 -2.397 -5.058 1.00 97.62 428 LYS A O 1
ATOM 3091 N N . ALA A 1 429 ? 14.368 -1.147 -5.580 1.00 96.25 429 ALA A N 1
ATOM 3092 C CA . ALA A 1 429 ? 14.181 -0.199 -4.484 1.00 96.25 429 ALA A CA 1
ATOM 3093 C C . ALA A 1 429 ? 12.823 0.519 -4.563 1.00 96.25 429 ALA A C 1
ATOM 3095 O O . ALA A 1 429 ? 12.151 0.684 -3.544 1.00 96.25 429 ALA A O 1
ATOM 3096 N N . VAL A 1 430 ? 12.382 0.894 -5.770 1.00 97.31 430 VAL A N 1
ATOM 3097 C CA . VAL A 1 430 ? 11.059 1.502 -5.983 1.00 97.31 430 VAL A CA 1
ATOM 3098 C C . VAL A 1 430 ? 9.933 0.519 -5.673 1.00 97.31 430 VAL A C 1
ATOM 3100 O O . VAL A 1 430 ? 9.037 0.867 -4.907 1.00 97.31 430 VAL A O 1
ATOM 3103 N N . VAL A 1 431 ? 9.988 -0.708 -6.202 1.00 98.00 431 VAL A N 1
ATOM 3104 C CA . VAL A 1 431 ? 8.958 -1.732 -5.945 1.00 98.00 431 VAL A CA 1
ATOM 3105 C C . VAL A 1 431 ? 8.864 -2.055 -4.454 1.00 98.00 431 VAL A C 1
ATOM 3107 O O . VAL A 1 431 ? 7.768 -2.037 -3.895 1.00 98.00 431 VAL A O 1
ATOM 3110 N N . ALA A 1 432 ? 10.000 -2.267 -3.784 1.00 97.56 432 ALA A N 1
ATOM 3111 C CA . ALA A 1 432 ? 10.032 -2.526 -2.347 1.00 97.56 432 ALA A CA 1
ATOM 3112 C C . ALA A 1 432 ? 9.420 -1.361 -1.552 1.00 97.56 432 ALA A C 1
ATOM 3114 O O . ALA A 1 432 ? 8.630 -1.593 -0.642 1.00 97.56 432 ALA A O 1
ATOM 3115 N N . SER A 1 433 ? 9.709 -0.115 -1.946 1.00 94.81 433 SER A N 1
ATOM 3116 C CA . SER A 1 433 ? 9.141 1.087 -1.315 1.00 94.81 433 SER A CA 1
ATOM 3117 C C . SER A 1 433 ? 7.635 1.233 -1.542 1.00 94.81 433 SER A C 1
ATOM 3119 O O . SER A 1 433 ? 6.929 1.769 -0.691 1.00 94.81 433 SER A O 1
ATOM 3121 N N . MET A 1 434 ? 7.115 0.779 -2.685 1.00 95.31 434 MET A N 1
ATOM 3122 C CA . MET A 1 434 ? 5.674 0.769 -2.943 1.00 95.31 434 MET A CA 1
ATOM 3123 C C . MET A 1 434 ? 4.957 -0.292 -2.103 1.00 95.31 434 MET A C 1
ATOM 3125 O O . MET A 1 434 ? 3.911 0.004 -1.527 1.00 95.31 434 MET A O 1
ATOM 3129 N N . ILE A 1 435 ? 5.536 -1.493 -1.985 1.00 96.56 435 ILE A N 1
ATOM 3130 C CA . ILE A 1 435 ? 4.994 -2.595 -1.173 1.00 96.56 435 ILE A CA 1
ATOM 3131 C C . ILE A 1 435 ? 5.037 -2.263 0.328 1.00 96.56 435 ILE A C 1
ATOM 3133 O O . ILE A 1 435 ? 4.109 -2.602 1.054 1.00 96.56 435 ILE A O 1
ATOM 3137 N N . SER A 1 436 ? 6.065 -1.563 0.810 1.00 93.19 436 SER A N 1
ATOM 3138 C CA . SER A 1 436 ? 6.165 -1.165 2.222 1.00 93.19 436 SER A CA 1
ATOM 3139 C C . SER A 1 436 ? 5.447 0.151 2.553 1.00 93.19 436 SER A C 1
ATOM 3141 O O . SER A 1 436 ? 5.426 0.578 3.708 1.00 93.19 436 SER A O 1
ATOM 3143 N N . SER A 1 437 ? 4.837 0.813 1.566 1.00 91.62 437 SER A N 1
ATOM 3144 C CA . SER A 1 437 ? 4.183 2.104 1.774 1.00 91.62 437 SER A CA 1
ATOM 3145 C C . SER A 1 437 ? 2.907 1.967 2.613 1.00 91.62 437 SER A C 1
ATOM 3147 O O . SER A 1 437 ? 2.027 1.170 2.265 1.00 91.62 437 SER A O 1
ATOM 3149 N N . PRO A 1 438 ? 2.693 2.833 3.624 1.00 86.56 438 PRO A N 1
ATOM 3150 C CA . PRO A 1 438 ? 1.427 2.895 4.352 1.00 86.56 438 PRO A CA 1
ATOM 3151 C C . PRO A 1 438 ? 0.209 3.118 3.442 1.00 86.56 438 PRO A C 1
ATOM 3153 O O . PRO A 1 438 ? -0.891 2.671 3.746 1.00 86.56 438 PRO A O 1
ATOM 3156 N N . ARG A 1 439 ? 0.391 3.780 2.291 1.00 86.12 439 ARG A N 1
ATOM 3157 C CA . ARG A 1 439 ? -0.694 4.021 1.324 1.00 86.12 439 ARG A CA 1
ATOM 3158 C C . ARG A 1 439 ? -1.165 2.756 0.615 1.00 86.12 439 ARG A C 1
ATOM 3160 O O . ARG A 1 439 ? -2.277 2.741 0.101 1.00 86.12 439 ARG A O 1
ATOM 3167 N N . PHE A 1 440 ? -0.326 1.727 0.576 1.00 90.62 440 PHE A N 1
ATOM 3168 C CA . PHE A 1 440 ? -0.713 0.407 0.104 1.00 90.62 440 PHE A CA 1
ATOM 3169 C C . PHE A 1 440 ? -1.202 -0.471 1.261 1.00 90.62 440 PHE A C 1
ATOM 3171 O O . PHE A 1 440 ? -2.277 -1.063 1.154 1.00 90.62 440 PHE A O 1
ATOM 3178 N N . MET A 1 441 ? -0.457 -0.485 2.375 1.00 86.62 441 MET A N 1
ATOM 3179 C CA . MET A 1 441 ? -0.723 -1.328 3.547 1.00 86.62 441 MET A CA 1
ATOM 3180 C C . MET A 1 441 ? -2.041 -1.046 4.257 1.00 86.62 441 MET A C 1
ATOM 3182 O O . MET A 1 441 ? -2.575 -1.952 4.890 1.00 86.62 441 MET A O 1
ATOM 3186 N N . PHE A 1 442 ? -2.565 0.176 4.182 1.00 83.00 442 PHE A N 1
ATOM 3187 C CA . PHE A 1 442 ? -3.768 0.557 4.911 1.00 83.00 442 PHE A CA 1
ATOM 3188 C C . PHE A 1 442 ? -4.907 0.925 3.964 1.00 83.00 442 PHE A C 1
ATOM 3190 O O . PHE A 1 442 ? -4.747 1.745 3.059 1.00 83.00 442 PHE A O 1
ATOM 3197 N N . ALA A 1 443 ? -6.085 0.362 4.230 1.00 72.06 443 ALA A N 1
ATOM 3198 C CA . ALA A 1 443 ? -7.345 0.881 3.721 1.00 72.06 443 ALA A CA 1
ATOM 3199 C C . ALA A 1 443 ? -7.718 2.111 4.564 1.00 72.06 443 ALA A C 1
ATOM 3201 O O . ALA A 1 443 ? -8.171 1.995 5.707 1.00 72.06 443 ALA A O 1
ATOM 3202 N N . LEU A 1 444 ? -7.441 3.300 4.028 1.00 63.66 444 LEU A N 1
ATOM 3203 C CA . LEU A 1 444 ? -7.690 4.571 4.705 1.00 63.66 444 LEU A CA 1
ATOM 3204 C C . LEU A 1 444 ? -9.137 5.011 4.445 1.00 63.66 444 LEU A C 1
ATOM 3206 O O . LEU A 1 444 ? -9.480 5.342 3.313 1.00 63.66 444 LEU A O 1
ATOM 3210 N N . ALA A 1 445 ? -9.971 5.035 5.486 1.00 60.31 445 ALA A N 1
ATOM 3211 C CA . ALA A 1 445 ? -11.260 5.725 5.437 1.00 60.31 445 ALA A CA 1
ATOM 3212 C C . ALA A 1 445 ? -11.027 7.233 5.614 1.00 60.31 445 ALA A C 1
ATOM 3214 O O . ALA A 1 445 ? -10.246 7.639 6.476 1.00 60.31 445 ALA A O 1
ATOM 3215 N N . ALA A 1 446 ? -11.689 8.065 4.813 1.00 54.84 446 ALA A N 1
ATOM 3216 C CA . ALA A 1 446 ? -11.514 9.520 4.816 1.00 54.84 446 ALA A CA 1
ATOM 3217 C C . ALA A 1 446 ? -12.245 10.233 5.979 1.00 54.84 446 ALA A C 1
ATOM 3219 O O . ALA A 1 446 ? -12.523 11.427 5.896 1.00 54.84 446 ALA A O 1
ATOM 3220 N N . ASP A 1 447 ? -12.602 9.512 7.042 1.00 58.81 447 ASP A N 1
ATOM 3221 C CA . ASP A 1 447 ? -13.672 9.929 7.947 1.00 58.81 447 ASP A CA 1
ATOM 3222 C C . ASP A 1 447 ? -13.212 10.893 9.050 1.00 58.81 447 ASP A C 1
ATOM 3224 O O . ASP A 1 447 ? -12.295 10.602 9.822 1.00 58.81 447 ASP A O 1
ATOM 3228 N N . ASP A 1 448 ? -13.945 12.004 9.179 1.00 53.69 448 ASP A N 1
ATOM 3229 C CA . ASP A 1 448 ? -14.079 12.737 10.436 1.00 53.69 448 ASP A CA 1
ATOM 3230 C C . ASP A 1 448 ? -15.033 11.933 11.336 1.00 53.69 448 ASP A C 1
ATOM 3232 O O . ASP A 1 448 ? -16.165 11.617 10.963 1.00 53.69 448 ASP A O 1
ATOM 3236 N N . LYS A 1 449 ? -14.516 11.494 12.482 1.00 56.41 449 LYS A N 1
ATOM 3237 C CA . LYS A 1 449 ? -14.907 10.288 13.239 1.00 56.41 449 LYS A CA 1
ATOM 3238 C C . LYS A 1 449 ? -16.240 10.401 13.995 1.00 56.41 449 LYS A C 1
ATOM 3240 O O . LYS A 1 449 ? -16.423 9.724 15.002 1.00 56.41 449 LYS A O 1
ATOM 3245 N N . THR A 1 450 ? -17.143 11.274 13.559 1.00 53.53 450 THR A N 1
ATOM 3246 C CA . THR A 1 450 ? -18.228 11.796 14.402 1.00 53.53 450 THR A CA 1
ATOM 3247 C C . THR A 1 450 ? -19.638 11.448 13.918 1.00 53.53 450 THR A C 1
ATOM 3249 O O . THR A 1 450 ? -20.578 11.528 14.712 1.00 53.53 450 THR A O 1
ATOM 3252 N N . GLN A 1 451 ? -19.829 11.045 12.649 1.00 56.66 451 GLN A N 1
ATOM 3253 C CA . GLN A 1 451 ? -21.157 10.720 12.096 1.00 56.66 451 GLN A CA 1
ATOM 3254 C C . GLN A 1 451 ? -21.135 9.598 11.048 1.00 56.66 451 GLN A C 1
ATOM 3256 O O . GLN A 1 451 ? -20.199 9.463 10.262 1.00 56.66 451 GLN A O 1
ATOM 3261 N N . ALA A 1 452 ? -22.220 8.815 11.001 1.00 63.28 452 ALA A N 1
ATOM 3262 C CA . ALA A 1 452 ? -22.457 7.861 9.923 1.00 63.28 452 ALA A CA 1
ATOM 3263 C C . ALA A 1 452 ? -22.640 8.607 8.594 1.00 63.28 452 ALA A C 1
ATOM 3265 O O . ALA A 1 452 ? -23.462 9.518 8.495 1.00 63.28 452 ALA A O 1
ATOM 3266 N N . ARG A 1 453 ? -21.905 8.190 7.563 1.00 73.56 453 ARG A N 1
ATOM 3267 C CA . ARG A 1 453 ? -22.001 8.762 6.219 1.00 73.56 453 ARG A CA 1
ATOM 3268 C C . ARG A 1 453 ? -21.995 7.684 5.145 1.00 73.56 453 ARG A C 1
ATOM 3270 O O . ARG A 1 453 ? -21.565 6.555 5.380 1.00 73.56 453 ARG A O 1
ATOM 3277 N N . ASN A 1 454 ? -22.427 8.063 3.948 1.00 75.12 454 ASN A N 1
ATOM 3278 C CA . ASN A 1 454 ? -22.247 7.231 2.764 1.00 75.12 454 ASN A CA 1
ATOM 3279 C C . ASN A 1 454 ? -20.763 7.149 2.413 1.00 75.12 454 ASN A C 1
ATOM 3281 O O . ASN A 1 454 ? -20.055 8.152 2.521 1.00 75.12 454 ASN A O 1
ATOM 3285 N N . LEU A 1 455 ? -20.314 5.974 1.975 1.00 80.56 455 LEU A N 1
ATOM 3286 C CA . LEU A 1 455 ? -18.965 5.787 1.449 1.00 80.56 455 LEU A CA 1
ATOM 3287 C C . LEU A 1 455 ? -18.779 6.623 0.184 1.00 80.56 455 LEU A C 1
ATOM 3289 O O . LEU A 1 455 ? -19.696 6.750 -0.625 1.00 80.56 455 LEU A O 1
ATOM 3293 N N . THR A 1 456 ? -17.580 7.166 0.002 1.00 83.50 456 THR A N 1
ATOM 3294 C CA . THR A 1 456 ? -17.187 7.697 -1.306 1.00 83.50 456 THR A CA 1
ATOM 3295 C C . THR A 1 456 ? -17.083 6.549 -2.319 1.00 83.50 456 THR A C 1
ATOM 3297 O O . THR A 1 456 ? -16.826 5.408 -1.920 1.00 83.50 456 THR A O 1
ATOM 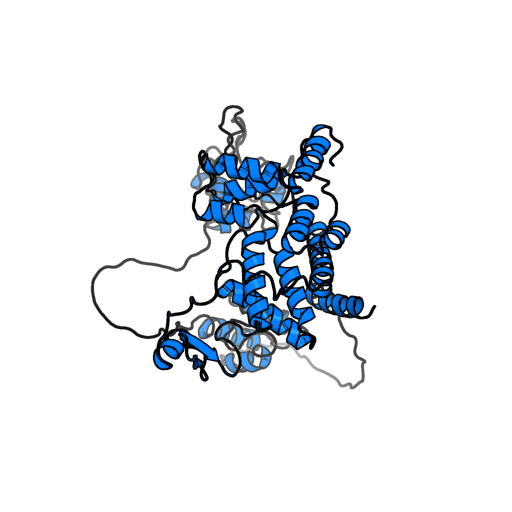3300 N N . PRO A 1 457 ? -17.204 6.812 -3.632 1.00 86.75 457 PRO A N 1
ATOM 3301 C CA . PRO A 1 457 ? -17.014 5.777 -4.649 1.00 86.75 457 PRO A CA 1
ATOM 3302 C C . PRO A 1 457 ? -15.663 5.054 -4.541 1.00 86.75 457 PRO A C 1
ATOM 3304 O O . PRO A 1 457 ? -15.596 3.843 -4.730 1.00 86.75 457 PRO A O 1
ATOM 3307 N N . ALA A 1 458 ? -14.591 5.763 -4.170 1.00 83.94 458 ALA A N 1
ATOM 3308 C CA . ALA A 1 458 ? -13.272 5.164 -3.958 1.00 83.94 458 ALA A CA 1
ATOM 3309 C C . ALA A 1 458 ? -13.257 4.176 -2.777 1.00 83.94 458 ALA A C 1
ATOM 3311 O O . ALA A 1 458 ? -12.708 3.080 -2.885 1.00 83.94 458 ALA A O 1
ATOM 3312 N N . GLU A 1 459 ? -13.903 4.526 -1.662 1.00 83.75 459 GLU A N 1
ATOM 3313 C CA . GLU A 1 459 ? -14.028 3.630 -0.505 1.00 83.75 459 GLU A CA 1
ATOM 3314 C C . GLU A 1 459 ? -14.950 2.447 -0.797 1.00 83.75 459 GLU A C 1
ATOM 3316 O O . GLU A 1 459 ? -14.693 1.336 -0.334 1.00 83.75 459 GLU A O 1
ATOM 3321 N N . LEU A 1 460 ? -16.014 2.663 -1.574 1.00 89.06 460 LEU A N 1
ATOM 3322 C CA . LEU A 1 460 ? -16.893 1.589 -2.019 1.00 89.06 460 LEU A CA 1
ATOM 3323 C C . LEU A 1 460 ? -16.136 0.597 -2.911 1.00 89.06 460 LEU A C 1
ATOM 3325 O O . LEU A 1 460 ? -16.240 -0.607 -2.689 1.00 89.06 460 LEU A O 1
ATOM 3329 N N . ALA A 1 461 ? -15.329 1.082 -3.858 1.00 91.12 461 ALA A N 1
ATOM 3330 C CA . ALA A 1 461 ? -14.471 0.242 -4.690 1.00 91.12 461 ALA A CA 1
ATOM 3331 C C . ALA A 1 461 ? -13.498 -0.604 -3.857 1.00 91.12 461 ALA A C 1
ATOM 3333 O O . ALA A 1 461 ? -13.425 -1.817 -4.055 1.00 91.12 461 ALA A O 1
ATOM 3334 N N . ASP A 1 462 ? -12.785 0.008 -2.904 1.00 87.94 462 ASP A N 1
ATOM 3335 C CA . ASP A 1 462 ? -11.836 -0.709 -2.041 1.00 87.94 462 ASP A CA 1
ATOM 3336 C C . ASP A 1 462 ? -12.548 -1.773 -1.195 1.00 87.94 462 ASP A C 1
ATOM 3338 O O . ASP A 1 462 ? -12.103 -2.918 -1.127 1.00 87.94 462 ASP A O 1
ATOM 3342 N N . ARG A 1 463 ? -13.720 -1.447 -0.632 1.00 88.31 463 ARG A N 1
ATOM 3343 C CA . ARG A 1 463 ? -14.521 -2.421 0.124 1.00 88.31 463 ARG A CA 1
ATOM 3344 C C . ARG A 1 463 ? -15.039 -3.565 -0.740 1.00 88.31 463 ARG A C 1
ATOM 3346 O O . ARG A 1 463 ? -15.003 -4.701 -0.278 1.00 88.31 463 ARG A O 1
ATOM 3353 N N . LEU A 1 464 ? -15.500 -3.300 -1.962 1.00 91.38 464 LEU A N 1
ATOM 3354 C CA . LEU A 1 464 ? -15.945 -4.345 -2.890 1.00 91.38 464 LEU A CA 1
ATOM 3355 C C . LEU A 1 464 ? -14.797 -5.283 -3.267 1.00 91.38 464 LEU A C 1
ATOM 3357 O O . LEU A 1 464 ? -14.967 -6.499 -3.228 1.00 91.38 464 LEU A O 1
ATOM 3361 N N . ALA A 1 465 ? -13.629 -4.732 -3.599 1.00 92.44 465 ALA A N 1
ATOM 3362 C CA . ALA A 1 465 ? -12.461 -5.521 -3.977 1.00 92.44 465 ALA A CA 1
ATOM 3363 C C . ALA A 1 465 ? -11.957 -6.389 -2.819 1.00 92.44 465 ALA A C 1
ATOM 3365 O O . ALA A 1 465 ? -11.753 -7.591 -2.993 1.00 92.44 465 ALA A O 1
ATOM 3366 N N . MET A 1 466 ? -11.857 -5.822 -1.617 1.00 87.75 466 MET A N 1
ATOM 3367 C CA . MET A 1 466 ? -11.458 -6.579 -0.431 1.00 87.75 466 MET A CA 1
ATOM 3368 C C . MET A 1 466 ? -12.480 -7.660 -0.084 1.00 87.75 466 MET A C 1
ATOM 3370 O O . MET A 1 466 ? -12.101 -8.797 0.180 1.00 87.75 466 MET A O 1
ATOM 3374 N N . ALA A 1 467 ? -13.774 -7.337 -0.147 1.00 86.81 467 ALA A N 1
ATOM 3375 C CA . ALA A 1 467 ? -14.829 -8.284 0.184 1.00 86.81 467 ALA A CA 1
ATOM 3376 C C . ALA A 1 467 ? -14.929 -9.438 -0.818 1.00 86.81 467 ALA A C 1
ATOM 3378 O O . ALA A 1 467 ? -15.111 -10.568 -0.390 1.00 86.81 467 ALA A O 1
ATOM 3379 N N . LEU A 1 468 ? -14.835 -9.177 -2.126 1.00 88.44 468 LEU A N 1
ATOM 3380 C CA . LEU A 1 468 ? -15.085 -10.188 -3.163 1.00 88.44 468 LEU A CA 1
ATOM 3381 C C . LEU A 1 468 ? -13.818 -10.904 -3.637 1.00 88.44 468 LEU A C 1
ATOM 3383 O O . LEU A 1 468 ? -13.892 -12.062 -4.039 1.00 88.44 468 LEU A O 1
ATOM 3387 N N . TRP A 1 469 ? -12.665 -10.237 -3.614 1.00 91.00 469 TRP A N 1
ATOM 3388 C CA . TRP A 1 469 ? -11.415 -10.762 -4.175 1.00 91.00 469 TRP A CA 1
ATOM 3389 C C . TRP A 1 469 ? -10.284 -10.897 -3.157 1.00 91.00 469 TRP A C 1
ATOM 3391 O O . TRP A 1 469 ? -9.230 -11.428 -3.518 1.00 91.00 469 TRP A O 1
ATOM 3401 N N . GLY A 1 470 ? -10.463 -10.406 -1.922 1.00 89.75 470 GLY A N 1
ATOM 3402 C CA . GLY A 1 470 ? -9.394 -10.362 -0.920 1.00 89.75 470 GLY A CA 1
ATOM 3403 C C . GLY A 1 470 ? -8.139 -9.681 -1.469 1.00 89.75 470 GLY A C 1
ATOM 3404 O O . GLY A 1 470 ? -7.042 -10.214 -1.323 1.00 89.75 470 GLY A O 1
ATOM 3405 N N . SER A 1 471 ? -8.320 -8.596 -2.230 1.00 92.19 471 SER A N 1
ATOM 3406 C CA . SER A 1 471 ? -7.281 -7.894 -2.991 1.00 92.19 471 SER A CA 1
ATOM 3407 C C . SER A 1 471 ? -7.731 -6.462 -3.302 1.00 92.19 471 SER A C 1
ATOM 3409 O O . SER A 1 471 ? -8.867 -6.083 -3.016 1.00 92.19 471 SER A O 1
ATOM 3411 N N . ILE A 1 472 ? -6.845 -5.654 -3.883 1.00 91.81 472 ILE A N 1
ATOM 3412 C CA . ILE A 1 472 ? -7.113 -4.253 -4.243 1.00 91.81 472 ILE A CA 1
ATOM 3413 C C . ILE A 1 472 ? -8.015 -4.116 -5.487 1.00 91.81 472 ILE A C 1
ATOM 3415 O O . ILE A 1 472 ? -8.089 -5.046 -6.297 1.00 91.81 472 ILE A O 1
ATOM 3419 N N . PRO A 1 473 ? -8.690 -2.960 -5.673 1.00 93.19 473 PRO A N 1
ATOM 3420 C CA . PRO A 1 473 ? -9.455 -2.670 -6.885 1.00 93.19 473 PRO A CA 1
ATOM 3421 C C . PRO A 1 473 ? -8.622 -2.808 -8.164 1.00 93.19 473 PRO A C 1
ATOM 3423 O O . PRO A 1 473 ? -7.464 -2.394 -8.209 1.00 93.19 473 PRO A O 1
ATOM 3426 N N . ASP A 1 474 ? -9.229 -3.342 -9.226 1.00 93.50 474 ASP A N 1
ATOM 3427 C CA . ASP A 1 474 ? -8.626 -3.317 -10.559 1.00 93.50 474 ASP A CA 1
ATOM 3428 C C . ASP A 1 474 ? -8.844 -1.962 -11.253 1.00 93.50 474 ASP A C 1
ATOM 3430 O O . ASP A 1 474 ? -9.624 -1.117 -10.804 1.00 93.50 474 ASP A O 1
ATOM 3434 N N . ALA A 1 475 ? -8.159 -1.750 -12.380 1.00 90.44 475 ALA A N 1
ATOM 3435 C CA . ALA A 1 475 ? -8.253 -0.502 -13.137 1.00 90.44 475 ALA A CA 1
ATOM 3436 C C . ALA A 1 475 ? -9.698 -0.173 -13.557 1.00 90.44 475 ALA A C 1
ATOM 3438 O O . ALA A 1 475 ? -10.099 0.988 -13.514 1.00 90.44 475 ALA A O 1
ATOM 3439 N N . THR A 1 476 ? -10.494 -1.191 -13.905 1.00 92.88 476 THR A N 1
ATOM 3440 C CA . THR A 1 476 ? -11.909 -1.034 -14.280 1.00 92.88 476 THR A CA 1
ATOM 3441 C C . THR A 1 476 ? -12.745 -0.509 -13.114 1.00 92.88 476 THR A C 1
ATOM 3443 O O . THR A 1 476 ? -13.511 0.438 -13.288 1.00 92.88 476 THR A O 1
ATOM 3446 N N . LEU A 1 477 ? -12.594 -1.089 -11.919 1.00 93.06 477 LEU A N 1
ATOM 3447 C CA . LEU A 1 477 ? -13.340 -0.671 -10.734 1.00 93.06 477 LEU A CA 1
ATOM 3448 C C . LEU A 1 477 ? -12.908 0.721 -10.253 1.00 93.06 477 LEU A C 1
ATOM 3450 O O . LEU A 1 477 ? -13.757 1.523 -9.870 1.00 93.06 477 LEU A O 1
ATOM 3454 N N . LEU A 1 478 ? -11.612 1.044 -10.332 1.00 90.69 478 LEU A N 1
ATOM 3455 C CA . LEU A 1 478 ? -11.119 2.393 -10.031 1.00 90.69 478 LEU A CA 1
ATOM 3456 C C . LEU A 1 478 ? -11.620 3.433 -11.034 1.00 90.69 478 LEU A C 1
ATOM 3458 O O . LEU A 1 478 ? -11.958 4.544 -10.634 1.00 90.69 478 LEU A O 1
ATOM 3462 N N . ALA A 1 479 ? -11.688 3.099 -12.324 1.00 90.88 479 ALA A N 1
ATOM 3463 C CA . ALA A 1 479 ? -12.253 3.992 -13.331 1.00 90.88 479 ALA A CA 1
ATOM 3464 C C . ALA A 1 479 ? -13.739 4.269 -13.054 1.00 90.88 479 ALA A C 1
ATOM 3466 O O . ALA A 1 479 ? -14.147 5.428 -13.052 1.00 90.88 479 ALA A O 1
ATOM 3467 N N . ALA A 1 480 ? -14.519 3.231 -12.729 1.00 92.06 480 ALA A N 1
ATOM 3468 C CA . ALA A 1 480 ? -15.915 3.390 -12.324 1.00 92.06 480 ALA A CA 1
ATOM 3469 C C . ALA A 1 480 ? -16.048 4.269 -11.067 1.00 92.06 480 ALA A C 1
ATOM 3471 O O . ALA A 1 480 ? -16.883 5.170 -11.031 1.00 92.06 480 ALA A O 1
ATOM 3472 N N . ALA A 1 481 ? -15.182 4.079 -10.066 1.00 90.44 481 ALA A N 1
ATOM 3473 C CA . ALA A 1 481 ? -15.153 4.925 -8.874 1.00 90.44 481 ALA A CA 1
ATOM 3474 C C . ALA A 1 481 ? -14.866 6.397 -9.208 1.00 90.44 481 ALA A C 1
ATOM 3476 O O . ALA A 1 481 ? -15.582 7.285 -8.751 1.00 90.44 481 ALA A O 1
ATOM 3477 N N . ASN A 1 482 ? -13.853 6.660 -10.038 1.00 88.19 482 ASN A N 1
ATOM 3478 C CA . ASN A 1 482 ? -13.462 8.016 -10.433 1.00 88.19 482 ASN A CA 1
ATOM 3479 C C . ASN A 1 482 ? -14.554 8.739 -11.234 1.00 88.19 482 ASN A C 1
ATOM 3481 O O . ASN A 1 482 ? -14.674 9.960 -11.143 1.00 88.19 482 ASN A O 1
ATOM 3485 N N . ASN A 1 483 ? -15.360 7.991 -11.987 1.00 91.50 483 ASN A N 1
ATOM 3486 C CA . ASN A 1 483 ? -16.474 8.532 -12.759 1.00 91.50 483 ASN A CA 1
ATOM 3487 C C . ASN A 1 483 ? -17.770 8.685 -11.942 1.00 91.50 483 ASN A C 1
ATOM 3489 O O . ASN A 1 483 ? -18.725 9.267 -12.445 1.00 91.50 483 ASN A O 1
ATOM 3493 N N . ASN A 1 484 ? -17.797 8.238 -10.679 1.00 89.31 484 ASN A N 1
ATOM 3494 C CA . ASN A 1 484 ? -19.007 8.099 -9.853 1.00 89.31 484 ASN A CA 1
ATOM 3495 C C . ASN A 1 484 ? -20.033 7.095 -10.424 1.00 89.31 484 ASN A C 1
ATOM 3497 O O . ASN A 1 484 ? -21.225 7.197 -10.152 1.00 89.31 484 ASN A O 1
ATOM 3501 N N . ASP A 1 485 ? -19.568 6.082 -11.158 1.00 92.00 485 ASP A N 1
ATOM 3502 C CA . ASP A 1 485 ? -20.390 5.026 -11.770 1.00 92.00 485 ASP A CA 1
ATOM 3503 C C . ASP A 1 485 ? -20.555 3.797 -10.844 1.00 92.00 485 ASP A C 1
ATOM 3505 O O . ASP A 1 485 ? -20.729 2.670 -11.306 1.00 92.00 485 ASP A O 1
ATOM 3509 N N . LEU A 1 486 ? -20.462 3.976 -9.522 1.00 90.94 486 LEU A N 1
ATOM 3510 C CA . LEU A 1 486 ? -20.633 2.905 -8.525 1.00 90.94 486 LEU A CA 1
ATOM 3511 C C . LEU A 1 486 ? -21.954 3.030 -7.765 1.00 90.94 486 LEU A C 1
ATOM 3513 O O . LEU A 1 486 ? -22.015 2.858 -6.550 1.00 90.94 486 LEU A O 1
ATOM 3517 N N . GLU A 1 487 ? -23.022 3.303 -8.506 1.00 89.75 487 GLU A N 1
ATOM 3518 C CA . GLU A 1 487 ? -24.387 3.408 -7.997 1.00 89.75 487 GLU A CA 1
ATOM 3519 C C . GLU A 1 487 ? -25.367 2.699 -8.944 1.00 89.75 487 GLU A C 1
ATOM 3521 O O . GLU A 1 487 ? -25.044 2.431 -10.101 1.00 89.75 487 GLU A O 1
ATOM 3526 N N . GLY A 1 488 ? -26.567 2.378 -8.451 1.00 92.38 488 GLY A N 1
ATOM 3527 C CA . GLY A 1 488 ? -27.653 1.826 -9.267 1.00 92.38 488 GLY A CA 1
ATOM 3528 C C . GLY A 1 488 ? -27.260 0.601 -10.105 1.00 92.38 488 GLY A C 1
ATOM 3529 O O . GLY A 1 488 ? -26.608 -0.321 -9.620 1.00 92.38 488 GLY A O 1
ATOM 3530 N N . GLU A 1 489 ? -27.665 0.599 -11.377 1.00 94.00 489 GLU A N 1
ATOM 3531 C CA . GLU A 1 489 ? -27.419 -0.513 -12.305 1.00 94.00 489 GLU A CA 1
ATOM 3532 C C . GLU A 1 489 ? -25.921 -0.708 -12.601 1.00 94.00 489 GLU A C 1
ATOM 3534 O O . GLU A 1 489 ? -25.462 -1.834 -12.792 1.00 94.00 489 GLU A O 1
ATOM 3539 N N . GLN A 1 490 ? -25.132 0.368 -12.607 1.00 93.00 490 GLN A N 1
ATOM 3540 C CA . GLN A 1 490 ? -23.695 0.314 -12.866 1.00 93.00 490 GLN A CA 1
ATOM 3541 C C . GLN A 1 490 ? -22.946 -0.412 -11.738 1.00 93.00 490 GLN A C 1
ATOM 3543 O O . GLN A 1 490 ? -22.044 -1.211 -12.009 1.00 93.00 490 GLN A O 1
ATOM 3548 N N . LEU A 1 491 ? -23.369 -0.214 -10.484 1.00 93.94 491 LEU A N 1
ATOM 3549 C CA . LEU A 1 491 ? -22.860 -0.978 -9.343 1.00 93.94 491 LEU A CA 1
ATOM 3550 C C . LEU A 1 491 ? -23.153 -2.477 -9.502 1.00 93.94 491 LEU A C 1
ATOM 3552 O O . LEU A 1 491 ? -22.243 -3.299 -9.365 1.00 93.94 491 LEU A O 1
ATOM 3556 N N . ASP A 1 492 ? -24.389 -2.837 -9.857 1.00 94.94 492 ASP A N 1
ATOM 3557 C CA . ASP A 1 492 ? -24.780 -4.234 -10.076 1.00 94.94 492 ASP A CA 1
ATOM 3558 C C . ASP A 1 492 ? -23.972 -4.880 -11.211 1.00 94.94 492 ASP A C 1
ATOM 3560 O O . ASP A 1 492 ? -23.568 -6.044 -11.120 1.00 94.94 492 ASP A O 1
ATOM 3564 N N . GLN A 1 493 ? -23.689 -4.135 -12.282 1.00 95.94 493 GLN A N 1
ATOM 3565 C CA . GLN A 1 493 ? -22.839 -4.605 -13.377 1.00 95.94 493 GLN A CA 1
ATOM 3566 C C . GLN A 1 493 ? -21.406 -4.889 -12.905 1.00 95.94 493 GLN A C 1
ATOM 3568 O O . GLN A 1 493 ? -20.851 -5.933 -13.263 1.00 95.94 493 GLN A O 1
ATOM 3573 N N . GLN A 1 494 ? -20.818 -4.020 -12.073 1.00 95.12 494 GLN A N 1
ATOM 3574 C CA . GLN A 1 494 ? -19.482 -4.251 -11.513 1.00 95.12 494 GLN A CA 1
ATOM 3575 C C . GLN A 1 494 ? -19.455 -5.454 -10.568 1.00 95.12 494 GLN A C 1
ATOM 3577 O O . GLN A 1 494 ? -18.577 -6.303 -10.713 1.00 95.12 494 GLN A O 1
ATOM 3582 N N . ILE A 1 495 ? -20.437 -5.599 -9.674 1.00 95.56 495 ILE A N 1
ATOM 3583 C CA . ILE A 1 495 ? -20.531 -6.762 -8.776 1.00 95.56 495 ILE A CA 1
ATOM 3584 C C . ILE A 1 495 ? -20.629 -8.059 -9.591 1.00 95.56 495 ILE A C 1
ATOM 3586 O O . ILE A 1 495 ? -19.853 -8.991 -9.379 1.00 95.56 495 ILE A O 1
ATOM 3590 N N . ASN A 1 496 ? -21.518 -8.105 -10.588 1.00 95.50 496 ASN A N 1
ATOM 3591 C CA . ASN A 1 496 ? -21.684 -9.275 -11.453 1.00 95.50 496 ASN A CA 1
ATOM 3592 C C . ASN A 1 496 ? -20.424 -9.601 -12.267 1.00 95.50 496 ASN A C 1
ATOM 3594 O O . ASN A 1 496 ? -20.140 -10.775 -12.511 1.00 95.50 496 ASN A O 1
ATOM 3598 N N . ARG A 1 497 ? -19.674 -8.585 -12.710 1.00 96.56 497 ARG A N 1
ATOM 3599 C CA . ARG A 1 497 ? -18.373 -8.774 -13.364 1.00 96.56 497 ARG A CA 1
ATOM 3600 C C . ARG A 1 497 ? -17.375 -9.392 -12.391 1.00 96.56 497 ARG A C 1
ATOM 3602 O O . ARG A 1 497 ? -16.741 -10.382 -12.739 1.00 96.56 497 ARG A O 1
ATOM 3609 N N . MET A 1 498 ? -17.266 -8.840 -11.185 1.00 94.56 498 MET A N 1
ATOM 3610 C CA . MET A 1 498 ? -16.310 -9.297 -10.179 1.00 94.56 498 MET A CA 1
ATOM 3611 C C . MET A 1 498 ? -16.584 -10.732 -9.724 1.00 94.56 498 MET A C 1
ATOM 3613 O O . MET A 1 498 ? -15.641 -11.500 -9.573 1.00 94.56 498 MET A O 1
ATOM 3617 N N . MET A 1 499 ? -17.854 -11.122 -9.591 1.00 93.62 499 MET A N 1
ATOM 3618 C CA . MET A 1 499 ? -18.254 -12.497 -9.258 1.00 93.62 499 MET A CA 1
ATOM 3619 C C . MET A 1 499 ? -17.957 -13.520 -10.367 1.00 93.62 499 MET A C 1
ATOM 3621 O O . MET A 1 499 ? -17.883 -14.714 -10.091 1.00 93.62 499 MET A O 1
ATOM 3625 N N . LYS A 1 500 ? -17.825 -13.081 -11.626 1.00 93.25 500 LYS A N 1
ATOM 3626 C CA . LYS A 1 500 ? -17.457 -13.944 -12.765 1.00 93.25 500 LYS A CA 1
ATOM 3627 C C . LYS A 1 500 ? -15.946 -14.052 -12.968 1.00 93.25 500 LYS A C 1
ATOM 3629 O O . LYS A 1 500 ? -15.507 -14.877 -13.765 1.00 93.25 500 LYS A O 1
ATOM 3634 N N . ASP A 1 501 ? -15.173 -13.194 -12.311 1.00 93.44 501 ASP A N 1
ATOM 3635 C CA . ASP A 1 501 ? -13.718 -13.199 -12.379 1.00 93.44 501 ASP A CA 1
ATOM 3636 C C . ASP A 1 501 ? -13.144 -14.357 -11.550 1.00 93.44 501 ASP A C 1
ATOM 3638 O O . ASP A 1 501 ? -13.658 -14.672 -10.477 1.00 93.44 501 ASP A O 1
ATOM 3642 N N . ALA A 1 502 ? -12.049 -14.963 -12.014 1.00 89.25 502 ALA A N 1
ATOM 3643 C CA . ALA A 1 502 ? -11.377 -16.056 -11.310 1.00 89.25 502 ALA A CA 1
ATOM 3644 C C . ALA A 1 502 ? -10.900 -15.658 -9.899 1.00 89.25 502 ALA A C 1
ATOM 3646 O O . ALA A 1 502 ? -10.792 -16.505 -9.015 1.00 89.25 502 ALA A O 1
ATOM 3647 N N . LYS A 1 503 ? -10.657 -14.365 -9.645 1.00 88.38 503 LYS A N 1
ATOM 3648 C CA . LYS A 1 503 ? -10.327 -13.862 -8.304 1.00 88.38 503 LYS A CA 1
ATOM 3649 C C . LYS A 1 503 ? -11.438 -14.110 -7.282 1.00 88.38 503 LYS A C 1
ATOM 3651 O O . LYS A 1 503 ? -11.138 -14.167 -6.091 1.00 88.38 503 LYS A O 1
ATOM 3656 N N . PHE A 1 504 ? -12.693 -14.276 -7.711 1.00 89.44 504 PHE A N 1
ATOM 3657 C CA . PHE A 1 504 ? -13.815 -14.550 -6.810 1.00 89.44 504 PHE A CA 1
ATOM 3658 C C . PHE A 1 504 ? -13.703 -15.910 -6.107 1.00 89.44 504 PHE A C 1
ATOM 3660 O O . PHE A 1 504 ? -14.242 -16.070 -5.016 1.00 89.44 504 PHE A O 1
ATOM 3667 N N . ASP A 1 505 ? -12.923 -16.860 -6.636 1.00 85.56 505 ASP A N 1
ATOM 3668 C CA . ASP A 1 505 ? -12.674 -18.145 -5.964 1.00 85.56 505 ASP A CA 1
ATOM 3669 C C . ASP A 1 505 ? -12.051 -17.955 -4.565 1.00 85.56 505 ASP A C 1
ATOM 3671 O O . ASP A 1 505 ? -12.322 -18.731 -3.640 1.00 85.56 505 ASP A O 1
ATOM 3675 N N . ARG A 1 506 ? -11.292 -16.863 -4.375 1.00 86.94 506 ARG A N 1
ATOM 3676 C CA . ARG A 1 506 ? -10.684 -16.471 -3.092 1.00 86.94 506 ARG A CA 1
ATOM 3677 C C . ARG A 1 506 ? -11.725 -16.142 -2.023 1.00 86.94 506 ARG A C 1
ATOM 3679 O O . ARG A 1 506 ? -11.448 -16.343 -0.844 1.00 86.94 506 ARG A O 1
ATOM 3686 N N . PHE A 1 507 ? -12.920 -15.680 -2.409 1.00 81.75 507 PHE A N 1
ATOM 3687 C CA . PHE A 1 507 ? -14.000 -15.355 -1.471 1.00 81.75 507 PHE A CA 1
ATOM 3688 C C . PHE A 1 507 ? -14.316 -16.540 -0.561 1.00 81.75 507 PHE A C 1
ATOM 3690 O O . PHE A 1 507 ? -14.425 -16.391 0.653 1.00 81.75 507 PHE A O 1
ATOM 3697 N N . SER A 1 508 ? -14.425 -17.730 -1.157 1.00 73.00 508 SER A N 1
ATOM 3698 C CA . SER A 1 508 ? -14.752 -18.948 -0.424 1.00 73.00 508 SER A CA 1
ATOM 3699 C C . SER A 1 508 ? -13.683 -19.289 0.614 1.00 73.00 508 SER A C 1
ATOM 3701 O O . SER A 1 508 ? -14.032 -19.585 1.748 1.00 73.00 508 SER A O 1
ATOM 3703 N N . GLN A 1 509 ? -12.403 -19.151 0.264 1.00 67.31 509 GLN A N 1
ATOM 3704 C CA . GLN A 1 509 ? -11.278 -19.413 1.165 1.00 67.31 509 GLN A CA 1
ATOM 3705 C C . GLN A 1 509 ? -11.271 -18.424 2.335 1.00 67.31 509 GLN A C 1
ATOM 3707 O O . GLN A 1 509 ? -11.259 -18.822 3.490 1.00 67.31 509 GLN A O 1
ATOM 3712 N N . VAL A 1 510 ? -11.376 -17.123 2.055 1.00 68.62 510 VAL A N 1
ATOM 3713 C CA . VAL A 1 510 ? -11.285 -16.092 3.101 1.00 68.62 510 VAL A CA 1
ATOM 3714 C C . VAL A 1 510 ? -12.507 -16.101 4.022 1.00 68.62 510 VAL A C 1
ATOM 3716 O O . VAL A 1 510 ? -12.379 -15.925 5.231 1.00 68.62 510 VAL A O 1
ATOM 3719 N N . PHE A 1 511 ? -13.705 -16.293 3.469 1.00 75.44 511 PHE A N 1
ATOM 3720 C CA . PHE A 1 511 ? -14.937 -16.207 4.243 1.00 75.44 511 PHE A CA 1
ATOM 3721 C C . PHE A 1 511 ? -15.293 -17.518 4.944 1.00 75.44 511 PHE A C 1
ATOM 3723 O O . PHE A 1 511 ? -15.657 -17.495 6.118 1.00 75.44 511 PHE A O 1
ATOM 3730 N N . VAL A 1 512 ? -15.223 -18.656 4.245 1.00 74.69 512 VAL A N 1
ATOM 3731 C CA . VAL A 1 512 ? -15.672 -19.939 4.804 1.00 74.69 512 VAL A CA 1
ATOM 3732 C C . VAL A 1 512 ? -14.712 -20.413 5.886 1.00 74.69 512 VAL A C 1
ATOM 3734 O O . VAL A 1 512 ? -15.201 -20.787 6.949 1.00 74.69 512 VAL A O 1
ATOM 3737 N N . ASP A 1 513 ? -13.393 -20.332 5.669 1.00 70.00 513 ASP A N 1
ATOM 3738 C CA . ASP A 1 513 ? -12.393 -20.772 6.655 1.00 70.00 513 ASP A CA 1
ATOM 3739 C C . ASP A 1 513 ? -12.503 -19.965 7.952 1.00 70.00 513 ASP A C 1
ATOM 3741 O O . ASP A 1 513 ? -12.525 -20.539 9.044 1.00 70.00 513 ASP A O 1
ATOM 3745 N N . ALA A 1 514 ? -12.663 -18.643 7.839 1.00 70.88 514 ALA A N 1
ATOM 3746 C CA . ALA A 1 514 ? -12.905 -17.761 8.976 1.00 70.88 514 ALA A CA 1
ATOM 3747 C C . ALA A 1 514 ? -14.217 -18.104 9.700 1.00 70.88 514 ALA A C 1
ATOM 3749 O O . ALA A 1 514 ? -14.235 -18.270 10.920 1.00 70.88 514 ALA A O 1
ATOM 3750 N N . TRP A 1 515 ? -15.315 -18.274 8.955 1.00 74.38 515 TRP A N 1
ATOM 3751 C CA . TRP A 1 515 ? -16.638 -18.549 9.524 1.00 74.38 515 TRP A CA 1
ATOM 3752 C C . TRP A 1 515 ? -16.672 -19.850 10.332 1.00 74.38 515 TRP A C 1
ATOM 3754 O O . TRP A 1 515 ? -17.302 -19.909 11.389 1.00 74.38 515 TRP A O 1
ATOM 3764 N N . ILE A 1 516 ? -16.029 -20.911 9.839 1.00 75.69 516 ILE A N 1
ATOM 3765 C CA . ILE A 1 516 ? -16.010 -22.221 10.510 1.00 75.69 516 ILE A CA 1
ATOM 3766 C C . ILE A 1 516 ? -14.861 -22.369 11.518 1.00 75.69 516 ILE A C 1
ATOM 3768 O O . ILE A 1 516 ? -14.763 -23.411 12.165 1.00 75.69 516 ILE A O 1
ATOM 3772 N N . GLY A 1 517 ? -14.028 -21.335 11.683 1.00 64.50 517 GLY A N 1
ATOM 3773 C CA . GLY A 1 517 ? -12.948 -21.289 12.670 1.00 64.50 517 GLY A CA 1
ATOM 3774 C C . GLY A 1 517 ? -11.693 -22.078 12.290 1.00 64.50 517 GLY A C 1
ATOM 3775 O O . GLY A 1 517 ? -10.946 -22.475 13.180 1.00 64.50 517 GLY A O 1
ATOM 3776 N N . PHE A 1 518 ? -11.467 -22.328 10.996 1.00 63.09 518 PHE A N 1
ATOM 3777 C CA . PHE A 1 518 ? -10.204 -22.878 10.482 1.00 63.09 518 PHE A CA 1
ATOM 3778 C C . PHE A 1 518 ? -9.231 -21.795 9.989 1.00 63.09 518 PHE A C 1
ATOM 3780 O O . PHE A 1 518 ? -8.071 -22.109 9.739 1.00 63.09 518 PHE A O 1
ATOM 3787 N N . GLY A 1 519 ? -9.685 -20.543 9.861 1.00 52.47 519 GLY A N 1
ATOM 3788 C CA . GLY A 1 519 ? -8.842 -19.378 9.594 1.00 52.47 519 GLY A CA 1
ATOM 3789 C C . GLY A 1 519 ? -8.377 -18.722 10.895 1.00 52.47 519 GLY A C 1
ATOM 3790 O O . GLY A 1 519 ? -9.190 -18.140 11.615 1.00 52.47 519 GLY A O 1
ATOM 3791 N N . GLY A 1 520 ? -7.086 -18.840 11.200 1.00 45.81 520 GLY A N 1
ATOM 3792 C CA . GLY A 1 520 ? -6.439 -18.283 12.390 1.00 45.81 520 GLY A CA 1
ATOM 3793 C C . GLY A 1 520 ? -5.040 -18.839 12.564 1.00 45.81 520 GLY A C 1
ATOM 3794 O O . GLY A 1 520 ? -4.944 -20.057 12.838 1.00 45.81 520 GLY A O 1
#

Foldseek 3Di:
DVVVVVVVVVVCVVPPPDDDDDDDDDDDDDDDYDDDDDDDDDDDDDPDPQDQLLVLCCPFPDPPAAHNLQDDGPRRVPPLPDDLVRQLCCCQAPPDPPDRNPQHNSNSNNNSCCCNVPNVPDDDDDDDDDDDDDDDDDDDDDDDDDLQVLLLCQQCDQDPLGHVCVACNPQQCGDPPRGHRLDDDDPPPPPPFPQLLDLVSQLVCQCPCPPPVCSVVAHDSSSSSNSVNCCVRHVPDPPVPDVPPDPLDQQAWWFAFLLQLLLALCVLQVFLSVLLSVQADHQPQDDLLAPGRRVRDDDDPSRLVSLLNSQLSSLVTRLVVVSPLDQPDLVVVDDDDDDFPPDDFQVVQCVVLVPQPQWGDDPRGFIDRVPHGRVPPRDDNVRSNLSSLQQSCCFQLVHGDDPVRSVVLVVQLVVQCVVVVHSSRSSSSSSSCSSSDPSRRTPDQPDPSGDDDDGQLSSVQQCLCCQQQVYTHDPVSSVCSVVVLCDDPSVVVVSVVSCPDPSSVVNCVNPVCSNVVVRD